Protein AF-A0A5N6LMU9-F1 (afdb_monomer_lite)

Organism: NCBI:txid192012

Structure (mmCIF, N/CA/C/O backbone):
data_AF-A0A5N6LMU9-F1
#
_entry.id   AF-A0A5N6LMU9-F1
#
loop_
_atom_site.group_PDB
_atom_site.id
_atom_site.type_symbol
_atom_site.label_atom_id
_atom_site.label_alt_id
_atom_site.label_comp_id
_atom_site.label_asym_id
_atom_site.label_entity_id
_atom_site.label_seq_id
_atom_site.pdbx_PDB_ins_code
_atom_site.Cartn_x
_atom_site.Cartn_y
_atom_site.Cartn_z
_atom_site.occupancy
_atom_site.B_iso_or_equiv
_atom_site.auth_seq_id
_atom_site.auth_comp_id
_atom_site.auth_asym_id
_atom_site.auth_atom_id
_atom_site.pdbx_PDB_model_num
ATOM 1 N N . MET A 1 1 ? 14.020 13.264 56.733 1.00 45.84 1 MET A N 1
ATOM 2 C CA . MET A 1 1 ? 12.848 13.328 55.824 1.00 45.84 1 MET A CA 1
ATOM 3 C C . MET A 1 1 ? 13.106 12.749 54.437 1.00 45.84 1 MET A C 1
ATOM 5 O O . MET A 1 1 ? 12.295 11.944 54.014 1.00 45.84 1 MET A O 1
ATOM 9 N N . ARG A 1 2 ? 14.219 13.048 53.744 1.00 39.78 2 ARG A N 1
ATOM 10 C CA . ARG A 1 2 ? 14.488 12.448 52.416 1.00 39.78 2 ARG A CA 1
ATOM 11 C C . ARG A 1 2 ? 14.772 10.935 52.427 1.00 39.78 2 ARG A C 1
ATOM 13 O O . ARG A 1 2 ? 14.385 10.275 51.481 1.00 39.78 2 ARG A O 1
ATOM 20 N N . LEU A 1 3 ? 15.336 10.386 53.508 1.00 35.72 3 LEU A N 1
ATOM 21 C CA . LEU A 1 3 ? 15.538 8.933 53.690 1.00 35.72 3 LEU A CA 1
ATOM 22 C C . LEU A 1 3 ? 14.257 8.158 54.057 1.00 35.72 3 LEU A C 1
ATOM 24 O O . LEU A 1 3 ? 14.165 6.970 53.785 1.00 35.72 3 LEU A O 1
ATOM 28 N N . LEU A 1 4 ? 13.258 8.825 54.647 1.00 37.19 4 LEU A N 1
ATOM 29 C CA . LEU A 1 4 ? 11.966 8.212 54.991 1.00 37.19 4 LEU A CA 1
ATOM 30 C C . LEU A 1 4 ? 11.038 8.126 53.769 1.00 37.19 4 LEU A C 1
ATOM 32 O O . LEU A 1 4 ? 10.304 7.154 53.637 1.00 37.19 4 LEU A O 1
ATOM 36 N N . ALA A 1 5 ? 11.118 9.094 52.849 1.00 40.84 5 ALA A N 1
ATOM 37 C CA . ALA A 1 5 ? 10.364 9.072 51.596 1.00 40.84 5 ALA A CA 1
ATOM 38 C C . ALA A 1 5 ? 10.851 7.968 50.638 1.00 40.84 5 ALA A C 1
ATOM 40 O O . ALA A 1 5 ? 10.032 7.265 50.056 1.00 40.84 5 ALA A O 1
ATOM 41 N N . THR A 1 6 ? 12.165 7.743 50.526 1.00 42.22 6 THR A N 1
ATOM 42 C CA . THR A 1 6 ? 12.709 6.629 49.730 1.00 42.22 6 THR A CA 1
ATOM 43 C C . THR A 1 6 ? 12.426 5.266 50.353 1.00 42.22 6 THR A C 1
ATOM 45 O O . THR A 1 6 ? 12.157 4.324 49.614 1.00 42.22 6 THR A O 1
ATOM 48 N N . LEU A 1 7 ? 12.407 5.153 51.687 1.00 37.22 7 LEU A N 1
ATOM 49 C CA . LEU A 1 7 ? 12.046 3.904 52.364 1.00 37.22 7 LEU A CA 1
ATOM 50 C C . LEU A 1 7 ? 10.552 3.565 52.199 1.00 37.22 7 LEU A C 1
ATOM 52 O O . LEU A 1 7 ? 10.219 2.399 52.042 1.00 37.22 7 LEU A O 1
ATOM 56 N N . LEU A 1 8 ? 9.661 4.564 52.169 1.00 43.00 8 LEU A N 1
ATOM 57 C CA . LEU A 1 8 ? 8.226 4.376 51.902 1.00 43.00 8 LEU A CA 1
ATOM 58 C C . LEU A 1 8 ? 7.933 4.001 50.441 1.00 43.00 8 LEU A C 1
ATOM 60 O O . LEU A 1 8 ? 7.056 3.178 50.201 1.00 43.00 8 LEU A O 1
ATOM 64 N N . ILE A 1 9 ? 8.689 4.534 49.475 1.00 47.84 9 ILE A N 1
ATOM 65 C CA . ILE A 1 9 ? 8.565 4.155 48.055 1.00 47.84 9 ILE A CA 1
ATOM 66 C C . ILE A 1 9 ? 9.105 2.734 47.821 1.00 47.84 9 ILE A C 1
ATOM 68 O O . ILE A 1 9 ? 8.478 1.951 47.113 1.00 47.84 9 ILE A O 1
ATOM 72 N N . LEU A 1 10 ? 10.211 2.358 48.476 1.00 40.28 10 LEU A N 1
ATOM 73 C CA . LEU A 1 10 ? 10.731 0.985 48.447 1.00 40.28 10 LEU A CA 1
ATOM 74 C C . LEU A 1 10 ? 9.811 -0.002 49.177 1.00 40.28 10 LEU A C 1
ATOM 76 O O . LEU A 1 10 ? 9.603 -1.103 48.683 1.00 40.28 10 LEU A O 1
A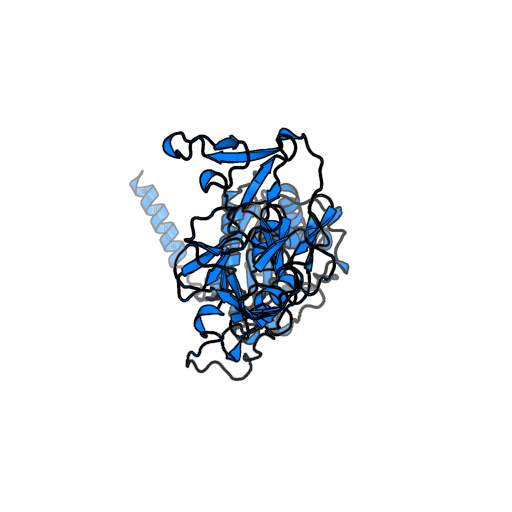TOM 80 N N . LEU A 1 11 ? 9.203 0.383 50.304 1.00 36.97 11 LEU A N 1
ATOM 81 C CA . LEU A 1 11 ? 8.230 -0.460 51.005 1.00 36.97 11 LEU A CA 1
ATOM 82 C C . LEU A 1 11 ? 6.910 -0.595 50.236 1.00 36.97 11 LEU A C 1
ATOM 84 O O . LEU A 1 11 ? 6.339 -1.676 50.262 1.00 36.97 11 LEU A O 1
ATOM 88 N N . ALA A 1 12 ? 6.458 0.429 49.501 1.00 39.16 12 ALA A N 1
ATOM 89 C CA . ALA A 1 12 ? 5.307 0.325 48.597 1.00 39.16 12 ALA A CA 1
ATOM 90 C C . ALA A 1 12 ? 5.609 -0.569 47.379 1.00 39.16 12 ALA A C 1
ATOM 92 O O . ALA A 1 12 ? 4.771 -1.386 47.004 1.00 39.16 12 ALA A O 1
ATOM 93 N N . ALA A 1 13 ? 6.823 -0.487 46.822 1.00 35.94 13 ALA A N 1
ATOM 94 C CA . ALA A 1 13 ? 7.279 -1.376 45.752 1.00 35.94 13 ALA A CA 1
ATOM 95 C C . ALA A 1 13 ? 7.430 -2.835 46.227 1.00 35.94 13 ALA A C 1
ATOM 97 O O . ALA A 1 13 ? 7.112 -3.757 45.484 1.00 35.94 13 ALA A O 1
ATOM 98 N N . ILE A 1 14 ? 7.839 -3.053 47.483 1.00 37.28 14 ILE A N 1
ATOM 99 C CA . ILE A 1 14 ? 7.929 -4.385 48.102 1.00 37.28 14 ILE A CA 1
ATOM 100 C C . ILE A 1 14 ? 6.537 -4.917 48.500 1.00 37.28 14 ILE A C 1
ATOM 102 O O . ILE A 1 14 ? 6.288 -6.111 48.352 1.00 37.28 14 ILE A O 1
ATOM 106 N N . TYR A 1 15 ? 5.591 -4.064 48.920 1.00 31.62 15 TYR A N 1
ATOM 107 C CA . TYR A 1 15 ? 4.195 -4.470 49.169 1.00 31.62 15 TYR A CA 1
ATOM 108 C C . TYR A 1 15 ? 3.457 -4.838 47.869 1.00 31.62 15 TYR A C 1
ATOM 110 O O . TYR A 1 15 ? 2.646 -5.761 47.873 1.00 31.62 15 TYR A O 1
ATOM 118 N N . LEU A 1 16 ? 3.800 -4.197 46.744 1.00 36.28 16 LEU A N 1
ATOM 119 C CA . LEU A 1 16 ? 3.366 -4.585 45.392 1.00 36.28 16 LEU A CA 1
ATOM 120 C C . LEU A 1 16 ? 4.071 -5.848 44.852 1.00 36.28 16 LEU A C 1
ATOM 122 O O . LEU A 1 16 ? 3.679 -6.356 43.807 1.00 36.28 16 LEU A O 1
ATOM 126 N N . HIS A 1 17 ? 5.085 -6.378 45.547 1.00 35.00 17 HIS A N 1
ATOM 127 C CA . HIS A 1 17 ? 5.821 -7.592 45.156 1.00 35.00 17 HIS A CA 1
ATOM 128 C C . HIS A 1 17 ? 5.679 -8.775 46.130 1.00 35.00 17 HIS A C 1
ATOM 130 O O . HIS A 1 17 ? 6.209 -9.849 45.855 1.00 35.00 17 HIS A O 1
ATOM 136 N N . LEU A 1 18 ? 4.954 -8.629 47.247 1.00 32.09 18 LEU A N 1
ATOM 137 C CA . LEU A 1 18 ? 4.742 -9.708 48.231 1.00 32.09 18 LEU A CA 1
ATOM 138 C C . LEU A 1 18 ? 3.264 -10.017 48.534 1.00 32.09 18 LEU A C 1
ATOM 140 O O . LEU A 1 18 ? 2.972 -10.831 49.409 1.00 32.09 18 LEU A O 1
ATOM 144 N N . GLY A 1 19 ? 2.328 -9.443 47.778 1.00 29.86 19 GLY A N 1
ATOM 145 C CA . GLY A 1 19 ? 0.944 -9.914 47.700 1.00 29.86 19 GLY A CA 1
ATOM 146 C C . GLY A 1 19 ? 0.772 -10.840 46.500 1.00 29.86 19 GLY A C 1
ATOM 147 O O . GLY A 1 19 ? 0.361 -10.390 45.437 1.00 29.86 19 GLY A O 1
ATOM 148 N N . GLY A 1 20 ? 1.132 -12.115 46.649 1.00 32.75 20 GLY A N 1
ATOM 149 C CA . GLY A 1 20 ? 1.049 -13.106 45.580 1.00 32.75 20 GLY A CA 1
ATOM 150 C C . GLY A 1 20 ? -0.373 -13.291 45.044 1.00 32.75 20 GLY A C 1
ATOM 151 O O . GLY A 1 20 ? -1.171 -14.024 45.621 1.00 32.75 20 GLY A O 1
ATOM 152 N N . VAL A 1 21 ? -0.646 -12.696 43.887 1.00 28.58 21 VAL A N 1
ATOM 153 C CA . VAL A 1 21 ? -1.386 -13.373 42.824 1.00 28.58 21 VAL A CA 1
ATOM 154 C C . VAL A 1 21 ? -0.330 -13.735 41.798 1.00 28.58 21 VAL A C 1
ATOM 156 O O . VAL A 1 21 ? 0.366 -12.872 41.275 1.00 28.58 21 VAL A O 1
ATOM 159 N N . GLN A 1 22 ? -0.152 -15.028 41.577 1.00 28.08 22 GLN A N 1
ATOM 160 C CA . GLN A 1 22 ? 0.727 -15.549 40.547 1.00 28.08 22 GLN A CA 1
ATOM 161 C C . GLN A 1 22 ? 0.083 -15.223 39.192 1.00 28.08 22 GLN A C 1
ATOM 163 O O . GLN A 1 22 ? -0.673 -16.023 38.650 1.00 28.08 22 GLN A O 1
ATOM 168 N N . THR A 1 23 ? 0.293 -14.004 38.691 1.00 31.53 23 THR A N 1
ATOM 169 C CA . THR A 1 23 ? -0.069 -13.639 37.323 1.00 31.53 23 THR A CA 1
ATOM 170 C C . THR A 1 23 ? 1.007 -14.199 36.411 1.00 31.53 23 THR A C 1
ATOM 172 O O . THR A 1 23 ? 2.170 -13.801 36.457 1.00 31.53 23 THR A O 1
ATOM 175 N N . ASP A 1 24 ? 0.600 -15.199 35.644 1.00 31.34 24 ASP A N 1
ATOM 176 C CA . ASP A 1 24 ? 1.348 -15.831 34.571 1.00 31.34 24 ASP A CA 1
ATOM 177 C C . ASP A 1 24 ? 2.011 -14.763 33.681 1.00 31.34 24 ASP A C 1
ATOM 179 O O . ASP A 1 24 ? 1.336 -14.012 32.975 1.00 31.34 24 ASP A O 1
ATOM 183 N N . THR A 1 25 ? 3.339 -14.652 33.739 1.00 34.69 25 THR A N 1
ATOM 184 C CA . THR A 1 25 ? 4.133 -13.593 33.088 1.00 34.69 25 THR A CA 1
ATOM 185 C C . THR A 1 25 ? 4.104 -13.650 31.556 1.00 34.69 25 THR A C 1
ATOM 187 O O . THR A 1 25 ? 4.698 -12.804 30.892 1.00 34.69 25 THR A O 1
ATOM 190 N N . LYS A 1 26 ? 3.384 -14.612 30.967 1.00 36.75 26 LYS A N 1
ATOM 191 C CA . LYS A 1 26 ? 3.073 -14.655 29.532 1.00 36.75 26 LYS A CA 1
ATOM 192 C C . LYS A 1 26 ? 1.900 -13.754 29.121 1.00 36.75 26 LYS A C 1
ATOM 194 O O . LYS A 1 26 ? 1.846 -13.359 27.960 1.00 36.75 26 LYS A O 1
ATOM 199 N N . ASN A 1 27 ? 0.993 -13.408 30.041 1.00 43.78 27 ASN A N 1
ATOM 200 C CA . ASN A 1 27 ? -0.254 -12.696 29.718 1.00 43.78 27 ASN A CA 1
ATOM 201 C C . ASN A 1 27 ? -0.113 -11.163 29.610 1.00 43.78 27 ASN A C 1
ATOM 203 O O . ASN A 1 27 ? -0.970 -10.519 29.006 1.00 43.78 27 ASN A O 1
ATOM 207 N N . ASP A 1 28 ? 0.971 -10.574 30.126 1.00 54.84 28 ASP A N 1
ATOM 208 C CA . ASP A 1 28 ? 1.200 -9.116 30.080 1.00 54.84 28 ASP A CA 1
ATOM 209 C C . ASP A 1 28 ? 1.595 -8.590 28.685 1.00 54.84 28 ASP A C 1
ATOM 211 O O . ASP A 1 28 ? 1.529 -7.392 28.429 1.00 54.84 28 ASP A O 1
ATOM 215 N N . MET A 1 29 ? 1.949 -9.463 27.735 1.00 63.41 29 MET A N 1
ATOM 216 C CA . MET A 1 29 ? 2.385 -9.072 26.380 1.00 63.41 29 MET A CA 1
ATOM 217 C C . MET A 1 29 ? 1.244 -8.607 25.451 1.00 63.41 29 MET A C 1
ATOM 219 O O . MET A 1 29 ? 1.509 -8.153 24.336 1.00 63.41 29 MET A O 1
ATOM 223 N N . ASN A 1 30 ? -0.020 -8.757 25.866 1.00 83.19 30 ASN A N 1
ATOM 224 C CA . ASN A 1 30 ? -1.205 -8.449 25.049 1.00 83.19 30 ASN A CA 1
ATOM 225 C C . ASN A 1 30 ? -2.081 -7.343 25.644 1.00 83.19 30 ASN A C 1
ATOM 227 O O . ASN A 1 30 ? -3.191 -7.133 25.154 1.00 83.19 30 ASN A O 1
ATOM 231 N N . ILE A 1 31 ? -1.621 -6.666 26.696 1.00 88.12 31 ILE A N 1
ATOM 232 C CA . ILE A 1 31 ? -2.370 -5.609 27.372 1.00 88.12 31 ILE A CA 1
ATOM 233 C C . ILE A 1 31 ? -1.677 -4.276 27.106 1.00 88.12 31 ILE A C 1
ATOM 235 O O . ILE A 1 31 ? -0.533 -4.070 27.491 1.00 88.12 31 ILE A O 1
ATOM 239 N N . PHE A 1 32 ? -2.394 -3.364 26.462 1.00 93.50 32 PHE A N 1
ATOM 240 C CA . PHE A 1 32 ? -1.930 -2.020 26.133 1.00 93.50 32 PHE A CA 1
ATOM 241 C C . PHE A 1 32 ? -2.776 -1.003 26.876 1.00 93.50 32 PHE A C 1
ATOM 243 O O . PHE A 1 32 ? -3.947 -1.257 27.158 1.00 93.50 32 PHE A O 1
ATOM 250 N N . PHE A 1 33 ? -2.200 0.154 27.178 1.00 93.88 33 PHE A N 1
ATOM 251 C CA . PHE A 1 33 ? -2.875 1.197 27.936 1.00 93.88 33 PHE A CA 1
ATOM 252 C C . PHE A 1 33 ? -2.757 2.547 27.235 1.00 93.88 33 PHE A C 1
ATOM 254 O O . PHE A 1 33 ? -1.686 2.926 26.764 1.00 93.88 33 PHE A O 1
ATOM 261 N N . TYR A 1 34 ? -3.859 3.291 27.209 1.00 95.81 34 TYR A N 1
ATOM 262 C CA . TYR A 1 34 ? -3.896 4.657 26.714 1.00 95.81 34 TYR A CA 1
ATOM 263 C C . TYR A 1 34 ? -4.783 5.538 27.590 1.00 95.81 34 TYR A C 1
ATOM 265 O O . TYR A 1 34 ? -5.973 5.270 27.769 1.00 95.81 34 TYR A O 1
ATOM 273 N N . ASN A 1 35 ? -4.193 6.620 28.099 1.00 95.56 35 ASN A N 1
ATOM 274 C CA . ASN A 1 35 ? -4.894 7.650 28.854 1.00 95.56 35 ASN A CA 1
ATOM 275 C C . ASN A 1 35 ? -5.243 8.823 27.929 1.00 95.56 35 ASN A C 1
ATOM 277 O O . ASN A 1 35 ? -4.383 9.619 27.550 1.00 95.56 35 ASN A O 1
ATOM 281 N N . ASN A 1 36 ? -6.522 8.938 27.591 1.00 93.12 36 ASN A N 1
ATOM 282 C CA . ASN A 1 36 ? -7.093 10.035 26.822 1.00 93.12 36 ASN A CA 1
ATOM 283 C C . ASN A 1 36 ? -7.508 11.176 27.769 1.00 93.12 36 ASN A C 1
ATOM 285 O O . ASN A 1 36 ? -8.690 11.481 27.904 1.00 93.12 36 ASN A O 1
ATOM 289 N N . GLY A 1 37 ? -6.538 11.761 28.477 1.00 91.06 37 GLY A N 1
ATOM 290 C CA . GLY A 1 37 ? -6.757 12.705 29.579 1.00 91.06 37 GLY A CA 1
ATOM 291 C C . GLY A 1 37 ? -7.481 14.011 29.206 1.00 91.06 37 GLY A C 1
ATOM 292 O O . GLY A 1 37 ? -8.169 14.134 28.195 1.00 91.06 37 GLY A O 1
ATOM 293 N N . TYR A 1 38 ? -7.354 15.050 30.036 1.00 89.88 38 TYR A N 1
ATOM 294 C CA . TYR A 1 38 ? -8.045 16.330 29.786 1.00 89.88 38 TYR A CA 1
ATOM 295 C C . TYR A 1 38 ? -7.628 17.007 28.470 1.00 89.88 38 TYR A C 1
ATOM 297 O O . TYR A 1 38 ? -8.461 17.628 27.810 1.00 89.88 38 TYR A O 1
ATOM 305 N N . SER A 1 39 ? -6.368 16.839 28.071 1.00 87.56 39 SER A N 1
ATOM 306 C CA . SER A 1 39 ? -5.793 17.388 26.841 1.00 87.56 39 SER A CA 1
ATOM 307 C C . SER A 1 39 ? -5.241 16.260 25.964 1.00 87.56 39 SER A C 1
ATOM 309 O O . SER A 1 39 ? -4.815 15.242 26.512 1.00 87.56 39 SER A O 1
ATOM 311 N N . PRO A 1 40 ? -5.218 16.426 24.630 1.00 83.19 40 PRO A N 1
ATOM 312 C CA . PRO A 1 40 ? -4.664 15.420 23.732 1.00 83.19 40 PRO A CA 1
ATOM 313 C C . PRO A 1 40 ? -3.153 15.265 23.931 1.00 83.19 40 PRO A C 1
ATOM 315 O O . PRO A 1 40 ? -2.417 16.252 23.921 1.00 83.19 40 PRO A O 1
ATOM 318 N N . ASP A 1 41 ? -2.701 14.018 24.046 1.00 85.31 41 ASP A N 1
ATOM 319 C CA . ASP A 1 41 ? -1.288 13.634 24.025 1.00 85.31 41 ASP A CA 1
ATOM 320 C C . ASP A 1 41 ? -1.011 12.846 22.738 1.00 85.31 41 ASP A C 1
ATOM 322 O O . ASP A 1 41 ? -1.328 11.657 22.615 1.00 85.31 41 ASP A O 1
ATOM 326 N N . ILE A 1 42 ? -0.466 13.554 21.746 1.00 76.62 42 ILE A N 1
ATOM 327 C CA . ILE A 1 42 ? -0.175 12.998 20.421 1.00 76.62 42 ILE A CA 1
ATOM 328 C C . ILE A 1 42 ? 0.920 11.937 20.521 1.00 76.62 42 ILE A C 1
ATOM 330 O O . ILE A 1 42 ? 0.814 10.899 19.874 1.00 76.62 42 ILE A O 1
ATOM 334 N N . GLU A 1 43 ? 1.950 12.165 21.338 1.00 80.25 43 GLU A N 1
ATOM 335 C CA . GLU A 1 43 ? 3.058 11.221 21.457 1.00 80.25 43 GLU A CA 1
ATOM 336 C C . GLU A 1 43 ? 2.596 9.917 22.107 1.00 80.25 43 GLU A C 1
ATOM 338 O O . GLU A 1 43 ? 2.946 8.842 21.631 1.00 80.25 43 GLU A O 1
ATOM 343 N N . ALA A 1 44 ? 1.770 9.986 23.155 1.00 82.38 44 ALA A N 1
ATOM 344 C CA . ALA A 1 44 ? 1.203 8.793 23.778 1.00 82.38 44 ALA A CA 1
ATOM 345 C C . ALA A 1 44 ? 0.297 8.011 22.821 1.00 82.38 44 ALA A C 1
ATOM 347 O O . ALA A 1 44 ? 0.345 6.782 22.799 1.00 82.38 44 ALA A O 1
ATOM 348 N N . TYR A 1 45 ? -0.501 8.708 22.011 1.00 82.19 45 TYR A N 1
ATOM 349 C CA . TYR A 1 45 ? -1.368 8.058 21.032 1.00 82.19 45 TYR A CA 1
ATOM 350 C C . TYR A 1 45 ? -0.563 7.385 19.915 1.00 82.19 45 TYR A C 1
ATOM 352 O O . TYR A 1 45 ? -0.837 6.242 19.560 1.00 82.19 45 TYR A O 1
ATOM 360 N N . VAL A 1 46 ? 0.470 8.054 19.393 1.00 75.75 46 VAL A N 1
ATOM 361 C CA . VAL A 1 46 ? 1.375 7.462 18.397 1.00 75.75 46 VAL A CA 1
ATOM 362 C C . VAL A 1 46 ? 2.089 6.241 18.975 1.00 75.75 46 VAL A C 1
ATOM 364 O O . VAL A 1 46 ? 2.071 5.193 18.332 1.00 75.75 46 VAL A O 1
ATOM 367 N N . ARG A 1 47 ? 2.613 6.329 20.207 1.00 85.00 47 ARG A N 1
ATOM 368 C CA . ARG A 1 47 ? 3.242 5.191 20.897 1.00 85.00 47 ARG A CA 1
ATOM 369 C C . ARG A 1 47 ? 2.296 3.996 21.021 1.00 85.00 47 ARG A C 1
ATOM 371 O O . ARG A 1 47 ? 2.690 2.893 20.665 1.00 85.00 47 ARG A O 1
ATOM 378 N N . LEU A 1 48 ? 1.037 4.211 21.424 1.00 88.88 48 LEU A N 1
ATOM 379 C CA . LEU A 1 48 ? 0.028 3.144 21.463 1.00 88.88 48 LEU A CA 1
ATOM 380 C C . LEU A 1 48 ? -0.107 2.453 20.099 1.00 88.88 48 LEU A C 1
ATOM 382 O O . LEU A 1 48 ? -0.109 1.227 20.014 1.00 88.88 48 LEU A O 1
ATOM 386 N N . LEU A 1 49 ? -0.249 3.231 19.022 1.00 85.38 49 LEU A N 1
ATOM 387 C CA . LEU A 1 49 ? -0.424 2.670 17.684 1.00 85.38 49 LEU A CA 1
ATOM 388 C C . LEU A 1 49 ? 0.820 1.906 17.215 1.00 85.38 49 LEU A C 1
ATOM 390 O O . LEU A 1 49 ? 0.680 0.868 16.572 1.00 85.38 49 LEU A O 1
ATOM 394 N N . GLU A 1 50 ? 2.020 2.393 17.525 1.00 81.56 50 GLU A N 1
ATOM 395 C CA . GLU A 1 50 ? 3.285 1.717 17.214 1.00 81.56 50 GLU A CA 1
ATOM 396 C C . GLU A 1 50 ? 3.432 0.398 17.978 1.00 81.56 50 GLU A C 1
ATOM 398 O O . GLU A 1 50 ? 3.762 -0.623 17.374 1.00 81.56 50 GLU A O 1
ATOM 403 N N . GLU A 1 51 ? 3.111 0.384 19.270 1.00 88.12 51 GLU A N 1
ATOM 404 C CA . GLU A 1 51 ? 3.127 -0.816 20.108 1.00 88.12 51 GLU A CA 1
ATOM 405 C C . GLU A 1 51 ? 2.117 -1.863 19.621 1.00 88.12 51 GLU A C 1
ATOM 407 O O . GLU A 1 51 ? 2.469 -3.033 19.443 1.00 88.12 51 GLU A O 1
ATOM 412 N N . LEU A 1 52 ? 0.885 -1.442 19.307 1.00 88.38 52 LEU A N 1
ATOM 413 C CA . LEU A 1 52 ? -0.139 -2.322 18.738 1.00 88.38 52 LEU A CA 1
ATOM 414 C C . LEU A 1 52 ? 0.303 -2.898 17.389 1.00 88.38 52 LEU A C 1
ATOM 416 O O . LEU A 1 52 ? 0.164 -4.101 17.159 1.00 88.38 52 LEU A O 1
ATOM 420 N N . ARG A 1 53 ? 0.861 -2.068 16.498 1.00 85.06 53 ARG A N 1
ATOM 421 C CA . ARG A 1 53 ? 1.360 -2.522 15.190 1.00 85.06 53 ARG A CA 1
ATOM 422 C C . ARG A 1 53 ? 2.512 -3.507 15.341 1.00 85.06 53 ARG A C 1
ATOM 424 O O . ARG A 1 53 ? 2.492 -4.543 14.687 1.00 85.06 53 ARG A O 1
ATOM 431 N N . SER A 1 54 ? 3.462 -3.215 16.226 1.00 83.69 54 SER A N 1
ATOM 432 C CA . SER A 1 54 ? 4.594 -4.092 16.539 1.00 83.69 54 SER A CA 1
ATOM 433 C C . SER A 1 54 ? 4.124 -5.450 17.061 1.00 83.69 54 SER A C 1
ATOM 435 O O . SER A 1 54 ? 4.593 -6.495 16.614 1.00 83.69 54 SER A O 1
ATOM 437 N N . ARG A 1 55 ? 3.117 -5.460 17.944 1.00 86.38 55 ARG A N 1
ATOM 438 C CA . ARG A 1 55 ? 2.563 -6.699 18.496 1.00 86.38 55 ARG A CA 1
ATOM 439 C C . ARG A 1 55 ? 1.830 -7.549 17.461 1.00 86.38 55 ARG A C 1
ATOM 441 O O . ARG A 1 55 ? 1.890 -8.782 17.530 1.00 86.38 55 ARG A O 1
ATOM 448 N N . LEU A 1 56 ? 1.087 -6.900 16.570 1.00 83.94 56 LEU A N 1
ATOM 449 C CA . LEU A 1 56 ? 0.289 -7.550 15.533 1.00 83.94 56 LEU A CA 1
ATOM 450 C C . LEU A 1 56 ? 1.138 -8.021 14.352 1.00 83.94 56 LEU A C 1
ATOM 452 O O . LEU A 1 56 ? 0.771 -9.002 13.702 1.00 83.94 56 LEU A O 1
ATOM 456 N N . ALA A 1 57 ? 2.259 -7.350 14.088 1.00 79.75 57 ALA A N 1
ATOM 457 C CA . ALA A 1 57 ? 3.201 -7.738 13.057 1.00 79.75 57 ALA A CA 1
ATOM 458 C C . ALA A 1 57 ? 3.762 -9.150 13.306 1.00 79.75 57 ALA A C 1
ATOM 460 O O . ALA A 1 57 ? 4.016 -9.602 14.428 1.00 79.75 57 ALA A O 1
ATOM 461 N N . SER A 1 58 ? 3.938 -9.872 12.212 1.00 75.50 58 SER A N 1
ATOM 462 C CA . SER A 1 58 ? 4.804 -11.035 12.129 1.00 75.50 58 SER A CA 1
ATOM 463 C C . SER A 1 58 ? 6.264 -10.580 12.090 1.00 75.50 58 SER A C 1
ATOM 465 O O . SER A 1 58 ? 6.564 -9.411 11.861 1.00 75.50 58 SER A O 1
ATOM 467 N N . GLU A 1 59 ? 7.194 -11.517 12.259 1.00 70.50 59 GLU A N 1
ATOM 468 C CA . GLU A 1 59 ? 8.632 -11.261 12.072 1.00 70.50 59 GLU A CA 1
ATOM 469 C C . GLU A 1 59 ? 9.016 -11.029 10.596 1.00 70.50 59 GLU A C 1
ATOM 471 O O . GLU A 1 59 ? 10.193 -10.903 10.267 1.00 70.50 59 GLU A O 1
ATOM 476 N N . THR A 1 60 ? 8.036 -11.015 9.688 1.00 70.88 60 THR A N 1
ATOM 477 C CA . THR A 1 60 ? 8.234 -10.878 8.247 1.00 70.88 60 THR A CA 1
ATOM 478 C C . THR A 1 60 ? 7.467 -9.686 7.691 1.00 70.88 60 THR A C 1
ATOM 480 O O . THR A 1 60 ? 6.335 -9.405 8.086 1.00 70.88 60 THR A O 1
ATOM 483 N N . ASP A 1 61 ? 8.068 -9.017 6.718 1.00 74.81 61 ASP A N 1
ATOM 484 C CA . ASP A 1 61 ? 7.424 -7.999 5.901 1.00 74.81 61 ASP A CA 1
ATOM 485 C C . ASP A 1 61 ? 7.266 -8.483 4.455 1.00 74.81 61 ASP A C 1
ATOM 487 O O . ASP A 1 61 ? 7.880 -9.465 4.024 1.00 74.81 61 ASP A O 1
ATOM 491 N N . VAL A 1 62 ? 6.423 -7.786 3.698 1.00 69.69 62 VAL A N 1
ATOM 492 C CA . VAL A 1 62 ? 6.366 -7.932 2.245 1.00 69.69 62 VAL A CA 1
ATOM 493 C C . VAL A 1 62 ? 6.545 -6.547 1.645 1.00 69.69 62 VAL A C 1
ATOM 495 O O . VAL A 1 62 ? 5.776 -5.628 1.925 1.00 69.69 62 VAL A O 1
ATOM 498 N N . HIS A 1 63 ? 7.599 -6.391 0.845 1.00 70.62 63 HIS A N 1
ATOM 499 C CA . HIS A 1 63 ? 8.029 -5.103 0.296 1.00 70.62 63 HIS A CA 1
ATOM 500 C C . HIS A 1 63 ? 8.276 -4.007 1.355 1.00 70.62 63 HIS A C 1
ATOM 502 O O . HIS A 1 63 ? 8.012 -2.831 1.099 1.00 70.62 63 HIS A O 1
ATOM 508 N N . GLY A 1 64 ? 8.772 -4.371 2.542 1.00 70.75 64 GLY A N 1
ATOM 509 C CA . GLY A 1 64 ? 9.036 -3.435 3.637 1.00 70.75 64 GLY A CA 1
ATOM 510 C C . GLY A 1 64 ? 7.793 -3.009 4.421 1.00 70.75 64 GLY A C 1
ATOM 511 O O . GLY A 1 64 ? 7.898 -2.145 5.287 1.00 70.75 64 GLY A O 1
ATOM 512 N N . ILE A 1 65 ? 6.622 -3.589 4.134 1.00 71.62 65 ILE A N 1
ATOM 513 C CA . ILE A 1 65 ? 5.381 -3.340 4.874 1.00 71.62 65 ILE A CA 1
ATOM 514 C C . ILE A 1 65 ? 5.125 -4.541 5.786 1.00 71.62 65 ILE A C 1
ATOM 516 O O . ILE A 1 65 ? 5.044 -5.679 5.316 1.00 71.62 65 ILE A O 1
ATOM 520 N N . ALA A 1 66 ? 5.000 -4.292 7.092 1.00 77.50 66 ALA A N 1
ATOM 521 C CA . ALA A 1 66 ? 4.756 -5.333 8.089 1.00 77.50 66 ALA A CA 1
ATOM 522 C C . ALA A 1 66 ? 3.477 -6.123 7.771 1.00 77.50 66 ALA A C 1
ATOM 524 O O . ALA A 1 66 ? 2.509 -5.537 7.289 1.00 77.50 66 ALA A O 1
ATOM 525 N N . VAL A 1 67 ? 3.449 -7.429 8.060 1.00 77.88 67 VAL A N 1
ATOM 526 C CA . VAL A 1 67 ? 2.274 -8.301 7.846 1.00 77.88 67 VAL A CA 1
ATOM 527 C C . VAL A 1 67 ? 1.801 -8.922 9.143 1.00 77.88 67 VAL A C 1
ATOM 529 O O . VAL A 1 67 ? 2.654 -9.338 9.916 1.00 77.88 67 VAL A O 1
ATOM 532 N N . THR A 1 68 ? 0.489 -9.014 9.399 1.00 79.19 68 THR A N 1
ATOM 533 C CA . THR A 1 68 ? -0.027 -9.762 10.556 1.00 79.19 68 THR A CA 1
ATOM 534 C C . THR A 1 68 ? 0.376 -11.237 10.506 1.00 79.19 68 THR A C 1
ATOM 536 O O . THR A 1 68 ? 0.870 -11.754 9.503 1.00 79.19 68 THR A O 1
ATOM 539 N N . ARG A 1 69 ? 0.212 -11.938 11.627 1.00 76.38 69 ARG A N 1
ATOM 540 C CA . ARG A 1 69 ? 0.551 -13.362 11.732 1.00 76.38 69 ARG A CA 1
ATOM 541 C C . ARG A 1 69 ? -0.482 -14.251 11.015 1.00 76.38 69 ARG A C 1
ATOM 543 O O . ARG A 1 69 ? -1.662 -13.901 10.987 1.00 76.38 69 ARG A O 1
ATOM 550 N N . PRO A 1 70 ? -0.081 -15.430 10.500 1.00 72.12 70 PRO A N 1
ATOM 551 C CA . PRO A 1 70 ? -1.015 -16.399 9.930 1.00 72.12 70 PRO A CA 1
ATOM 552 C C . PRO A 1 70 ? -2.053 -16.896 10.948 1.00 72.12 70 PRO A C 1
ATOM 554 O O . PRO A 1 70 ? -1.736 -17.180 12.104 1.00 72.12 70 PRO A O 1
ATOM 557 N N . LEU A 1 71 ? -3.289 -17.091 10.482 1.00 62.72 71 LEU A N 1
ATOM 558 C CA . LEU A 1 71 ? -4.476 -17.386 11.302 1.00 62.72 71 LEU A CA 1
ATOM 559 C C . LEU A 1 71 ? -4.345 -18.638 12.180 1.00 62.72 71 LEU A C 1
ATOM 561 O O . LEU A 1 71 ? -4.776 -18.666 13.329 1.00 62.72 71 LEU A O 1
ATOM 565 N N . ARG A 1 72 ? -3.734 -19.699 11.645 1.00 64.00 72 ARG A N 1
ATOM 566 C CA . ARG A 1 72 ? -3.685 -21.020 12.299 1.00 64.00 72 ARG A CA 1
ATOM 567 C C . ARG A 1 72 ? -2.495 -21.208 13.238 1.00 64.00 72 ARG A C 1
ATOM 569 O O . ARG A 1 72 ? -2.372 -22.266 13.844 1.00 64.00 72 ARG A O 1
ATOM 576 N N . SER A 1 73 ? -1.626 -20.205 13.357 1.00 62.94 73 SER A N 1
ATOM 577 C CA . SER A 1 73 ? -0.429 -20.264 14.203 1.00 62.94 73 SER A CA 1
ATOM 578 C C . SER A 1 73 ? -0.554 -19.481 15.508 1.00 62.94 73 SER A C 1
ATOM 580 O O . SER A 1 73 ? 0.441 -19.361 16.211 1.00 62.94 73 SER A O 1
ATOM 582 N N . ILE A 1 74 ? -1.731 -18.925 15.824 1.00 70.88 74 ILE A N 1
ATOM 583 C CA . ILE A 1 74 ? -1.920 -18.089 17.016 1.00 70.88 74 ILE A CA 1
ATOM 584 C C . ILE A 1 74 ? -2.601 -18.916 18.120 1.00 70.88 74 ILE A C 1
ATOM 586 O O . ILE A 1 74 ? -3.786 -19.257 17.973 1.00 70.88 74 ILE A O 1
ATOM 590 N N . PRO A 1 75 ? -1.878 -19.245 19.211 1.00 78.50 75 PRO A N 1
ATOM 591 C CA . PRO A 1 75 ? -2.465 -19.845 20.405 1.00 78.50 75 PRO A CA 1
ATOM 592 C C . PRO A 1 75 ? -3.610 -18.991 20.961 1.00 78.50 75 PRO A C 1
ATOM 594 O O . PRO A 1 75 ? -3.645 -17.778 20.737 1.00 78.50 75 PRO A O 1
ATOM 597 N N . ILE A 1 76 ? -4.561 -19.601 21.671 1.00 78.44 76 ILE A N 1
ATOM 598 C CA . ILE A 1 76 ? -5.764 -18.895 22.140 1.00 78.44 76 ILE A CA 1
ATOM 599 C C . ILE A 1 76 ? -5.415 -17.719 23.067 1.00 78.44 76 ILE A C 1
ATOM 601 O O . ILE A 1 76 ? -6.023 -16.654 22.973 1.00 78.44 76 ILE A O 1
ATOM 605 N N . GLU A 1 77 ? -4.356 -17.869 23.863 1.00 75.50 77 GLU A N 1
ATOM 606 C CA . GLU A 1 77 ? -3.792 -16.851 24.749 1.00 75.50 77 GLU A CA 1
ATOM 607 C C . GLU A 1 77 ? -3.209 -15.631 24.007 1.00 75.50 77 GLU A C 1
ATOM 609 O O . GLU A 1 77 ? -3.094 -14.547 24.574 1.00 75.50 77 GLU A O 1
ATOM 614 N N . GLU A 1 78 ? -2.875 -15.775 22.721 1.00 79.94 78 GLU A N 1
ATOM 615 C CA . GLU A 1 78 ? -2.337 -14.709 21.864 1.00 79.94 78 GLU A CA 1
ATOM 616 C C . GLU A 1 78 ? -3.341 -14.183 20.830 1.00 79.94 78 GLU A C 1
ATOM 618 O O . GLU A 1 78 ? -3.041 -13.259 20.066 1.00 79.94 78 GLU A O 1
ATOM 623 N N . ARG A 1 79 ? -4.542 -14.766 20.782 1.00 83.69 79 ARG A N 1
ATOM 624 C CA . ARG A 1 79 ? -5.560 -14.442 19.775 1.00 83.69 79 ARG A CA 1
ATOM 625 C C . ARG A 1 79 ? -6.247 -13.107 20.029 1.00 83.69 79 ARG A C 1
ATOM 627 O O . ARG A 1 79 ? -6.799 -12.512 19.105 1.00 83.69 79 ARG A O 1
ATOM 634 N N . PHE A 1 80 ? -6.192 -12.620 21.265 1.00 88.50 80 PHE A N 1
ATOM 635 C CA . PHE A 1 80 ? -6.860 -11.395 21.669 1.00 88.50 80 PHE A CA 1
ATOM 636 C C . PHE A 1 80 ? -5.888 -10.413 22.317 1.00 88.50 80 PHE A C 1
ATOM 638 O O . PHE A 1 80 ? -5.174 -10.744 23.261 1.00 88.50 80 PHE A O 1
ATOM 645 N N . ILE A 1 81 ? -5.906 -9.182 21.813 1.00 91.06 81 ILE A N 1
ATOM 646 C CA . ILE A 1 81 ? -5.256 -8.027 22.423 1.00 91.06 81 ILE A CA 1
ATOM 647 C C . ILE A 1 81 ? -6.289 -7.258 23.239 1.00 91.06 81 ILE A C 1
ATOM 649 O O . ILE A 1 81 ? -7.427 -7.070 22.811 1.00 91.06 81 ILE A O 1
ATOM 653 N N . GLN A 1 82 ? -5.870 -6.795 24.406 1.00 92.94 82 GLN A N 1
ATOM 654 C CA . GLN A 1 82 ? -6.634 -5.956 25.310 1.00 92.94 82 GLN A CA 1
ATOM 655 C C . GLN A 1 82 ? -6.066 -4.537 25.278 1.00 92.94 82 GLN A C 1
ATOM 657 O O . GLN A 1 82 ? -4.894 -4.331 25.568 1.00 92.94 82 GLN A O 1
ATOM 662 N N . VAL A 1 83 ? -6.893 -3.550 24.944 1.00 95.88 83 VAL A N 1
ATOM 663 C CA . VAL A 1 83 ? -6.514 -2.132 24.944 1.00 95.88 83 VAL A CA 1
ATOM 664 C C . VAL A 1 83 ? -7.328 -1.409 26.004 1.00 95.88 83 VAL A C 1
ATOM 666 O O . VAL A 1 83 ? -8.518 -1.155 25.822 1.00 95.88 83 VAL A O 1
ATOM 669 N N . GLN A 1 84 ? -6.695 -1.113 27.132 1.00 95.88 84 GLN A N 1
ATOM 670 C CA . GLN A 1 84 ? -7.268 -0.329 28.214 1.00 95.88 84 GLN A CA 1
ATOM 671 C C . GLN A 1 84 ? -7.284 1.144 27.819 1.00 95.88 84 GLN A C 1
ATOM 673 O O . GLN A 1 84 ? -6.241 1.751 27.582 1.00 95.88 84 GLN A O 1
ATOM 678 N N . LEU A 1 85 ? -8.483 1.706 27.736 1.00 97.31 85 LEU A N 1
ATOM 679 C CA . LEU A 1 85 ? -8.719 3.103 27.415 1.00 97.31 85 LEU A CA 1
ATOM 680 C C . LEU A 1 85 ? -9.278 3.789 28.653 1.00 97.31 85 LEU A C 1
ATOM 682 O O . LEU A 1 85 ? -10.372 3.447 29.107 1.00 97.31 85 LEU A O 1
ATOM 686 N N . GLU A 1 86 ? -8.530 4.754 29.174 1.00 96.94 86 GLU A N 1
ATOM 687 C CA . GLU A 1 86 ? -8.960 5.631 30.257 1.00 96.94 86 GLU A CA 1
ATOM 688 C C . GLU A 1 86 ? -9.315 7.002 29.685 1.00 96.94 86 GLU A C 1
ATOM 690 O O . GLU A 1 86 ? -8.578 7.548 28.863 1.00 96.94 86 GLU A O 1
ATOM 695 N N . ASN A 1 87 ? -10.444 7.566 30.102 1.00 96.81 87 ASN A N 1
ATOM 696 C CA . ASN A 1 87 ? -10.832 8.918 29.716 1.00 96.81 87 ASN A CA 1
ATOM 697 C C . ASN A 1 87 ? -10.432 9.962 30.771 1.00 96.81 87 ASN A C 1
ATOM 699 O O . ASN A 1 87 ? -10.007 9.640 31.878 1.00 96.81 87 ASN A O 1
ATOM 703 N N . SER A 1 88 ? -10.658 11.242 30.473 1.00 95.00 88 SER A N 1
ATOM 704 C CA . SER A 1 88 ? -10.366 12.341 31.408 1.00 95.00 88 SER A CA 1
ATOM 705 C C . SER A 1 88 ? -11.108 12.269 32.755 1.00 95.00 88 SER A C 1
ATOM 707 O O . SER A 1 88 ? -10.717 12.948 33.703 1.00 95.00 88 SER A O 1
ATOM 709 N N . GLY A 1 89 ? -12.200 11.502 32.834 1.00 94.81 89 GLY A N 1
ATOM 710 C CA . GLY A 1 89 ? -12.989 11.282 34.048 1.00 94.81 89 GLY A CA 1
ATOM 711 C C . GLY A 1 89 ? -12.497 10.122 34.921 1.00 94.81 89 GLY A C 1
ATOM 712 O O . GLY A 1 89 ? -13.067 9.906 35.988 1.00 94.81 89 GLY A O 1
ATOM 713 N N . GLY A 1 90 ? -11.462 9.387 34.493 1.00 94.31 90 GLY A N 1
ATOM 714 C CA . GLY A 1 90 ? -10.956 8.188 35.174 1.00 94.31 90 GLY A CA 1
ATOM 715 C C . GLY A 1 90 ? -11.781 6.924 34.903 1.00 94.31 90 GLY A C 1
ATOM 716 O O . GLY A 1 90 ? -11.659 5.928 35.614 1.00 94.31 90 GLY A O 1
ATOM 717 N N . GLU A 1 91 ? -12.662 6.956 33.902 1.00 95.81 91 GLU A N 1
ATOM 718 C CA . GLU A 1 91 ? -13.458 5.804 33.486 1.00 95.81 91 GLU A CA 1
ATOM 719 C C . GLU A 1 91 ? -12.623 4.940 32.545 1.00 95.81 91 GLU A C 1
ATOM 721 O O . GLU A 1 91 ? -12.080 5.436 31.556 1.00 95.81 91 GLU A O 1
ATOM 726 N N . VAL A 1 92 ? -12.536 3.645 32.855 1.00 95.38 92 VAL A N 1
ATOM 727 C CA . VAL A 1 92 ? -11.697 2.689 32.127 1.00 95.38 92 VAL A CA 1
ATOM 728 C C . VAL A 1 92 ? -12.558 1.615 31.480 1.00 95.38 92 VAL A C 1
ATOM 730 O O . VAL A 1 92 ? -13.391 0.982 32.135 1.00 95.38 92 VAL A O 1
ATOM 733 N N . ILE A 1 93 ? -12.325 1.383 30.193 1.00 96.56 93 ILE A N 1
ATOM 734 C CA . ILE A 1 93 ? -12.822 0.214 29.463 1.00 96.56 93 ILE A CA 1
ATOM 735 C C . ILE A 1 93 ? -11.642 -0.544 28.860 1.00 96.56 93 ILE A C 1
ATOM 737 O O . ILE A 1 93 ? -10.629 0.063 28.526 1.00 96.56 93 ILE A O 1
ATOM 741 N N . THR A 1 94 ? -11.791 -1.847 28.640 1.00 95.56 94 THR A N 1
ATOM 742 C CA . THR A 1 94 ? -10.772 -2.642 27.938 1.00 95.56 94 THR A CA 1
ATOM 743 C C . THR A 1 94 ? -11.333 -3.146 26.625 1.00 95.56 94 THR A C 1
ATOM 745 O O . THR A 1 94 ? -12.161 -4.049 26.614 1.00 95.56 94 THR A O 1
ATOM 748 N N . VAL A 1 95 ? -10.908 -2.575 25.507 1.00 96.50 95 VAL A N 1
ATOM 749 C CA . VAL A 1 95 ? -11.320 -3.005 24.167 1.00 96.50 95 VAL A CA 1
ATOM 750 C C . VAL A 1 95 ? -10.599 -4.300 23.811 1.00 96.50 95 VAL A C 1
ATOM 752 O O . VAL A 1 95 ? -9.391 -4.403 24.003 1.00 96.50 95 VAL A O 1
ATOM 755 N N . ILE A 1 96 ? -11.325 -5.285 23.286 1.00 94.06 96 ILE A N 1
ATOM 756 C CA . ILE A 1 96 ? -10.764 -6.579 22.892 1.00 94.06 96 ILE A CA 1
ATOM 757 C C . ILE A 1 96 ? -10.681 -6.635 21.371 1.00 94.06 96 ILE A C 1
ATOM 759 O O . ILE A 1 96 ? -11.694 -6.492 20.679 1.00 94.06 96 ILE A O 1
ATOM 763 N N . ILE A 1 97 ? -9.477 -6.866 20.860 1.00 91.88 97 ILE A N 1
ATOM 764 C CA . ILE A 1 97 ? -9.154 -6.911 19.437 1.00 91.88 97 ILE A CA 1
ATOM 765 C C . ILE A 1 97 ? -8.703 -8.326 19.079 1.00 91.88 97 ILE A C 1
ATOM 767 O O . ILE A 1 97 ? -7.782 -8.852 19.697 1.00 91.88 97 ILE A O 1
ATOM 771 N N . ASN A 1 98 ? -9.324 -8.940 18.073 1.00 88.38 98 ASN A N 1
ATOM 772 C CA . ASN A 1 98 ? -8.853 -10.204 17.508 1.00 88.38 98 ASN A CA 1
ATOM 773 C C . ASN A 1 98 ? -7.588 -9.944 16.675 1.00 88.38 98 ASN A C 1
ATOM 775 O O . ASN A 1 98 ? -7.619 -9.116 15.772 1.00 88.38 98 ASN A O 1
ATOM 779 N N . THR A 1 99 ? -6.485 -10.635 16.955 1.00 86.00 99 THR A N 1
ATOM 780 C CA . THR A 1 99 ? -5.193 -10.419 16.283 1.00 86.00 99 THR A CA 1
ATOM 781 C C . THR A 1 99 ? -5.152 -10.883 14.829 1.00 86.00 99 THR A C 1
ATOM 783 O O . THR A 1 99 ? -4.331 -10.385 14.063 1.00 86.00 99 THR A O 1
ATOM 786 N N . GLU A 1 100 ? -6.050 -11.782 14.421 1.00 77.19 100 GLU A N 1
ATOM 787 C CA . GLU A 1 100 ? -6.102 -12.336 13.063 1.00 77.19 100 GLU A CA 1
ATOM 788 C C . GLU A 1 100 ? -6.487 -11.267 12.039 1.00 77.19 100 GLU A C 1
ATOM 790 O O . GLU A 1 100 ? -5.869 -11.122 10.984 1.00 77.19 100 GLU A O 1
ATOM 795 N N . ASN A 1 101 ? -7.521 -10.503 12.367 1.00 77.56 101 ASN A N 1
ATOM 796 C CA . ASN A 1 101 ? -8.104 -9.536 11.460 1.00 77.56 101 ASN A CA 1
ATOM 797 C C . ASN A 1 101 ? -7.988 -8.121 12.009 1.00 77.56 101 ASN A C 1
ATOM 799 O O . ASN A 1 101 ? -8.216 -7.207 11.231 1.00 77.56 101 ASN A O 1
ATOM 803 N N . VAL A 1 102 ? -7.603 -7.938 13.281 1.00 86.94 102 VAL A N 1
ATOM 804 C CA . VAL A 1 102 ? -7.551 -6.693 14.076 1.00 86.94 102 VAL A CA 1
ATOM 805 C C . VAL A 1 102 ? -8.956 -6.138 14.389 1.00 86.94 102 VAL A C 1
ATOM 807 O O . VAL A 1 102 ? -9.129 -4.960 14.687 1.00 86.94 102 VAL A O 1
ATOM 810 N N . TYR A 1 103 ? -10.019 -6.946 14.278 1.00 88.12 103 TYR A N 1
ATOM 811 C CA . TYR A 1 103 ? -11.395 -6.498 14.540 1.00 88.12 103 TYR A CA 1
ATOM 812 C C . TYR A 1 103 ? -11.632 -6.368 16.040 1.00 88.12 103 TYR A C 1
ATOM 814 O O . TYR A 1 103 ? -11.240 -7.238 16.815 1.00 88.12 103 TYR A O 1
ATOM 822 N N . VAL A 1 104 ? -12.349 -5.316 16.442 1.00 93.06 104 VAL A N 1
ATOM 823 C CA . VAL A 1 104 ? -12.919 -5.264 17.789 1.00 93.06 104 VAL A CA 1
ATOM 824 C C . VAL A 1 104 ? -13.970 -6.366 17.888 1.00 93.06 104 VAL A C 1
ATOM 826 O O . VAL A 1 104 ? -14.860 -6.441 17.043 1.00 93.06 104 VAL A O 1
ATOM 829 N N . VAL A 1 105 ? -13.861 -7.223 18.900 1.00 94.00 105 VAL A N 1
ATOM 830 C CA . VAL A 1 105 ? -14.817 -8.316 19.168 1.00 94.00 105 VAL A CA 1
ATOM 831 C C . VAL A 1 105 ? -15.704 -8.028 20.377 1.00 94.00 105 VAL A C 1
ATOM 833 O O . VAL A 1 105 ? -16.771 -8.621 20.541 1.00 94.00 105 VAL A O 1
ATOM 836 N N . GLY A 1 106 ? -15.294 -7.083 21.217 1.00 94.44 106 GLY A N 1
ATOM 837 C CA . GLY A 1 106 ? -16.004 -6.708 22.426 1.00 94.44 106 GLY A CA 1
ATOM 838 C C . GLY A 1 106 ? -15.187 -5.767 23.296 1.00 94.44 106 GLY A C 1
ATOM 839 O O . GLY A 1 106 ? -14.161 -5.235 22.874 1.00 94.44 106 GLY A O 1
ATOM 840 N N . TYR A 1 107 ? -15.653 -5.566 24.521 1.00 95.75 107 TYR A N 1
ATOM 841 C CA . TYR A 1 107 ? -14.950 -4.812 25.543 1.00 95.75 107 TYR A CA 1
ATOM 842 C C . TYR A 1 107 ? -15.274 -5.329 26.950 1.00 95.75 107 TYR A C 1
ATOM 844 O O . TYR A 1 107 ? -16.341 -5.902 27.184 1.00 95.75 107 TYR A O 1
ATOM 852 N N . LEU A 1 108 ? -14.362 -5.101 27.892 1.00 93.94 108 LEU A N 1
ATOM 853 C CA . LEU A 1 108 ? -14.565 -5.316 29.319 1.00 93.94 108 LEU A CA 1
ATOM 854 C C . LEU A 1 108 ? -14.933 -4.000 29.999 1.00 93.94 108 LEU A C 1
ATOM 856 O O . LEU A 1 108 ? -14.399 -2.937 29.674 1.00 93.94 108 LEU A O 1
ATOM 860 N N . VAL A 1 109 ? -15.837 -4.092 30.968 1.00 93.62 109 VAL A N 1
ATOM 861 C CA . VAL A 1 109 ? -16.233 -2.987 31.844 1.00 93.62 109 VAL A CA 1
ATOM 862 C C . VAL A 1 109 ? -16.662 -3.536 33.199 1.00 93.62 109 VAL A C 1
ATOM 864 O O . VAL A 1 109 ? -17.249 -4.613 33.268 1.00 93.62 109 VAL A O 1
ATOM 867 N N . GLY A 1 110 ? -16.433 -2.794 34.278 1.00 86.25 110 GLY A N 1
ATOM 868 C CA . GLY A 1 110 ? -16.831 -3.181 35.631 1.00 86.25 110 GLY A CA 1
ATOM 869 C C . GLY A 1 110 ? -15.644 -3.208 36.582 1.00 86.25 110 GLY A C 1
ATOM 870 O O . GLY A 1 110 ? -14.610 -2.608 36.307 1.00 86.25 110 GLY A O 1
ATOM 871 N N . SER A 1 111 ? -15.801 -3.873 37.727 1.00 76.88 111 SER A N 1
ATOM 872 C CA . SER A 1 111 ? -14.703 -3.998 38.687 1.00 76.88 111 SER A CA 1
ATOM 873 C C . SER A 1 111 ? -13.684 -5.033 38.218 1.00 76.88 111 SER A C 1
ATOM 875 O O . SER A 1 111 ? -14.048 -6.013 37.572 1.00 76.88 111 SER A O 1
ATOM 877 N N . ASN A 1 112 ? -12.428 -4.880 38.641 1.00 72.12 112 ASN A N 1
ATOM 878 C CA . ASN A 1 112 ? -11.370 -5.864 38.382 1.00 72.12 112 ASN A CA 1
ATOM 879 C C . ASN A 1 112 ? -11.654 -7.241 39.012 1.00 72.12 112 ASN A C 1
ATOM 881 O O . ASN A 1 112 ? -10.973 -8.208 38.699 1.00 72.12 112 ASN A O 1
ATOM 885 N N . VAL A 1 113 ? -12.635 -7.328 39.919 1.00 76.94 113 VAL A N 1
ATOM 886 C CA . VAL A 1 113 ? -13.002 -8.563 40.626 1.00 76.94 113 VAL A CA 1
ATOM 887 C C . VAL A 1 113 ? -14.133 -9.302 39.902 1.00 76.94 113 VAL A C 1
ATOM 889 O O . VAL A 1 113 ? -14.140 -10.526 39.875 1.00 76.94 113 VAL A O 1
ATOM 892 N N . HIS A 1 114 ? -15.090 -8.566 39.323 1.00 81.81 114 HIS A N 1
ATOM 893 C CA . HIS A 1 114 ? -16.215 -9.127 38.565 1.00 81.81 114 HIS A CA 1
ATOM 894 C C . HIS A 1 114 ? -16.467 -8.309 37.288 1.00 81.81 114 HIS A C 1
ATOM 896 O O . HIS A 1 114 ? -17.459 -7.571 37.205 1.00 81.81 114 HIS A O 1
ATOM 902 N N . PRO A 1 115 ? -15.559 -8.377 36.304 1.00 88.38 115 PRO A N 1
ATOM 903 C CA . PRO A 1 115 ? -15.729 -7.673 35.042 1.00 88.38 115 PRO A CA 1
ATOM 904 C C . PRO A 1 115 ? -16.938 -8.211 34.260 1.00 88.38 115 PRO A C 1
ATOM 906 O O . PRO A 1 115 ? -17.333 -9.373 34.372 1.00 88.38 115 PRO A O 1
ATOM 909 N N . THR A 1 116 ? -17.543 -7.368 33.427 1.00 92.25 116 THR A N 1
ATOM 910 C CA . THR A 1 116 ? -18.484 -7.807 32.394 1.00 92.25 116 THR A CA 1
ATOM 911 C C . THR A 1 116 ? -17.800 -7.795 31.038 1.00 92.25 116 THR A C 1
ATOM 913 O O . THR A 1 116 ? -17.363 -6.743 30.576 1.00 92.25 116 THR A O 1
ATOM 916 N N . LEU A 1 117 ? -17.799 -8.946 30.370 1.00 93.19 117 LEU A N 1
ATOM 917 C CA . LEU A 1 117 ? -17.464 -9.084 28.961 1.00 93.19 117 LEU A CA 1
ATOM 918 C C . LEU A 1 117 ? -18.678 -8.728 28.096 1.00 93.19 117 LEU A C 1
ATOM 920 O O . LEU A 1 117 ? -19.632 -9.503 27.973 1.00 93.19 117 LEU A O 1
ATOM 924 N N . CYS A 1 118 ? -18.634 -7.545 27.493 1.00 94.50 118 CYS A N 1
ATOM 925 C CA . CYS A 1 118 ? -19.592 -7.082 26.500 1.00 94.50 118 CYS A CA 1
ATOM 926 C C . CYS A 1 118 ? -19.087 -7.444 25.097 1.00 94.50 118 CYS A C 1
ATOM 928 O O . CYS A 1 118 ? -18.132 -6.838 24.623 1.00 94.50 118 CYS A O 1
ATOM 930 N N . TYR A 1 119 ? -19.711 -8.397 24.410 1.00 94.25 119 TYR A N 1
ATOM 931 C CA . TYR A 1 119 ? -19.230 -8.886 23.108 1.00 94.25 119 TYR A CA 1
ATOM 932 C C . TYR A 1 119 ? -20.211 -8.580 21.977 1.00 94.25 119 TYR A C 1
ATOM 934 O O . TYR A 1 119 ? -21.429 -8.571 22.180 1.00 94.25 119 TYR A O 1
ATOM 942 N N . LEU A 1 120 ? -19.665 -8.300 20.794 1.00 93.81 120 LEU A N 1
ATOM 943 C CA . LEU A 1 120 ? -20.434 -7.949 19.604 1.00 93.81 120 LEU A CA 1
ATOM 944 C C . LEU A 1 120 ? -21.257 -9.127 19.097 1.00 93.81 120 LEU A C 1
ATOM 946 O O . LEU A 1 120 ? -20.945 -10.298 19.338 1.00 93.81 120 LEU A O 1
ATOM 950 N N . ASP A 1 121 ? -22.323 -8.803 18.373 1.00 86.50 121 ASP A N 1
ATOM 951 C CA . ASP A 1 121 ? -23.095 -9.830 17.704 1.00 86.50 121 ASP A CA 1
ATOM 952 C C . ASP A 1 121 ? -22.269 -10.508 16.597 1.00 86.50 121 ASP A C 1
ATOM 954 O O . ASP A 1 121 ? -21.387 -9.886 16.006 1.00 86.50 121 ASP A O 1
ATOM 958 N N . GLN A 1 122 ? -22.572 -11.776 16.308 1.00 83.88 122 GLN A N 1
ATOM 959 C CA . GLN A 1 122 ? -21.920 -12.606 15.278 1.00 83.88 122 GLN A CA 1
ATOM 960 C C . GLN A 1 122 ? -20.462 -13.022 15.560 1.00 83.88 122 GLN A C 1
ATOM 962 O O . GLN A 1 122 ? -19.840 -13.657 14.712 1.00 83.88 122 GLN A O 1
ATOM 967 N N . ILE A 1 123 ? -19.927 -12.743 16.752 1.00 84.25 123 ILE A N 1
ATOM 968 C CA . ILE A 1 123 ? -18.603 -13.233 17.161 1.00 84.25 123 ILE A CA 1
ATOM 969 C C . ILE A 1 123 ? -18.682 -14.701 17.635 1.00 84.25 123 ILE A C 1
ATOM 971 O O . ILE A 1 123 ? -19.567 -15.025 18.439 1.00 84.25 123 ILE A O 1
ATOM 975 N N . PRO A 1 124 ? -17.767 -15.593 17.192 1.00 80.12 124 PRO A N 1
ATOM 976 C CA . PRO A 1 124 ? -17.627 -16.942 17.744 1.00 80.12 124 PRO A CA 1
ATOM 977 C C . PRO A 1 124 ? -17.355 -16.891 19.252 1.00 80.12 124 PRO A C 1
ATOM 979 O O . PRO A 1 124 ? -16.385 -16.286 19.703 1.00 80.12 124 PRO A O 1
ATOM 982 N N . ARG A 1 125 ? -18.242 -17.495 20.049 1.00 82.44 125 ARG A N 1
ATOM 983 C CA . ARG A 1 125 ? -18.223 -17.344 21.514 1.00 82.44 125 ARG A CA 1
ATOM 984 C C . ARG A 1 125 ? -17.277 -18.302 22.218 1.00 82.44 125 ARG A C 1
ATOM 986 O O . ARG A 1 125 ? -16.773 -17.947 23.272 1.00 82.44 125 ARG A O 1
ATOM 993 N N . ASP A 1 126 ? -17.066 -19.487 21.657 1.00 82.00 126 ASP A N 1
ATOM 994 C CA . ASP A 1 126 ? -16.368 -20.572 22.350 1.00 82.00 126 ASP A CA 1
ATOM 995 C C . ASP A 1 126 ? -14.910 -20.182 22.630 1.00 82.00 126 ASP A C 1
ATOM 997 O O . ASP A 1 126 ? -14.491 -20.164 23.783 1.00 82.00 126 ASP A O 1
ATOM 1001 N N . GLU A 1 127 ? -14.197 -19.718 21.601 1.00 80.31 127 GLU A N 1
ATOM 1002 C CA . GLU A 1 127 ? -12.821 -19.218 21.716 1.00 80.31 127 GLU A CA 1
ATOM 1003 C C . GLU A 1 127 ? -12.721 -17.960 22.592 1.00 80.31 127 GLU A C 1
ATOM 1005 O O . GLU A 1 127 ? -11.813 -17.827 23.410 1.00 80.31 127 GLU A O 1
ATOM 1010 N N . LEU A 1 128 ? -13.672 -17.028 22.459 1.00 84.69 128 LEU A N 1
ATOM 1011 C CA . LEU A 1 128 ? -13.677 -15.808 23.264 1.00 84.69 128 LEU A CA 1
ATOM 1012 C C . LEU A 1 128 ? -13.896 -16.124 24.754 1.00 84.69 128 LEU A C 1
ATOM 1014 O O . LEU A 1 128 ? -13.255 -15.533 25.613 1.00 84.69 128 LEU A O 1
ATOM 1018 N N . PHE A 1 129 ? -14.786 -17.057 25.085 1.00 86.00 129 PHE A N 1
ATOM 1019 C CA . PHE A 1 129 ? -15.045 -17.444 26.473 1.00 86.00 129 PHE A CA 1
ATOM 1020 C C . PHE A 1 129 ? -13.949 -18.347 27.043 1.00 86.00 129 PHE A C 1
ATOM 1022 O O . PHE A 1 129 ? -13.765 -18.368 28.257 1.00 86.00 129 PHE A O 1
ATOM 1029 N N . GLU A 1 130 ? -13.209 -19.061 26.196 1.00 82.44 130 GLU A N 1
ATOM 1030 C CA . GLU A 1 130 ? -11.997 -19.778 26.593 1.00 82.44 130 GLU A CA 1
ATOM 1031 C C . GLU A 1 130 ? -10.859 -18.806 26.936 1.00 82.44 130 GLU A C 1
ATOM 1033 O O . GLU A 1 130 ? -10.214 -18.962 27.971 1.00 82.44 130 GLU A O 1
ATOM 1038 N N . ALA A 1 131 ? -10.668 -17.758 26.127 1.00 79.56 131 ALA A N 1
ATOM 1039 C CA . ALA A 1 131 ? -9.663 -16.721 26.371 1.00 79.56 131 ALA A CA 1
ATOM 1040 C C . ALA A 1 131 ? -9.982 -15.832 27.589 1.00 79.56 131 ALA A C 1
ATOM 1042 O O . ALA A 1 131 ? -9.073 -15.301 28.227 1.00 79.56 131 ALA A O 1
ATOM 1043 N N . PHE A 1 132 ? -11.265 -15.682 27.931 1.00 79.81 132 PHE A N 1
ATOM 1044 C CA . PHE A 1 132 ? -11.742 -14.892 29.070 1.00 79.81 132 PHE A CA 1
ATOM 1045 C C . PHE A 1 132 ? -12.613 -15.759 30.004 1.00 79.81 132 PHE A C 1
ATOM 1047 O O . PHE A 1 132 ? -13.838 -15.603 30.028 1.00 79.81 132 PHE A O 1
ATOM 1054 N N . PRO A 1 133 ? -12.010 -16.709 30.754 1.00 65.44 133 PRO A N 1
ATOM 1055 C CA . PRO A 1 133 ? -12.746 -17.800 31.381 1.00 65.44 133 PRO A CA 1
ATOM 1056 C C . PRO A 1 133 ? -13.679 -17.398 32.535 1.00 65.44 133 PRO A C 1
ATOM 1058 O O . PRO A 1 133 ? -13.440 -16.504 33.347 1.00 65.44 133 PRO A O 1
ATOM 1061 N N . SER A 1 134 ? -14.763 -18.173 32.587 1.00 56.56 134 SER A N 1
ATOM 1062 C CA . SER A 1 134 ? -16.115 -17.872 33.070 1.00 56.56 134 SER A CA 1
ATOM 1063 C C . SER A 1 134 ? -16.426 -17.789 34.587 1.00 56.56 134 SER A C 1
ATOM 1065 O O . SER A 1 134 ? -17.581 -17.476 34.876 1.00 56.56 134 SER A O 1
ATOM 1067 N N . PRO A 1 135 ? -15.558 -18.019 35.599 1.00 63.75 135 PRO A N 1
ATOM 1068 C CA . PRO A 1 135 ? -16.023 -17.860 36.987 1.00 63.75 135 PRO A CA 1
ATOM 1069 C C . PRO A 1 135 ? -16.182 -16.395 37.419 1.00 63.75 135 PRO A C 1
ATOM 1071 O O . PRO A 1 135 ? -17.024 -16.094 38.260 1.00 63.75 135 PRO A O 1
ATOM 1074 N N . GLN A 1 136 ? -15.358 -15.493 36.874 1.00 71.25 136 GLN A N 1
ATOM 1075 C CA . GLN A 1 136 ? -15.265 -14.095 37.325 1.00 71.25 136 GLN A CA 1
ATOM 1076 C C . GLN A 1 136 ? -15.996 -13.118 36.395 1.00 71.25 136 GLN A C 1
ATOM 1078 O O . GLN A 1 136 ? -16.349 -12.014 36.806 1.00 71.25 136 GLN A O 1
ATOM 1083 N N . TYR A 1 137 ? -16.244 -13.523 35.148 1.00 82.88 137 TYR A N 1
ATOM 1084 C CA . TYR A 1 137 ? -16.810 -12.658 34.123 1.00 82.88 137 TYR A CA 1
ATOM 1085 C C . TYR A 1 137 ? -18.321 -12.830 34.025 1.00 82.88 137 TYR A C 1
ATOM 1087 O O . TYR A 1 137 ? -18.850 -13.932 33.892 1.00 82.88 137 TYR A O 1
ATOM 1095 N N . THR A 1 138 ? -19.030 -11.708 34.015 1.00 88.94 138 THR A N 1
ATOM 1096 C CA . THR A 1 138 ? -20.422 -11.672 33.556 1.00 88.94 138 THR A CA 1
ATOM 1097 C C .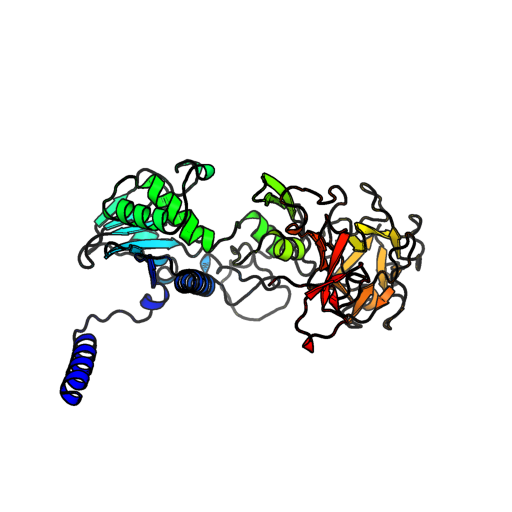 THR A 1 138 ? -20.438 -11.446 32.049 1.00 88.94 138 THR A C 1
ATOM 1099 O O . THR A 1 138 ? -19.690 -10.624 31.532 1.00 88.94 138 THR A O 1
ATOM 1102 N N . HIS A 1 139 ? -21.266 -12.174 31.305 1.00 90.31 139 HIS A N 1
ATOM 1103 C CA . HIS A 1 139 ? -21.288 -12.084 29.842 1.00 90.31 139 HIS A CA 1
ATOM 1104 C C . HIS A 1 139 ? -22.517 -11.304 29.366 1.00 90.31 139 HIS A C 1
ATOM 1106 O O . HIS A 1 139 ? -23.645 -11.609 29.750 1.00 90.31 139 HIS A O 1
ATOM 1112 N N . SER A 1 140 ? -22.311 -10.312 28.498 1.00 92.06 140 SER A N 1
ATOM 1113 C CA . SER A 1 140 ? -23.373 -9.476 27.935 1.00 92.06 140 SER A CA 1
ATOM 1114 C C . SER A 1 140 ? -23.241 -9.383 26.416 1.00 92.06 140 SER A C 1
ATOM 1116 O O . SER A 1 140 ? -22.325 -8.751 25.899 1.00 92.06 140 SER A O 1
ATOM 1118 N N . ARG A 1 141 ? -24.187 -9.973 25.680 1.00 93.06 141 ARG A N 1
ATOM 1119 C CA . ARG A 1 141 ? -24.240 -9.853 24.214 1.00 93.06 141 ARG A CA 1
ATOM 1120 C C . ARG A 1 141 ? -24.764 -8.477 23.810 1.00 93.06 141 ARG A C 1
ATOM 1122 O O . ARG A 1 141 ? -25.855 -8.082 24.227 1.00 93.06 141 ARG A O 1
ATOM 1129 N N . LEU A 1 142 ? -24.027 -7.782 22.955 1.00 94.19 142 LEU A N 1
ATOM 1130 C CA . LEU A 1 142 ? -24.483 -6.571 22.282 1.00 94.19 142 LEU A CA 1
ATOM 1131 C C . LEU A 1 142 ? -25.434 -6.950 21.140 1.00 94.19 142 LEU A C 1
ATOM 1133 O O . LEU A 1 142 ? -25.232 -7.944 20.449 1.00 94.19 142 LEU A O 1
ATOM 1137 N N . ARG A 1 143 ? -26.493 -6.164 20.934 1.00 92.94 143 ARG A N 1
ATOM 1138 C CA . ARG A 1 143 ? -27.525 -6.433 19.909 1.00 92.94 143 ARG A CA 1
ATOM 1139 C C . ARG A 1 143 ? -27.178 -5.862 18.529 1.00 92.94 143 ARG A C 1
ATOM 1141 O O . ARG A 1 143 ? -28.073 -5.534 17.759 1.00 92.94 143 ARG A O 1
ATOM 1148 N N . PHE A 1 144 ? -25.892 -5.686 18.256 1.00 92.69 144 PHE A N 1
ATOM 1149 C CA . PHE A 1 144 ? -25.367 -5.163 17.002 1.00 92.69 144 PHE A CA 1
ATOM 1150 C C . PHE A 1 144 ? -24.014 -5.816 16.716 1.00 92.69 144 PHE A C 1
ATOM 1152 O O . PHE A 1 144 ? -23.273 -6.153 17.646 1.00 92.69 144 PHE A O 1
ATOM 1159 N N . ALA A 1 145 ? -23.712 -6.018 15.437 1.00 90.44 145 ALA A N 1
ATOM 1160 C CA . ALA A 1 145 ? -22.432 -6.552 14.991 1.00 90.44 145 ALA A CA 1
ATOM 1161 C C . ALA A 1 145 ? -21.398 -5.427 14.810 1.00 90.44 145 ALA A C 1
ATOM 1163 O O . ALA A 1 145 ? -21.742 -4.248 14.758 1.00 90.44 145 ALA A O 1
ATOM 1164 N N . GLY A 1 146 ? -20.120 -5.796 14.700 1.00 85.12 146 GLY A N 1
ATOM 1165 C CA . GLY A 1 146 ? -19.016 -4.850 14.482 1.00 85.12 146 GLY A CA 1
ATOM 1166 C C . GLY A 1 146 ? -18.838 -4.373 13.036 1.00 85.12 146 GLY A C 1
ATOM 1167 O O . GLY A 1 146 ? -17.904 -3.625 12.763 1.00 85.12 146 GLY A O 1
ATOM 1168 N N . ASN A 1 147 ? -19.679 -4.827 12.101 1.00 84.75 147 ASN A N 1
ATOM 1169 C CA . ASN A 1 147 ? -19.644 -4.378 10.708 1.00 84.75 147 ASN A CA 1
ATOM 1170 C C . ASN A 1 147 ? -20.321 -3.005 10.546 1.00 84.75 147 ASN A C 1
ATOM 1172 O O . ASN A 1 147 ? -21.239 -2.665 11.291 1.00 84.75 147 ASN A O 1
ATOM 1176 N N . TYR A 1 148 ? -19.884 -2.228 9.550 1.00 84.81 148 TYR A N 1
ATOM 1177 C CA . TYR A 1 148 ? -20.390 -0.869 9.329 1.00 84.81 148 TYR A CA 1
ATOM 1178 C C . TYR A 1 148 ? -21.878 -0.796 8.984 1.00 84.81 148 TYR A C 1
ATOM 1180 O O . TYR A 1 148 ? -22.506 0.208 9.299 1.00 84.81 148 TYR A O 1
ATOM 1188 N N . ASP A 1 149 ? -22.458 -1.861 8.429 1.00 85.88 149 ASP A N 1
ATOM 1189 C CA . ASP A 1 149 ? -23.895 -1.927 8.135 1.00 85.88 149 ASP A CA 1
ATOM 1190 C C . ASP A 1 149 ? -24.752 -1.993 9.413 1.00 85.88 149 ASP A C 1
ATOM 1192 O O . ASP A 1 149 ? -25.928 -1.632 9.403 1.00 85.88 149 ASP A O 1
ATOM 1196 N N . SER A 1 150 ? -24.163 -2.447 10.525 1.00 87.62 150 SER A N 1
ATOM 1197 C CA . SER A 1 150 ? -24.812 -2.546 11.839 1.00 87.62 150 SER A CA 1
ATOM 1198 C C . SER A 1 150 ? -24.547 -1.339 12.745 1.00 87.62 150 SER A C 1
ATOM 1200 O O . SER A 1 150 ? -25.084 -1.276 13.854 1.00 87.62 150 SER A O 1
ATOM 1202 N N . LEU A 1 151 ? -23.704 -0.399 12.309 1.00 91.62 151 LEU A N 1
ATOM 1203 C CA . LEU A 1 151 ? -23.274 0.768 13.077 1.00 91.62 151 LEU A CA 1
ATOM 1204 C C . LEU A 1 151 ? -23.851 2.064 12.478 1.00 91.62 151 LEU A C 1
ATOM 1206 O O . LEU A 1 151 ? -24.322 2.075 11.341 1.00 91.62 151 LEU A O 1
ATOM 1210 N N . PRO A 1 152 ? -23.849 3.179 13.233 1.00 92.44 152 PRO A N 1
ATOM 1211 C CA . PRO A 1 152 ? -24.248 4.478 12.698 1.00 92.44 152 PRO A CA 1
ATOM 1212 C C . PRO A 1 152 ? -23.394 4.924 11.502 1.00 92.44 152 PRO A C 1
ATOM 1214 O O . PRO A 1 152 ? -22.321 4.385 11.233 1.00 92.44 152 PRO A O 1
ATOM 1217 N N . ASN A 1 153 ? -23.851 5.960 10.794 1.00 88.06 153 ASN A N 1
ATOM 1218 C CA . ASN A 1 153 ? -23.120 6.479 9.642 1.00 88.06 153 ASN A CA 1
ATOM 1219 C C . ASN A 1 153 ? -21.758 7.062 10.067 1.00 88.06 153 ASN A C 1
ATOM 1221 O O . ASN A 1 153 ? -21.686 8.043 10.813 1.00 88.06 153 ASN A O 1
ATOM 1225 N N . ARG A 1 154 ? -20.678 6.474 9.543 1.00 86.81 154 ARG A N 1
ATOM 1226 C CA . ARG A 1 154 ? -19.296 6.906 9.791 1.00 86.81 154 ARG A CA 1
ATOM 1227 C C . ARG A 1 154 ? -19.019 8.343 9.343 1.00 86.81 154 ARG A C 1
ATOM 1229 O O . ARG A 1 154 ? -18.281 9.041 10.017 1.00 86.81 154 ARG A O 1
ATOM 1236 N N . GLU A 1 155 ? -19.623 8.795 8.243 1.00 80.38 155 GLU A N 1
ATOM 1237 C CA . GLU A 1 155 ? -19.320 10.098 7.628 1.00 80.38 155 GLU A CA 1
ATOM 1238 C C . GLU A 1 155 ? -19.868 11.265 8.450 1.00 80.38 155 GLU A C 1
ATOM 1240 O O . GLU A 1 155 ? -19.343 12.371 8.393 1.00 80.38 155 GLU A O 1
ATOM 1245 N N . THR A 1 156 ? -20.909 11.010 9.242 1.00 85.56 156 THR A N 1
ATOM 1246 C CA . THR A 1 156 ? -21.504 11.991 10.155 1.00 85.56 156 THR A CA 1
ATOM 1247 C C . THR A 1 156 ? -21.037 11.814 11.599 1.00 85.56 156 THR A C 1
ATOM 1249 O O . THR A 1 156 ? -21.520 12.518 12.481 1.00 85.56 156 THR A O 1
ATOM 1252 N N . THR A 1 157 ? -20.169 10.837 11.872 1.00 87.12 157 THR A N 1
ATOM 1253 C CA . THR A 1 157 ? -19.689 10.554 13.228 1.00 87.12 157 THR A CA 1
ATOM 1254 C C . THR A 1 157 ? -18.432 11.367 13.501 1.00 87.12 157 THR A C 1
ATOM 1256 O O . THR A 1 157 ? -17.427 11.215 12.813 1.00 87.12 157 THR A O 1
ATOM 1259 N N . GLU A 1 158 ? -18.478 12.222 14.521 1.00 85.50 158 GLU A N 1
ATOM 1260 C CA . GLU A 1 158 ? -17.308 12.980 14.963 1.00 85.50 158 GLU A CA 1
ATOM 1261 C C . GLU A 1 158 ? -16.231 12.046 15.535 1.00 85.50 158 GLU A C 1
ATOM 1263 O O . GLU A 1 158 ? -16.524 11.122 16.296 1.00 85.50 158 GLU A O 1
ATOM 1268 N N . LEU A 1 159 ? -14.972 12.317 15.185 1.00 87.44 159 LEU A N 1
ATOM 1269 C CA . LEU A 1 159 ? -13.791 11.614 15.683 1.00 87.44 159 LEU A CA 1
ATOM 1270 C C . LEU A 1 159 ? -12.825 12.604 16.334 1.00 87.44 159 LEU A C 1
ATOM 1272 O O . LEU A 1 159 ? -12.821 13.793 16.019 1.00 87.44 159 LEU A O 1
ATOM 1276 N N . GLY A 1 160 ? -11.972 12.098 17.221 1.00 78.00 160 GLY A N 1
ATOM 1277 C CA . GLY A 1 160 ? -10.935 12.876 17.895 1.00 78.00 160 GLY A CA 1
ATOM 1278 C C . GLY A 1 160 ? -11.005 12.771 19.414 1.00 78.00 160 GLY A C 1
ATOM 1279 O O . GLY A 1 160 ? -11.847 12.071 19.971 1.00 78.00 160 GLY A O 1
ATOM 1280 N N . HIS A 1 161 ? -10.107 13.492 20.086 1.00 84.81 161 HIS A N 1
ATOM 1281 C CA . HIS A 1 161 ? -9.896 13.444 21.541 1.00 84.81 161 HIS A CA 1
ATOM 1282 C C . HIS A 1 161 ? -11.191 13.517 22.367 1.00 84.81 161 HIS A C 1
ATOM 1284 O O . HIS A 1 161 ? -11.439 12.681 23.234 1.00 84.81 161 HIS A O 1
ATOM 1290 N N . GLY A 1 162 ? -12.049 14.501 22.074 1.00 88.25 162 GLY A N 1
ATOM 1291 C CA . GLY A 1 162 ? -13.321 14.688 22.780 1.00 88.25 162 GLY A CA 1
ATOM 1292 C C . GLY A 1 162 ? -14.333 13.574 22.501 1.00 88.25 162 GLY A C 1
ATOM 1293 O O . GLY A 1 162 ? -14.972 13.075 23.426 1.00 88.25 162 GLY A O 1
ATOM 1294 N N . ALA A 1 163 ? -14.437 13.138 21.243 1.00 93.38 163 ALA A N 1
ATOM 1295 C CA . ALA A 1 163 ? -15.320 12.042 20.852 1.00 93.38 163 ALA A CA 1
ATOM 1296 C C . ALA A 1 163 ? -14.901 10.717 21.509 1.00 93.38 163 ALA A C 1
ATOM 1298 O O . ALA A 1 163 ? -15.762 9.965 21.963 1.00 93.38 163 ALA A O 1
ATOM 1299 N N . LEU A 1 164 ? -13.592 10.461 21.633 1.00 95.31 164 LEU A N 1
ATOM 1300 C CA . LEU A 1 164 ? -13.060 9.289 22.327 1.00 95.31 164 LEU A CA 1
ATOM 1301 C C . LEU A 1 164 ? -13.407 9.304 23.822 1.00 95.31 164 LEU A C 1
ATOM 1303 O O . LEU A 1 164 ? -13.889 8.296 24.335 1.00 95.31 164 LEU A O 1
ATOM 1307 N N . ASN A 1 165 ? -13.266 10.450 24.499 1.00 96.00 165 ASN A N 1
ATOM 1308 C CA . ASN A 1 165 ? -13.691 10.603 25.897 1.00 96.00 165 ASN A CA 1
ATOM 1309 C C . ASN A 1 165 ? -15.171 10.242 26.090 1.00 96.00 165 ASN A C 1
ATOM 1311 O O . ASN A 1 165 ? -15.511 9.452 26.973 1.00 96.00 165 ASN A O 1
ATOM 1315 N N . VAL A 1 166 ? -16.042 10.773 25.224 1.00 96.69 166 VAL A N 1
ATOM 1316 C CA . VAL A 1 166 ? -17.486 10.490 25.249 1.00 96.69 166 VAL A CA 1
ATOM 1317 C C . VAL A 1 166 ? -17.773 9.019 24.941 1.00 96.69 166 VAL A C 1
ATOM 1319 O O . VAL A 1 166 ? -18.641 8.417 25.575 1.00 96.69 166 VAL A O 1
ATOM 1322 N N . ALA A 1 167 ? -17.058 8.420 23.988 1.00 97.88 167 ALA A N 1
ATOM 1323 C CA . ALA A 1 167 ? -17.212 7.014 23.638 1.00 97.88 167 ALA A CA 1
ATOM 1324 C C . ALA A 1 167 ? -16.836 6.088 24.805 1.00 97.88 167 ALA A C 1
ATOM 1326 O O . ALA A 1 167 ? -17.597 5.168 25.112 1.00 97.88 167 ALA A O 1
ATOM 1327 N N . ILE A 1 168 ? -15.725 6.365 25.498 1.00 98.12 168 ILE A N 1
ATOM 1328 C CA . ILE A 1 168 ? -15.299 5.610 26.684 1.00 98.12 168 ILE A CA 1
ATOM 1329 C C . ILE A 1 168 ? -16.373 5.685 27.776 1.00 98.12 168 ILE A C 1
ATOM 1331 O O . ILE A 1 168 ? -16.843 4.639 28.224 1.00 98.12 168 ILE A O 1
ATOM 1335 N N . SER A 1 169 ? -16.856 6.886 28.126 1.00 97.88 169 SER A N 1
ATOM 1336 C CA . SER A 1 169 ? -17.944 7.049 29.105 1.00 97.88 169 SER A CA 1
ATOM 1337 C C . SER A 1 169 ? -19.209 6.294 28.690 1.00 97.88 169 SER A C 1
ATOM 1339 O O . SER A 1 169 ? -19.849 5.619 29.497 1.00 97.88 169 SER A O 1
ATOM 1341 N N . ASN A 1 170 ? -19.588 6.380 27.415 1.00 97.81 170 ASN A N 1
ATOM 1342 C CA . ASN A 1 170 ? -20.778 5.718 26.891 1.00 97.81 170 ASN A CA 1
ATOM 1343 C C . ASN A 1 170 ? -20.675 4.192 26.989 1.00 97.81 170 ASN A C 1
ATOM 1345 O O . ASN A 1 170 ? -21.620 3.549 27.445 1.00 97.81 170 ASN A O 1
ATOM 1349 N N . LEU A 1 171 ? -19.536 3.593 26.639 1.00 97.50 171 LEU A N 1
ATOM 1350 C CA . LEU A 1 171 ? -19.333 2.154 26.817 1.00 97.50 171 LEU A CA 1
ATOM 1351 C C . LEU A 1 171 ? -19.260 1.763 28.298 1.00 97.50 171 LEU A C 1
ATOM 1353 O O . LEU A 1 171 ? -19.848 0.736 28.664 1.00 97.50 171 LEU A O 1
ATOM 1357 N N . TYR A 1 172 ? -18.637 2.599 29.137 1.00 97.00 172 TYR A N 1
ATOM 1358 C CA . TYR A 1 172 ? -18.541 2.410 30.585 1.00 97.00 172 TYR A CA 1
ATOM 1359 C C . TYR A 1 172 ? -19.930 2.335 31.242 1.00 97.00 172 TYR A C 1
ATOM 1361 O O . TYR A 1 172 ? -20.269 1.358 31.911 1.00 97.00 172 TYR A O 1
ATOM 1369 N N . TYR A 1 173 ? -20.802 3.308 30.959 1.00 96.19 173 TYR A N 1
ATOM 1370 C CA . TYR A 1 173 ? -22.181 3.342 31.466 1.00 96.19 173 TYR A CA 1
ATOM 1371 C C . TYR A 1 173 ? -23.193 2.576 30.599 1.00 96.19 173 TYR A C 1
ATOM 1373 O O . TYR A 1 173 ? -24.393 2.622 30.877 1.00 96.19 173 TYR A O 1
ATOM 1381 N N . ARG A 1 174 ? -22.734 1.878 29.550 1.00 94.00 174 ARG A N 1
ATOM 1382 C CA . ARG A 1 174 ? -23.555 1.110 28.590 1.00 94.00 174 ARG A CA 1
ATOM 1383 C C . ARG A 1 174 ? -24.673 1.927 27.928 1.00 94.00 174 ARG A C 1
ATOM 1385 O O . ARG A 1 174 ? -25.793 1.454 27.751 1.00 94.00 174 ARG A O 1
ATOM 1392 N N . ARG A 1 175 ? -24.364 3.161 27.537 1.00 94.81 175 ARG A N 1
ATOM 1393 C CA . ARG A 1 175 ? -25.241 4.089 26.807 1.00 94.81 175 ARG A CA 1
ATOM 1394 C C . ARG A 1 175 ? -24.753 4.238 25.377 1.00 94.81 175 ARG A C 1
ATOM 1396 O O . ARG A 1 175 ? -23.556 4.167 25.137 1.00 94.81 175 ARG A O 1
ATOM 1403 N N . SER A 1 176 ? -25.671 4.434 24.428 1.00 94.62 176 SER A N 1
ATOM 1404 C CA . SER A 1 176 ? -25.337 4.724 23.020 1.00 94.62 176 SER A CA 1
ATOM 1405 C C . SER A 1 176 ? -24.230 3.822 22.442 1.00 94.62 176 SER A C 1
ATOM 1407 O O . SER A 1 176 ? -23.368 4.279 21.692 1.00 94.62 176 SER A O 1
ATOM 1409 N N . GLN A 1 177 ? -24.236 2.536 22.823 1.00 95.38 177 GLN A N 1
ATOM 1410 C CA . GLN A 1 177 ? -23.126 1.609 22.582 1.00 95.38 177 GLN A CA 1
ATOM 1411 C C . GLN A 1 177 ? -22.746 1.468 21.098 1.00 95.38 177 GLN A C 1
ATOM 1413 O O . GLN A 1 177 ? -21.547 1.438 20.836 1.00 95.38 177 GLN A O 1
ATOM 1418 N N . PRO A 1 178 ? -23.682 1.441 20.120 1.00 95.69 178 PRO A N 1
ATOM 1419 C CA . PRO A 1 178 ? -23.310 1.401 18.704 1.00 95.69 178 PRO A CA 1
ATOM 1420 C C . PRO A 1 178 ? -22.482 2.618 18.268 1.00 95.69 178 PRO A C 1
ATOM 1422 O O . PRO A 1 178 ? -21.441 2.463 17.638 1.00 95.69 178 PRO A O 1
ATOM 1425 N N . SER A 1 179 ? -22.900 3.831 18.650 1.00 95.00 179 SER A N 1
ATOM 1426 C CA . SER A 1 179 ? -22.188 5.070 18.304 1.00 95.00 179 SER A CA 1
ATOM 1427 C C . SER A 1 179 ? -20.815 5.141 18.964 1.00 95.00 179 SER A C 1
ATOM 1429 O O . SER A 1 179 ? -19.837 5.504 18.321 1.00 95.00 179 SER A O 1
ATOM 1431 N N . ALA A 1 180 ? -20.726 4.757 20.237 1.00 96.75 180 ALA A N 1
ATOM 1432 C CA . ALA A 1 180 ? -19.455 4.729 20.948 1.00 96.75 180 ALA A CA 1
ATOM 1433 C C . ALA A 1 180 ? -18.500 3.674 20.368 1.00 96.75 180 ALA A C 1
ATOM 1435 O O . ALA A 1 180 ? -17.324 3.954 20.156 1.00 96.75 180 ALA A O 1
ATOM 1436 N N . MET A 1 181 ? -19.016 2.486 20.036 1.00 96.81 181 MET A N 1
ATOM 1437 C CA . MET A 1 181 ? -18.231 1.421 19.415 1.00 96.81 181 MET A CA 1
ATOM 1438 C C . MET A 1 181 ? -17.673 1.843 18.052 1.00 96.81 181 MET A C 1
ATOM 1440 O O . MET A 1 181 ? -16.524 1.543 17.750 1.00 96.81 181 MET A O 1
ATOM 1444 N N . LEU A 1 182 ? -18.443 2.586 17.254 1.00 95.19 182 LEU A N 1
ATOM 1445 C CA . LEU A 1 182 ? -17.978 3.129 15.978 1.00 95.19 182 LEU A CA 1
ATOM 1446 C C . LEU A 1 182 ? -16.770 4.068 16.142 1.00 95.19 182 LEU A C 1
ATOM 1448 O O . LEU A 1 182 ? -15.819 3.978 15.366 1.00 95.19 182 LEU A O 1
ATOM 1452 N N . VAL A 1 183 ? -16.777 4.935 17.160 1.00 95.56 183 VAL A N 1
ATOM 1453 C CA . VAL A 1 183 ? -15.630 5.805 17.476 1.00 95.56 183 VAL A CA 1
ATOM 1454 C C . VAL A 1 183 ? -14.414 4.969 17.885 1.00 95.56 183 VAL A C 1
ATOM 1456 O O . VAL A 1 183 ? -13.326 5.191 17.360 1.00 95.56 183 VAL A O 1
ATOM 1459 N N . ILE A 1 184 ? -14.594 3.965 18.754 1.00 95.75 184 ILE A N 1
ATOM 1460 C CA . ILE A 1 184 ? -13.511 3.058 19.175 1.00 95.75 184 ILE A CA 1
ATOM 1461 C C . ILE A 1 184 ? -12.916 2.294 17.988 1.00 95.75 184 ILE A C 1
ATOM 1463 O O . ILE A 1 184 ? -11.695 2.216 17.853 1.00 95.75 184 ILE A O 1
ATOM 1467 N N . ILE A 1 185 ? -13.757 1.743 17.110 1.00 92.56 185 ILE A N 1
ATOM 1468 C CA . ILE A 1 185 ? -13.299 1.006 15.928 1.00 92.56 185 ILE A CA 1
ATOM 1469 C C . ILE A 1 185 ? -12.439 1.913 15.042 1.00 92.56 185 ILE A C 1
ATOM 1471 O O . ILE A 1 185 ? -11.335 1.512 14.679 1.00 92.56 185 ILE A O 1
ATOM 1475 N N . GLN A 1 186 ? -12.891 3.137 14.752 1.00 89.81 186 GLN A N 1
ATOM 1476 C CA . GLN A 1 186 ? -12.159 4.068 13.886 1.00 89.81 186 GLN A CA 1
ATOM 1477 C C . GLN A 1 186 ? -10.867 4.599 14.537 1.00 89.81 186 GLN A C 1
ATOM 1479 O O . GLN A 1 186 ? -9.835 4.695 13.878 1.00 89.81 186 GLN A O 1
ATOM 1484 N N . MET A 1 187 ? -10.884 4.903 15.839 1.00 90.44 187 MET A N 1
ATOM 1485 C CA . MET A 1 187 ? -9.735 5.499 16.541 1.00 90.44 187 MET A CA 1
ATOM 1486 C C . MET A 1 187 ? -8.736 4.486 17.109 1.00 90.44 187 MET A C 1
ATOM 1488 O O . MET A 1 187 ? -7.652 4.874 17.520 1.00 90.44 187 MET A O 1
ATOM 1492 N N . VAL A 1 188 ? -9.056 3.194 17.146 1.00 90.88 188 VAL A N 1
ATOM 1493 C CA . VAL A 1 188 ? -8.113 2.166 17.614 1.00 90.88 188 VAL A CA 1
ATOM 1494 C C . VAL A 1 188 ? -7.847 1.176 16.495 1.00 90.88 188 VAL A C 1
ATOM 1496 O O . VAL A 1 188 ? -6.754 1.122 15.940 1.00 90.88 188 VAL A O 1
ATOM 1499 N N . ALA A 1 189 ? -8.864 0.415 16.106 1.00 88.94 189 ALA A N 1
ATOM 1500 C CA . ALA A 1 189 ? -8.675 -0.713 15.210 1.00 88.94 189 ALA A CA 1
ATOM 1501 C C . ALA A 1 189 ? -8.373 -0.288 13.761 1.00 88.94 189 ALA A C 1
ATOM 1503 O O . ALA A 1 189 ? -7.568 -0.941 13.100 1.00 88.94 189 ALA A O 1
ATOM 1504 N N . GLU A 1 190 ? -8.982 0.786 13.249 1.00 83.44 190 GLU A N 1
ATOM 1505 C CA . GLU A 1 190 ? -8.633 1.364 11.939 1.00 83.44 190 GLU A CA 1
ATOM 1506 C C . GLU A 1 190 ? -7.400 2.267 11.991 1.00 83.44 190 GLU A C 1
ATOM 1508 O O . GLU A 1 190 ? -6.633 2.308 11.036 1.00 83.44 190 GLU A O 1
ATOM 1513 N N . ALA A 1 191 ? -7.142 2.946 13.108 1.00 80.75 191 ALA A N 1
ATOM 1514 C CA . ALA A 1 191 ? -5.897 3.695 13.270 1.00 80.75 191 ALA A CA 1
ATOM 1515 C C . ALA A 1 191 ? -4.667 2.764 13.209 1.00 80.75 191 ALA A C 1
ATOM 1517 O O . ALA A 1 191 ? -3.626 3.118 12.647 1.00 80.75 191 ALA A O 1
ATOM 1518 N N . VAL A 1 192 ? -4.806 1.535 13.717 1.00 79.94 192 VAL A N 1
ATOM 1519 C CA . VAL A 1 192 ? -3.837 0.449 13.510 1.00 79.94 192 VAL A CA 1
ATOM 1520 C C . VAL A 1 192 ? -3.861 -0.035 12.054 1.00 79.94 192 VAL A C 1
ATOM 1522 O O . VAL A 1 192 ? -2.802 -0.183 11.444 1.00 79.94 192 VAL A O 1
ATOM 1525 N N . ARG A 1 193 ? -5.061 -0.228 11.486 1.00 69.88 193 ARG A N 1
ATOM 1526 C CA . ARG A 1 193 ? -5.310 -0.707 10.117 1.00 69.88 193 ARG A CA 1
ATOM 1527 C C . ARG A 1 193 ? -5.696 0.408 9.143 1.00 69.88 193 ARG A C 1
ATOM 1529 O O . ARG A 1 193 ? -6.868 0.604 8.829 1.00 69.88 193 ARG A O 1
ATOM 1536 N N . ILE A 1 194 ? -4.725 1.047 8.510 1.00 59.94 194 ILE A N 1
ATOM 1537 C CA . ILE A 1 194 ? -4.999 1.950 7.376 1.00 59.94 194 ILE A CA 1
ATOM 1538 C C . ILE A 1 194 ? -5.503 1.173 6.118 1.00 59.94 194 ILE A C 1
ATOM 1540 O O . ILE A 1 194 ? -4.705 0.799 5.281 1.00 59.94 194 ILE A O 1
ATOM 1544 N N . ARG A 1 195 ? -6.815 0.860 6.031 1.00 55.50 195 ARG A N 1
ATOM 1545 C CA . ARG A 1 195 ? -7.619 0.189 4.953 1.00 55.50 195 ARG A CA 1
ATOM 1546 C C . ARG A 1 195 ? -6.985 -0.946 4.107 1.00 55.50 195 ARG A C 1
ATOM 1548 O O . ARG A 1 195 ? -6.122 -0.719 3.271 1.00 55.50 195 ARG A O 1
ATOM 1555 N N . TRP A 1 196 ? -7.526 -2.170 4.225 1.00 67.88 196 TRP A N 1
ATOM 1556 C CA . TRP A 1 196 ? -6.632 -3.332 4.274 1.00 67.88 196 TRP A CA 1
ATOM 1557 C C . TRP A 1 196 ? -6.870 -4.559 3.372 1.00 67.88 196 TRP A C 1
ATOM 1559 O O . TRP A 1 196 ? -5.871 -5.089 2.900 1.00 67.88 196 TRP A O 1
ATOM 1569 N N . SER A 1 197 ? -8.076 -5.072 3.098 1.00 67.12 197 SER A N 1
ATOM 1570 C CA . SER A 1 197 ? -8.171 -6.424 2.490 1.00 67.12 197 SER A CA 1
ATOM 1571 C C . SER A 1 197 ? -7.662 -6.490 1.045 1.00 67.12 197 SER A C 1
ATOM 1573 O O . SER A 1 197 ? -6.726 -7.233 0.761 1.00 67.12 197 SER A O 1
ATOM 1575 N N . ASP A 1 198 ? -8.210 -5.662 0.154 1.00 76.50 198 ASP A N 1
ATOM 1576 C CA . ASP A 1 198 ? -7.829 -5.672 -1.263 1.00 76.50 198 ASP A CA 1
ATOM 1577 C C . ASP A 1 198 ? -6.370 -5.247 -1.475 1.00 76.50 198 ASP A C 1
ATOM 1579 O O . ASP A 1 198 ? -5.663 -5.830 -2.294 1.00 76.50 198 ASP A O 1
ATOM 1583 N N . LEU A 1 199 ? -5.895 -4.242 -0.724 1.00 78.81 199 LEU A N 1
ATOM 1584 C CA . LEU A 1 199 ? -4.497 -3.809 -0.795 1.00 78.81 199 LEU A CA 1
ATOM 1585 C C . LEU A 1 199 ? -3.552 -4.894 -0.276 1.00 78.81 199 LEU A C 1
ATOM 1587 O O . LEU A 1 199 ? -2.551 -5.158 -0.932 1.00 78.81 199 LEU A O 1
ATOM 1591 N N . SER A 1 200 ? -3.881 -5.568 0.831 1.00 81.12 200 SER A N 1
ATOM 1592 C CA . SER A 1 200 ? -3.072 -6.692 1.334 1.00 81.12 200 SER A CA 1
ATOM 1593 C C . SER A 1 200 ? -2.931 -7.791 0.310 1.00 81.12 200 SER A C 1
ATOM 1595 O O . SER A 1 200 ? -1.832 -8.296 0.104 1.00 81.12 200 SER A O 1
ATOM 1597 N N . GLU A 1 201 ? -4.054 -8.165 -0.304 1.00 83.19 201 GLU A N 1
ATOM 1598 C CA . GLU A 1 201 ? -4.109 -9.220 -1.304 1.00 83.19 201 GLU A CA 1
ATOM 1599 C C . GLU A 1 201 ? -3.228 -8.847 -2.495 1.00 83.19 201 GLU A C 1
ATOM 1601 O O . GLU A 1 201 ? -2.379 -9.634 -2.912 1.00 83.19 201 GLU A O 1
ATOM 1606 N N . GLN A 1 202 ? -3.370 -7.624 -3.014 1.00 85.38 202 GLN A N 1
ATOM 1607 C CA . GLN A 1 202 ? -2.603 -7.181 -4.176 1.00 85.38 202 GLN A CA 1
ATOM 1608 C C . GLN A 1 202 ? -1.105 -6.998 -3.891 1.00 85.38 202 GLN A C 1
ATOM 1610 O O . GLN A 1 202 ? -0.298 -7.307 -4.761 1.00 85.38 202 GLN A O 1
ATOM 1615 N N . ILE A 1 203 ? -0.717 -6.552 -2.691 1.00 83.12 203 ILE A N 1
ATOM 1616 C CA . ILE A 1 203 ? 0.698 -6.419 -2.302 1.00 83.12 203 ILE A CA 1
ATOM 1617 C C . ILE A 1 203 ? 1.343 -7.793 -2.084 1.00 83.12 203 ILE A C 1
ATOM 1619 O O . ILE A 1 203 ? 2.466 -8.024 -2.518 1.00 83.12 203 ILE A O 1
ATOM 1623 N N . GLN A 1 204 ? 0.650 -8.731 -1.435 1.00 85.38 204 GLN A N 1
ATOM 1624 C CA . GLN A 1 204 ? 1.196 -10.075 -1.209 1.00 85.38 204 GLN A CA 1
ATOM 1625 C C . GLN A 1 204 ? 1.250 -10.907 -2.499 1.00 85.38 204 GLN A C 1
ATOM 1627 O O . GLN A 1 204 ? 2.186 -11.683 -2.691 1.00 85.38 204 GLN A O 1
ATOM 1632 N N . SER A 1 205 ? 0.307 -10.709 -3.426 1.00 83.56 205 SER A N 1
ATOM 1633 C CA . SER A 1 205 ? 0.299 -11.397 -4.729 1.00 83.56 205 SER A CA 1
ATOM 1634 C C . SER A 1 205 ? 1.193 -10.757 -5.798 1.00 83.56 205 SER A C 1
ATOM 1636 O O . SER A 1 205 ? 1.427 -11.383 -6.833 1.00 83.56 205 SER A O 1
ATOM 1638 N N . SER A 1 206 ? 1.745 -9.556 -5.577 1.00 81.00 206 SER A N 1
ATOM 1639 C CA . SER A 1 206 ? 2.549 -8.869 -6.602 1.00 81.00 206 SER A CA 1
ATOM 1640 C C . SER A 1 206 ? 3.938 -9.469 -6.852 1.00 81.00 206 SER A C 1
ATOM 1642 O O . SER A 1 206 ? 4.597 -9.108 -7.835 1.00 81.00 206 SER A O 1
ATOM 1644 N N . GLY A 1 207 ? 4.391 -10.382 -5.983 1.00 77.56 207 GLY A N 1
ATOM 1645 C CA . GLY A 1 207 ? 5.719 -10.999 -6.067 1.00 77.56 207 GLY A CA 1
ATOM 1646 C C . GLY A 1 207 ? 6.841 -9.960 -6.113 1.00 77.56 207 GLY A C 1
ATOM 1647 O O . GLY A 1 207 ? 6.648 -8.815 -5.726 1.00 77.56 207 GLY A O 1
ATOM 1648 N N . GLU A 1 208 ? 8.010 -10.315 -6.646 1.00 72.62 208 GLU A N 1
ATOM 1649 C CA . GLU A 1 208 ? 9.153 -9.386 -6.722 1.00 72.62 208 GLU A CA 1
ATOM 1650 C C . GLU A 1 208 ? 8.882 -8.135 -7.574 1.00 72.62 208 GLU A C 1
ATOM 1652 O O . GLU A 1 208 ? 9.535 -7.109 -7.394 1.00 72.62 208 GLU A O 1
ATOM 1657 N N . SER A 1 209 ? 7.899 -8.187 -8.481 1.00 74.12 209 SER A N 1
ATOM 1658 C CA . SER A 1 209 ? 7.569 -7.055 -9.351 1.00 74.12 209 SER A CA 1
ATOM 1659 C C . SER A 1 209 ? 6.964 -5.869 -8.596 1.00 74.12 209 SER A C 1
ATOM 1661 O O . SER A 1 209 ? 7.100 -4.730 -9.042 1.00 74.12 209 SER A O 1
ATOM 1663 N N . GLY A 1 210 ? 6.250 -6.117 -7.489 1.00 77.75 210 GLY A N 1
ATOM 1664 C CA . GLY A 1 210 ? 5.500 -5.083 -6.773 1.00 77.75 210 GLY A CA 1
ATOM 1665 C C . GLY A 1 210 ? 4.343 -4.457 -7.575 1.00 77.75 210 GLY A C 1
ATOM 1666 O O . GLY A 1 210 ? 3.817 -3.421 -7.160 1.00 77.75 210 GLY A O 1
ATOM 1667 N N . VAL A 1 211 ? 3.955 -5.029 -8.724 1.00 82.69 211 VAL A N 1
ATOM 1668 C CA . VAL A 1 211 ? 2.853 -4.560 -9.585 1.00 82.69 211 VAL A CA 1
ATOM 1669 C C . VAL A 1 211 ? 1.594 -5.392 -9.334 1.00 82.69 211 VAL A C 1
ATOM 1671 O O . VAL A 1 211 ? 1.651 -6.615 -9.251 1.00 82.69 211 VAL A O 1
ATOM 1674 N N . PHE A 1 212 ? 0.443 -4.732 -9.213 1.00 86.12 212 PHE A N 1
ATOM 1675 C CA . PHE A 1 212 ? -0.822 -5.379 -8.866 1.00 86.12 212 PHE A CA 1
ATOM 1676 C C . PHE A 1 212 ? -1.493 -6.037 -10.075 1.00 86.12 212 PHE A C 1
ATOM 1678 O O . PHE A 1 212 ? -1.386 -5.558 -11.206 1.00 86.12 212 PHE A O 1
ATOM 1685 N N . LEU A 1 213 ? -2.255 -7.101 -9.818 1.00 82.31 213 LEU A N 1
ATOM 1686 C CA . LEU A 1 213 ? -3.050 -7.817 -10.821 1.00 82.31 213 LEU A CA 1
ATOM 1687 C C . LEU A 1 213 ? -4.324 -7.065 -11.194 1.00 82.31 213 LEU A C 1
ATOM 1689 O O . LEU A 1 213 ? -4.765 -7.108 -12.343 1.00 82.31 213 LEU A O 1
ATOM 1693 N N . ARG A 1 214 ? -4.904 -6.353 -10.226 1.00 82.12 214 ARG A N 1
ATOM 1694 C CA . ARG A 1 214 ? -6.028 -5.443 -10.433 1.00 82.12 214 ARG A CA 1
ATOM 1695 C C . ARG A 1 214 ? -5.726 -4.065 -9.865 1.00 82.12 214 ARG A C 1
ATOM 1697 O O . ARG A 1 214 ? -4.989 -3.903 -8.899 1.00 82.12 214 ARG A O 1
ATOM 1704 N N . THR A 1 215 ? -6.333 -3.053 -10.474 1.00 80.31 215 THR A N 1
ATOM 1705 C CA . THR A 1 215 ? -6.293 -1.689 -9.938 1.00 80.31 215 THR A CA 1
ATOM 1706 C C . THR A 1 215 ? -7.171 -1.609 -8.692 1.00 80.31 215 THR A C 1
ATOM 1708 O O . THR A 1 215 ? -8.340 -1.987 -8.748 1.00 80.31 215 THR A O 1
ATOM 1711 N N . ILE A 1 216 ? -6.631 -1.066 -7.602 1.00 81.88 216 ILE A N 1
ATOM 1712 C CA . ILE A 1 216 ? -7.394 -0.736 -6.399 1.00 81.88 216 ILE A CA 1
ATOM 1713 C C . ILE A 1 216 ? -7.787 0.734 -6.451 1.00 81.88 216 ILE A C 1
ATOM 1715 O O . ILE A 1 216 ? -6.940 1.608 -6.618 1.00 81.88 216 ILE A O 1
ATOM 1719 N N . LEU A 1 217 ? -9.080 1.009 -6.325 1.00 80.69 217 LEU A N 1
ATOM 1720 C CA . LEU A 1 217 ? -9.606 2.367 -6.295 1.00 80.69 217 LEU A CA 1
ATOM 1721 C C . LEU A 1 217 ? -9.785 2.788 -4.841 1.00 80.69 217 LEU A C 1
ATOM 1723 O O . LEU A 1 217 ? -10.595 2.214 -4.117 1.00 80.69 217 LEU A O 1
ATOM 1727 N N . VAL A 1 218 ? -9.033 3.797 -4.418 1.00 74.00 218 VAL A N 1
ATOM 1728 C CA . VAL A 1 218 ? -9.205 4.437 -3.115 1.00 74.00 218 VAL A CA 1
ATOM 1729 C C . VAL A 1 218 ? -9.793 5.826 -3.298 1.00 74.00 218 VAL A C 1
ATOM 1731 O O . VAL A 1 218 ? -9.716 6.416 -4.373 1.00 74.00 218 VAL A O 1
ATOM 1734 N N . ARG A 1 219 ? -10.397 6.353 -2.238 1.00 67.56 219 ARG A N 1
ATOM 1735 C CA . ARG A 1 219 ? -10.955 7.702 -2.222 1.00 67.56 219 ARG A CA 1
ATOM 1736 C C . ARG A 1 219 ? -10.086 8.607 -1.352 1.00 67.56 219 ARG A C 1
ATOM 1738 O O . ARG A 1 219 ? -9.741 8.212 -0.231 1.00 67.56 219 ARG A O 1
ATOM 1745 N N . SER A 1 220 ? -9.720 9.774 -1.876 1.00 62.50 220 SER A N 1
ATOM 1746 C CA . SER A 1 220 ? -8.989 10.805 -1.133 1.00 62.50 220 SER A CA 1
ATOM 1747 C C . SER A 1 220 ? -9.909 11.560 -0.165 1.00 62.50 220 SER A C 1
ATOM 1749 O O . SER A 1 220 ? -11.131 11.394 -0.193 1.00 62.50 220 SER A O 1
ATOM 1751 N N . LEU A 1 221 ? -9.321 12.417 0.675 1.00 60.38 221 LEU A N 1
ATOM 1752 C CA . LEU A 1 221 ? -10.070 13.330 1.550 1.00 60.38 221 LEU A CA 1
ATOM 1753 C C . LEU A 1 221 ? -10.935 14.326 0.757 1.00 60.38 221 LEU A C 1
ATOM 1755 O O . LEU A 1 221 ? -12.004 14.705 1.221 1.00 60.38 221 LEU A O 1
ATOM 1759 N N . ASP A 1 222 ? -10.526 14.661 -0.468 1.00 56.91 222 ASP A N 1
ATOM 1760 C CA . ASP A 1 222 ? -11.262 15.540 -1.386 1.00 56.91 222 ASP A CA 1
ATOM 1761 C C . ASP A 1 222 ? -12.327 14.790 -2.207 1.00 56.91 222 ASP A C 1
ATOM 1763 O O . ASP A 1 222 ? -12.837 15.311 -3.194 1.00 56.91 222 ASP A O 1
ATOM 1767 N N . ASN A 1 223 ? -12.660 13.550 -1.827 1.00 62.31 223 ASN A N 1
ATOM 1768 C CA . ASN A 1 223 ? -13.632 12.695 -2.513 1.00 62.31 223 ASN A CA 1
ATOM 1769 C C . ASN A 1 223 ? -13.209 12.245 -3.932 1.00 62.31 223 ASN A C 1
ATOM 1771 O O . ASN A 1 223 ? -14.025 11.697 -4.675 1.00 62.31 223 ASN A O 1
ATOM 1775 N N . GLU A 1 224 ? -11.934 12.401 -4.291 1.00 62.78 224 GLU A N 1
ATOM 1776 C CA . GLU A 1 224 ? -11.389 11.988 -5.587 1.00 62.78 224 GLU A CA 1
ATOM 1777 C C . GLU A 1 224 ? -11.051 10.499 -5.616 1.00 62.78 224 GLU A C 1
ATOM 1779 O O . GLU A 1 224 ? -10.582 9.932 -4.626 1.00 62.78 224 GLU A O 1
ATOM 1784 N N . ILE A 1 225 ? -11.252 9.862 -6.771 1.00 70.00 225 ILE A N 1
ATOM 1785 C CA . ILE A 1 225 ? -10.880 8.459 -6.972 1.00 70.00 225 ILE A CA 1
ATOM 1786 C C . ILE A 1 225 ? -9.408 8.388 -7.380 1.00 70.00 225 ILE A C 1
ATOM 1788 O O . ILE A 1 225 ? -9.016 8.871 -8.441 1.00 70.00 225 ILE A O 1
ATOM 1792 N N . VAL A 1 226 ? -8.602 7.732 -6.551 1.00 72.06 226 V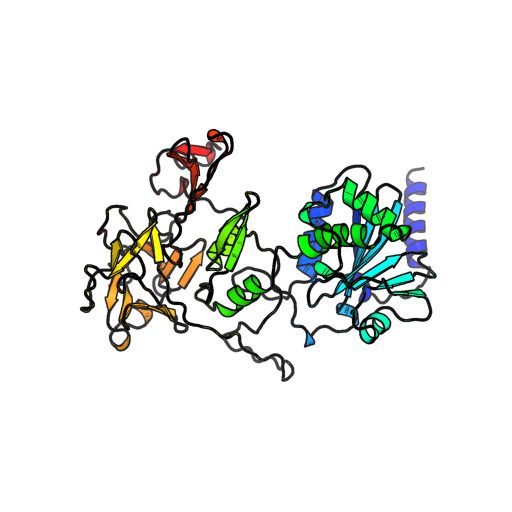AL A N 1
ATOM 1793 C CA . VAL A 1 226 ? -7.180 7.478 -6.774 1.00 72.06 226 VAL A CA 1
ATOM 1794 C C . VAL A 1 226 ? -6.984 5.996 -7.068 1.00 72.06 226 VAL A C 1
ATOM 1796 O O . VAL A 1 226 ? -7.414 5.127 -6.314 1.00 72.06 226 VAL A O 1
ATOM 1799 N N . ALA A 1 227 ? -6.329 5.701 -8.185 1.00 75.81 227 ALA A N 1
ATOM 1800 C CA . ALA A 1 227 ? -6.078 4.340 -8.627 1.00 75.81 227 ALA A CA 1
ATOM 1801 C C . ALA A 1 227 ? -4.670 3.873 -8.232 1.00 75.81 227 ALA A C 1
ATOM 1803 O O . ALA A 1 227 ? -3.673 4.336 -8.788 1.00 75.81 227 ALA A O 1
ATOM 1804 N N . ILE A 1 228 ? -4.602 2.902 -7.327 1.00 77.06 228 ILE A N 1
ATOM 1805 C CA . ILE A 1 228 ? -3.376 2.270 -6.846 1.00 77.06 228 ILE A CA 1
ATOM 1806 C C . ILE A 1 228 ? -3.147 0.964 -7.608 1.00 77.06 228 ILE A C 1
ATOM 1808 O O . ILE A 1 228 ? -4.048 0.137 -7.746 1.00 77.06 228 ILE A O 1
ATOM 1812 N N . ARG A 1 229 ? -1.935 0.789 -8.140 1.00 78.62 229 ARG A N 1
ATOM 1813 C CA . ARG A 1 229 ? -1.599 -0.305 -9.074 1.00 78.62 229 ARG A CA 1
ATOM 1814 C C . ARG A 1 229 ? -0.281 -1.006 -8.765 1.00 78.62 229 ARG A C 1
ATOM 1816 O O . ARG A 1 229 ? 0.127 -1.902 -9.494 1.00 78.62 229 ARG A O 1
ATOM 1823 N N . SER A 1 230 ? 0.408 -0.565 -7.726 1.00 77.50 230 SER A N 1
ATOM 1824 C CA . SER A 1 230 ? 1.690 -1.110 -7.311 1.00 77.50 230 SER A CA 1
ATOM 1825 C C . SER A 1 230 ? 1.946 -0.757 -5.856 1.00 77.50 230 SER A C 1
ATOM 1827 O O . SER A 1 230 ? 1.357 0.188 -5.320 1.00 77.50 230 SER A O 1
ATOM 1829 N N . VAL A 1 231 ? 2.889 -1.463 -5.244 1.00 75.69 231 VAL A N 1
ATOM 1830 C CA . VAL A 1 231 ? 3.378 -1.165 -3.894 1.00 75.69 231 VAL A CA 1
ATOM 1831 C C . VAL A 1 231 ? 3.939 0.256 -3.812 1.00 75.69 231 VAL A C 1
ATOM 1833 O O . VAL A 1 231 ? 3.691 0.973 -2.849 1.00 75.69 231 VAL A O 1
ATOM 1836 N N . VAL A 1 232 ? 4.615 0.726 -4.865 1.00 70.94 232 VAL A N 1
ATOM 1837 C CA . VAL A 1 232 ? 5.091 2.117 -4.944 1.00 70.94 232 VAL A CA 1
ATOM 1838 C C . VAL A 1 232 ? 3.921 3.107 -4.893 1.00 70.94 232 VAL A C 1
ATOM 1840 O O . VAL A 1 232 ? 4.015 4.136 -4.225 1.00 70.94 232 VAL A O 1
ATOM 1843 N N . GLY A 1 233 ? 2.806 2.800 -5.564 1.00 70.81 233 GLY A N 1
ATOM 1844 C CA . GLY A 1 233 ? 1.584 3.602 -5.486 1.00 70.81 233 GLY A CA 1
ATOM 1845 C C . GLY A 1 233 ? 1.012 3.656 -4.068 1.00 70.81 233 GLY A C 1
ATOM 1846 O O . GLY A 1 233 ? 0.645 4.732 -3.606 1.00 70.81 233 GLY A O 1
ATOM 1847 N N . VAL A 1 234 ? 1.010 2.525 -3.356 1.00 72.62 234 VAL A N 1
ATOM 1848 C CA . VAL A 1 234 ? 0.573 2.447 -1.951 1.00 72.62 234 VAL A CA 1
ATOM 1849 C C . VAL A 1 234 ? 1.408 3.356 -1.060 1.00 72.62 234 VAL A C 1
ATOM 1851 O O . VAL A 1 234 ? 0.847 4.197 -0.360 1.00 72.62 234 VAL A O 1
ATOM 1854 N N . MET A 1 235 ? 2.735 3.231 -1.131 1.00 67.69 235 MET A N 1
ATOM 1855 C CA . MET A 1 235 ? 3.653 4.029 -0.312 1.00 67.69 235 MET A CA 1
ATOM 1856 C C . MET A 1 235 ? 3.481 5.534 -0.560 1.00 67.69 235 MET A C 1
ATOM 1858 O O . MET A 1 235 ? 3.574 6.331 0.364 1.00 67.69 235 MET A O 1
ATOM 1862 N N . ARG A 1 236 ? 3.174 5.935 -1.800 1.00 65.31 236 ARG A N 1
ATOM 1863 C CA . ARG A 1 236 ? 3.006 7.349 -2.170 1.00 65.31 236 ARG A CA 1
ATOM 1864 C C . ARG A 1 236 ? 1.626 7.927 -1.858 1.00 65.31 236 ARG A C 1
ATOM 1866 O O . ARG A 1 236 ? 1.515 9.137 -1.693 1.00 65.31 236 ARG A O 1
ATOM 1873 N N . GLN A 1 237 ? 0.570 7.113 -1.884 1.00 67.00 237 GLN A N 1
ATOM 1874 C CA . GLN A 1 237 ? -0.812 7.614 -1.958 1.00 67.00 237 GLN A CA 1
ATOM 1875 C C . GLN A 1 237 ? -1.726 7.115 -0.834 1.00 67.00 237 GLN A C 1
ATOM 1877 O O . GLN A 1 237 ? -2.817 7.660 -0.679 1.00 67.00 237 GLN A O 1
ATOM 1882 N N . ALA A 1 238 ? -1.325 6.092 -0.071 1.00 62.38 238 ALA A N 1
ATOM 1883 C CA . ALA A 1 238 ? -2.208 5.424 0.888 1.00 62.38 238 ALA A CA 1
ATOM 1884 C C . ALA A 1 238 ? -1.620 5.182 2.289 1.00 62.38 238 ALA A C 1
ATOM 1886 O O . ALA A 1 238 ? -2.360 4.672 3.123 1.00 62.38 238 ALA A O 1
ATOM 1887 N N . ALA A 1 239 ? -0.362 5.568 2.557 1.00 61.59 239 ALA A N 1
ATOM 1888 C CA . ALA A 1 239 ? 0.295 5.516 3.876 1.00 61.59 239 ALA A CA 1
ATOM 1889 C C . ALA A 1 239 ? -0.040 4.238 4.676 1.00 61.59 239 ALA A C 1
ATOM 1891 O O . ALA A 1 239 ? -0.728 4.272 5.692 1.00 61.59 239 ALA A O 1
ATOM 1892 N N . LEU A 1 240 ? 0.394 3.085 4.168 1.00 68.25 240 LEU A N 1
ATOM 1893 C CA . LEU A 1 240 ? -0.014 1.774 4.661 1.00 68.25 240 LEU A CA 1
ATOM 1894 C C . LEU A 1 240 ? 0.944 1.245 5.744 1.00 68.25 240 LEU A C 1
ATOM 1896 O O . LEU A 1 240 ? 2.106 0.996 5.448 1.00 68.25 240 LEU A O 1
ATOM 1900 N N . ALA A 1 241 ? 0.455 1.038 6.975 1.00 67.31 241 ALA A N 1
ATOM 1901 C CA . ALA A 1 241 ? 1.318 0.696 8.118 1.00 67.31 241 ALA A CA 1
ATOM 1902 C C . ALA A 1 241 ? 1.402 -0.807 8.497 1.00 67.31 241 ALA A C 1
ATOM 1904 O O . ALA A 1 241 ? 2.458 -1.237 8.951 1.00 67.31 241 ALA A O 1
ATOM 1905 N N . LEU A 1 242 ? 0.330 -1.610 8.354 1.00 71.94 242 LEU A N 1
ATOM 1906 C CA . LEU A 1 242 ? 0.296 -3.030 8.780 1.00 71.94 242 LEU A CA 1
ATOM 1907 C C . LEU A 1 242 ? -0.650 -3.971 7.987 1.00 71.94 242 LEU A C 1
ATOM 1909 O O . LEU A 1 242 ? -1.852 -3.989 8.245 1.00 71.94 242 LEU A O 1
ATOM 1913 N N . MET A 1 243 ? -0.074 -4.798 7.102 1.00 79.12 243 MET A N 1
ATOM 1914 C CA . MET A 1 243 ? -0.612 -6.001 6.423 1.00 79.12 243 MET A CA 1
ATOM 1915 C C . MET A 1 243 ? -1.694 -6.841 7.094 1.00 79.12 243 MET A C 1
ATOM 1917 O O . MET A 1 243 ? -1.391 -7.358 8.157 1.00 79.12 243 MET A O 1
ATOM 1921 N N . LEU A 1 244 ? -2.833 -7.170 6.471 1.00 77.88 244 LEU A N 1
ATOM 1922 C CA . LEU A 1 244 ? -3.518 -8.421 6.833 1.00 77.88 244 LEU A CA 1
ATOM 1923 C C . LEU A 1 244 ? -2.831 -9.579 6.114 1.00 77.88 244 LEU A C 1
ATOM 1925 O O . LEU A 1 244 ? -2.676 -9.517 4.897 1.00 77.88 244 LEU A O 1
ATOM 1929 N N . TYR A 1 245 ? -2.452 -10.638 6.824 1.00 78.75 245 TYR A N 1
ATOM 1930 C CA . TYR A 1 245 ? -1.948 -11.860 6.199 1.00 78.75 245 TYR A CA 1
ATOM 1931 C C . TYR A 1 245 ? -2.986 -12.451 5.238 1.00 78.75 245 TYR A C 1
ATOM 1933 O O . TYR A 1 245 ? -4.144 -12.633 5.611 1.00 78.75 245 TYR A O 1
ATOM 1941 N N . GLN A 1 246 ? -2.568 -12.760 4.012 1.00 81.38 246 GLN A N 1
ATOM 1942 C CA . GLN A 1 246 ? -3.411 -13.398 2.997 1.00 81.38 246 GLN A CA 1
ATOM 1943 C C . GLN A 1 246 ? -2.848 -14.755 2.579 1.00 81.38 246 GLN A C 1
ATOM 1945 O O . GLN A 1 246 ? -3.580 -15.739 2.530 1.00 81.38 246 GLN A O 1
ATOM 1950 N N . CYS A 1 247 ? -1.552 -14.819 2.278 1.00 73.50 247 CYS A N 1
ATOM 1951 C CA . CYS A 1 247 ? -0.913 -16.002 1.706 1.00 73.50 247 CYS A CA 1
ATOM 1952 C C . CYS A 1 247 ? 0.604 -15.982 1.933 1.00 73.50 247 CYS A C 1
ATOM 1954 O O . CYS A 1 247 ? 1.181 -14.968 2.333 1.00 73.50 247 CYS A O 1
ATOM 1956 N N . ASN A 1 248 ? 1.273 -17.110 1.685 1.00 73.50 248 ASN A N 1
ATOM 1957 C CA . ASN A 1 248 ? 2.721 -17.209 1.847 1.00 73.50 248 ASN A CA 1
ATOM 1958 C C . ASN A 1 248 ? 3.455 -16.616 0.630 1.00 73.50 248 ASN A C 1
ATOM 1960 O O . ASN A 1 248 ? 3.235 -17.037 -0.507 1.00 73.50 248 ASN A O 1
ATOM 1964 N N . THR A 1 249 ? 4.345 -15.650 0.873 1.00 68.38 249 THR A N 1
ATOM 1965 C CA . THR A 1 249 ? 5.071 -14.889 -0.158 1.00 68.38 249 THR A CA 1
ATOM 1966 C C . THR A 1 249 ? 6.485 -15.401 -0.451 1.00 68.38 249 THR A C 1
ATOM 1968 O O . THR A 1 249 ? 7.181 -14.795 -1.269 1.00 68.38 249 THR A O 1
ATOM 1971 N N . LYS A 1 250 ? 6.947 -16.504 0.158 1.00 61.78 250 LYS A N 1
ATOM 1972 C CA . LYS A 1 250 ? 8.318 -16.991 -0.072 1.00 61.78 250 LYS A CA 1
ATOM 1973 C C . LYS A 1 250 ? 8.456 -17.839 -1.334 1.00 61.78 250 LYS A C 1
ATOM 1975 O O . LYS A 1 250 ? 8.094 -19.010 -1.353 1.00 61.78 250 LYS A O 1
ATOM 1980 N N . ALA A 1 251 ? 9.121 -17.273 -2.338 1.00 49.06 251 ALA A N 1
ATOM 1981 C CA . ALA A 1 251 ? 10.140 -18.001 -3.083 1.00 49.06 251 ALA A CA 1
ATOM 1982 C C . ALA A 1 251 ? 11.440 -18.006 -2.246 1.00 49.06 251 ALA A C 1
ATOM 1984 O O . ALA A 1 251 ? 11.779 -17.008 -1.620 1.00 49.06 251 ALA A O 1
ATOM 1985 N N . ILE A 1 252 ? 12.170 -19.126 -2.266 1.00 30.48 252 ILE A N 1
ATOM 1986 C CA . ILE A 1 252 ? 13.417 -19.454 -1.536 1.00 30.48 252 ILE A CA 1
ATOM 1987 C C . ILE A 1 252 ? 13.213 -20.227 -0.215 1.00 30.48 252 ILE A C 1
ATOM 1989 O O . ILE A 1 252 ? 12.727 -19.742 0.805 1.00 30.48 252 ILE A O 1
ATOM 1993 N N . ARG A 1 253 ? 13.670 -21.485 -0.290 1.00 33.19 253 ARG A N 1
ATOM 1994 C CA . ARG A 1 253 ? 13.737 -22.534 0.734 1.00 33.19 253 ARG A CA 1
ATOM 1995 C C . ARG A 1 253 ? 14.307 -22.039 2.073 1.00 33.19 253 ARG A C 1
ATOM 1997 O O . ARG A 1 253 ? 15.462 -21.628 2.128 1.00 33.19 253 ARG A O 1
ATOM 2004 N N . MET A 1 254 ? 13.578 -22.269 3.165 1.00 23.50 254 MET A N 1
ATOM 2005 C CA . MET A 1 254 ? 14.184 -22.609 4.458 1.00 23.50 254 MET A CA 1
ATOM 2006 C C . MET A 1 254 ? 13.610 -23.947 4.945 1.00 23.50 254 MET A C 1
ATOM 2008 O O . MET A 1 254 ? 12.393 -24.122 4.899 1.00 23.50 254 MET A O 1
ATOM 2012 N N . PRO A 1 255 ? 14.446 -24.898 5.399 1.00 34.62 255 PRO A N 1
ATOM 2013 C CA . PRO A 1 255 ? 13.980 -26.132 6.006 1.00 34.62 255 PRO A CA 1
ATOM 2014 C C . PRO A 1 255 ? 13.625 -25.848 7.468 1.00 34.62 255 PRO A C 1
ATOM 2016 O O . PRO A 1 255 ? 14.453 -25.998 8.361 1.00 34.62 255 PRO A O 1
ATOM 2019 N N . VAL A 1 256 ? 12.391 -25.419 7.716 1.00 29.47 256 VAL A N 1
ATOM 2020 C CA . VAL A 1 256 ? 11.789 -25.504 9.050 1.00 29.47 256 VAL A CA 1
ATOM 2021 C C . VAL A 1 256 ? 10.513 -26.324 8.898 1.00 29.47 256 VAL A C 1
ATOM 2023 O O . VAL A 1 256 ? 9.714 -26.011 8.014 1.00 29.47 256 VAL A O 1
ATOM 2026 N N . PRO A 1 257 ? 10.305 -27.385 9.696 1.00 36.34 257 PRO A N 1
ATOM 2027 C CA . PRO A 1 257 ? 9.065 -28.137 9.647 1.00 36.34 257 PRO A CA 1
ATOM 2028 C C . PRO A 1 257 ? 7.972 -27.288 10.303 1.00 36.34 257 PRO A C 1
ATOM 2030 O O . PRO A 1 257 ? 7.781 -27.327 11.515 1.00 36.34 257 PRO A O 1
ATOM 2033 N N . VAL A 1 258 ? 7.281 -26.481 9.500 1.00 38.38 258 VAL A N 1
ATOM 2034 C CA . VAL A 1 258 ? 6.027 -25.830 9.891 1.00 38.38 258 VAL A CA 1
ATOM 2035 C C . VAL A 1 258 ? 4.881 -26.738 9.452 1.00 38.38 258 VAL A C 1
ATOM 2037 O O . VAL A 1 258 ? 4.922 -27.334 8.376 1.00 38.38 258 VAL A O 1
ATOM 2040 N N . ALA A 1 259 ? 3.902 -26.903 10.340 1.00 34.09 259 ALA A N 1
ATOM 2041 C CA . ALA A 1 259 ? 2.806 -27.851 10.210 1.00 34.09 259 ALA A CA 1
ATOM 2042 C C . ALA A 1 259 ? 2.074 -27.749 8.858 1.00 34.09 259 ALA A C 1
ATOM 2044 O O . ALA A 1 259 ? 1.766 -26.667 8.356 1.00 34.09 259 ALA A O 1
ATOM 2045 N N . VAL A 1 260 ? 1.792 -28.925 8.297 1.00 35.28 260 VAL A N 1
ATOM 2046 C CA . VAL A 1 260 ? 1.126 -29.156 7.013 1.00 35.28 260 VAL A CA 1
ATOM 2047 C C . VAL A 1 260 ? -0.231 -28.441 6.995 1.00 35.28 260 VAL A C 1
ATOM 2049 O O . VAL A 1 260 ? -1.140 -28.821 7.730 1.00 35.28 260 VAL A O 1
ATOM 2052 N N . GLY A 1 261 ? -0.360 -27.394 6.172 1.00 43.44 261 GLY A N 1
ATOM 2053 C CA . GLY A 1 261 ? -1.618 -26.659 5.969 1.00 43.44 261 GLY A CA 1
ATOM 2054 C C . GLY A 1 261 ? -1.537 -25.125 5.976 1.00 43.44 261 GLY A C 1
ATOM 2055 O O . GLY A 1 261 ? -2.581 -24.493 5.831 1.00 43.44 261 GLY A O 1
ATOM 2056 N N . ALA A 1 262 ? -0.346 -24.532 6.132 1.00 44.41 262 ALA A N 1
ATOM 2057 C CA . ALA A 1 262 ? -0.066 -23.089 5.995 1.00 44.41 262 ALA A CA 1
ATOM 2058 C C . ALA A 1 262 ? 0.581 -22.721 4.634 1.00 44.41 262 ALA A C 1
ATOM 2060 O O . ALA A 1 262 ? 1.314 -21.741 4.528 1.00 44.41 262 ALA A O 1
ATOM 2061 N N . ASP A 1 263 ? 0.352 -23.548 3.612 1.00 51.09 263 ASP A N 1
ATOM 2062 C CA . ASP A 1 263 ? 1.173 -23.634 2.394 1.00 51.09 263 ASP A CA 1
ATOM 2063 C C . ASP A 1 263 ? 0.419 -23.221 1.116 1.00 51.09 263 ASP A C 1
ATOM 2065 O O . ASP A 1 263 ? 0.682 -23.738 0.032 1.00 51.09 263 ASP A O 1
ATOM 2069 N N . GLU A 1 264 ? -0.562 -22.316 1.215 1.00 60.50 264 GLU A N 1
ATOM 2070 C CA . GLU A 1 264 ? -1.130 -21.715 0.004 1.00 60.50 264 GLU A CA 1
ATOM 2071 C C . GLU A 1 264 ? -0.230 -20.551 -0.424 1.00 60.50 264 GLU A C 1
ATOM 2073 O O . GLU A 1 264 ? -0.271 -19.442 0.123 1.00 60.50 264 GLU A O 1
ATOM 2078 N N . GLN A 1 265 ? 0.673 -20.860 -1.356 1.00 72.81 265 GLN A N 1
ATOM 2079 C CA . GLN A 1 265 ? 1.524 -19.880 -2.017 1.00 72.81 265 GLN A CA 1
ATOM 2080 C C . GLN A 1 265 ? 0.651 -18.789 -2.637 1.00 72.81 265 GLN A C 1
ATOM 2082 O O . GLN A 1 265 ? -0.348 -19.091 -3.294 1.00 72.81 265 GLN A O 1
ATOM 2087 N N . CYS A 1 266 ? 1.045 -17.525 -2.482 1.00 73.31 266 CYS A N 1
ATOM 2088 C CA . CYS A 1 266 ? 0.346 -16.443 -3.160 1.00 73.31 266 CYS A CA 1
ATOM 2089 C C . CYS A 1 266 ? 0.279 -16.694 -4.678 1.00 73.31 266 CYS A C 1
ATOM 2091 O O . CYS A 1 266 ? 1.295 -17.068 -5.277 1.00 73.31 266 CYS A O 1
ATOM 2093 N N . PRO A 1 267 ? -0.875 -16.458 -5.330 1.00 72.94 267 PRO A N 1
ATOM 2094 C CA . PRO A 1 267 ? -0.964 -16.538 -6.777 1.00 72.94 267 PRO A CA 1
ATOM 2095 C C . PRO A 1 267 ? -0.186 -15.365 -7.381 1.00 72.94 267 PRO A C 1
ATOM 2097 O O . PRO A 1 267 ? -0.713 -14.264 -7.526 1.00 72.94 267 PRO A O 1
ATOM 2100 N N . TYR A 1 268 ? 1.082 -15.588 -7.723 1.00 72.69 268 TYR A N 1
ATOM 2101 C CA . TYR A 1 268 ? 1.852 -14.612 -8.485 1.00 72.69 268 TYR A CA 1
ATOM 2102 C C . TYR A 1 268 ? 1.307 -14.572 -9.905 1.00 72.69 268 TYR A C 1
ATOM 2104 O O . TYR A 1 268 ? 1.417 -15.545 -10.653 1.00 72.69 268 TYR A O 1
ATOM 2112 N N . GLY A 1 269 ? 0.693 -13.456 -10.276 1.00 72.81 269 GLY A N 1
ATOM 2113 C CA . GLY A 1 269 ? 0.303 -13.232 -11.660 1.00 72.81 269 GLY A CA 1
ATOM 2114 C C . GLY A 1 269 ? 1.297 -12.333 -12.387 1.00 72.81 269 GLY A C 1
ATOM 2115 O O . GLY A 1 269 ? 2.192 -11.738 -11.793 1.00 72.81 269 GLY A O 1
ATOM 2116 N N . GLU A 1 270 ? 1.118 -12.243 -13.701 1.00 85.88 270 GLU A N 1
ATOM 2117 C CA . GLU A 1 270 ? 2.020 -11.523 -14.598 1.00 85.88 270 GLU A CA 1
ATOM 2118 C C . GLU A 1 270 ? 1.298 -10.305 -15.196 1.00 85.88 270 GLU A C 1
ATOM 2120 O O . GLU A 1 270 ? 0.746 -10.385 -16.304 1.00 85.88 270 GLU A O 1
ATOM 2125 N N . PRO A 1 271 ? 1.210 -9.182 -14.458 1.00 86.88 271 PRO A N 1
ATOM 2126 C CA . PRO A 1 271 ? 0.412 -8.042 -14.877 1.00 86.88 271 PRO A CA 1
ATOM 2127 C C . PRO A 1 271 ? 0.985 -7.409 -16.144 1.00 86.88 271 PRO A C 1
ATOM 2129 O O . PRO A 1 271 ? 2.198 -7.279 -16.314 1.00 86.88 271 PRO A O 1
ATOM 2132 N N . THR A 1 272 ? 0.088 -6.986 -17.037 1.00 88.50 272 THR A N 1
ATOM 2133 C CA . THR A 1 272 ? 0.434 -6.239 -18.251 1.00 88.50 272 THR A CA 1
ATOM 2134 C C . THR A 1 272 ? -0.103 -4.822 -18.148 1.00 88.50 272 THR A C 1
ATOM 2136 O O . THR A 1 272 ? -1.302 -4.625 -17.969 1.00 88.50 272 THR A O 1
ATOM 2139 N N . THR A 1 273 ? 0.782 -3.836 -18.256 1.00 86.88 273 THR A N 1
ATOM 2140 C CA . THR A 1 273 ? 0.456 -2.425 -18.018 1.00 86.88 273 THR A CA 1
ATOM 2141 C C . THR A 1 273 ? 1.385 -1.499 -18.805 1.00 86.88 273 THR A C 1
ATOM 2143 O O . THR A 1 273 ? 2.399 -1.945 -19.345 1.00 86.88 273 THR A O 1
ATOM 2146 N N . ASN A 1 274 ? 1.070 -0.202 -18.874 1.00 87.38 274 ASN A N 1
ATOM 2147 C CA . ASN A 1 274 ? 2.067 0.790 -19.270 1.00 87.38 274 ASN A CA 1
ATOM 2148 C C . ASN A 1 274 ? 3.107 0.997 -18.160 1.00 87.38 274 ASN A C 1
ATOM 2150 O O . ASN A 1 274 ? 2.829 0.781 -16.976 1.00 87.38 274 ASN A O 1
ATOM 2154 N N . VAL A 1 275 ? 4.291 1.459 -18.560 1.00 87.25 275 VAL A N 1
ATOM 2155 C CA . VAL A 1 275 ? 5.354 1.919 -17.660 1.00 87.25 275 VAL A CA 1
ATOM 2156 C C . VAL A 1 275 ? 5.581 3.397 -17.948 1.00 87.25 275 VAL A C 1
ATOM 2158 O O . VAL A 1 275 ? 6.098 3.758 -19.004 1.00 87.25 275 VAL A O 1
ATOM 2161 N N . VAL A 1 276 ? 5.132 4.247 -17.031 1.00 83.38 276 VAL A N 1
ATOM 2162 C CA . VAL A 1 276 ? 5.123 5.707 -17.160 1.00 83.38 276 VAL A CA 1
ATOM 2163 C C . VAL A 1 276 ? 6.311 6.276 -16.399 1.00 83.38 276 VAL A C 1
ATOM 2165 O O . VAL A 1 276 ? 6.513 5.930 -15.241 1.00 83.38 276 VAL A O 1
ATOM 2168 N N . GLY A 1 277 ? 7.096 7.139 -17.028 1.00 77.94 277 GLY A N 1
ATOM 2169 C CA . GLY A 1 277 ? 8.268 7.764 -16.427 1.00 77.94 277 GLY A CA 1
ATOM 2170 C C . GLY A 1 277 ? 8.247 9.280 -16.560 1.00 77.94 277 GLY A C 1
ATOM 2171 O O . GLY A 1 277 ? 7.226 9.934 -16.330 1.00 77.94 277 GLY A O 1
ATOM 2172 N N . ARG A 1 278 ? 9.406 9.831 -16.927 1.00 76.44 278 ARG A N 1
ATOM 2173 C CA . ARG A 1 278 ? 9.670 11.271 -17.029 1.00 76.44 278 ARG A CA 1
ATOM 2174 C C . ARG A 1 278 ? 8.562 12.019 -17.782 1.00 76.44 278 ARG A C 1
ATOM 2176 O O . ARG A 1 278 ? 8.181 11.638 -18.888 1.00 76.44 278 ARG A O 1
ATOM 2183 N N . ASP A 1 279 ? 8.066 13.092 -17.169 1.00 70.19 279 ASP A N 1
ATOM 2184 C CA . ASP A 1 279 ? 7.013 13.978 -17.686 1.00 70.19 279 ASP A CA 1
ATOM 2185 C C . ASP A 1 279 ? 5.707 13.261 -18.083 1.00 70.19 279 ASP A C 1
ATOM 2187 O O . ASP A 1 279 ? 4.973 13.716 -18.958 1.00 70.19 279 ASP A O 1
ATOM 2191 N N . GLY A 1 280 ? 5.406 12.119 -17.452 1.00 75.25 280 GLY A N 1
ATOM 2192 C CA . GLY A 1 280 ? 4.186 11.353 -17.722 1.00 75.25 280 GLY A CA 1
ATOM 2193 C C . GLY A 1 280 ? 4.198 10.609 -19.060 1.00 75.25 280 GLY A C 1
ATOM 2194 O O . GLY A 1 280 ? 3.148 10.167 -19.523 1.00 75.25 280 GLY A O 1
ATOM 2195 N N . GLN A 1 281 ? 5.366 10.476 -19.690 1.00 83.81 281 GLN A N 1
ATOM 2196 C CA . GLN A 1 281 ? 5.546 9.728 -20.931 1.00 83.81 281 GLN A CA 1
ATOM 2197 C C . GLN A 1 281 ? 5.806 8.243 -20.663 1.00 83.81 281 GLN A C 1
ATOM 2199 O O . GLN A 1 281 ? 6.286 7.854 -19.600 1.00 83.81 281 GLN A O 1
ATOM 2204 N N . CYS A 1 282 ? 5.505 7.405 -21.648 1.00 91.19 282 CYS A N 1
ATOM 2205 C CA . CYS A 1 282 ? 5.573 5.958 -21.548 1.00 91.19 282 CYS A CA 1
ATOM 2206 C C . CYS A 1 282 ? 6.876 5.401 -22.118 1.00 91.19 282 CYS A C 1
ATOM 2208 O O . CYS A 1 282 ? 7.434 5.915 -23.089 1.00 91.19 282 CYS A O 1
ATOM 2210 N N . MET A 1 283 ? 7.321 4.299 -21.519 1.00 94.50 283 MET A N 1
ATOM 2211 C CA . MET A 1 283 ? 8.302 3.398 -22.103 1.00 94.50 283 MET A CA 1
ATOM 2212 C C . MET A 1 283 ? 7.702 2.733 -23.346 1.00 94.50 283 MET A C 1
ATOM 2214 O O . MET A 1 283 ? 6.675 2.057 -23.261 1.00 94.50 283 MET A O 1
ATOM 2218 N N . ASP A 1 284 ? 8.355 2.916 -24.488 1.00 96.88 284 ASP A N 1
ATOM 2219 C CA . ASP A 1 284 ? 7.803 2.596 -25.802 1.00 96.88 284 ASP A CA 1
ATOM 2220 C C . ASP A 1 284 ? 8.824 1.839 -26.666 1.00 96.88 284 ASP A C 1
ATOM 2222 O O . ASP A 1 284 ? 9.992 2.226 -26.762 1.00 96.88 284 ASP A O 1
ATOM 2226 N N . VAL A 1 285 ? 8.395 0.743 -27.297 1.00 98.31 285 VAL A N 1
ATOM 2227 C CA . VAL A 1 285 ? 9.157 0.078 -28.362 1.00 98.31 285 VAL A CA 1
ATOM 2228 C C . VAL A 1 285 ? 9.050 0.911 -29.636 1.00 98.31 285 VAL A C 1
ATOM 2230 O O . VAL A 1 285 ? 8.020 0.887 -30.316 1.00 98.31 285 VAL A O 1
ATOM 2233 N N . LYS A 1 286 ? 10.147 1.592 -29.988 1.00 97.56 286 LYS A N 1
ATOM 2234 C CA . LYS A 1 286 ? 10.188 2.584 -31.065 1.00 97.56 286 LYS A CA 1
ATOM 2235 C C . LYS A 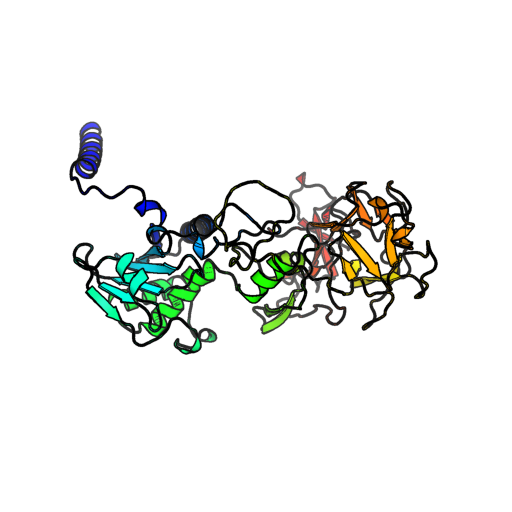1 286 ? 9.484 2.107 -32.339 1.00 97.56 286 LYS A C 1
ATOM 2237 O O . LYS A 1 286 ? 9.790 1.034 -32.866 1.00 97.56 286 LYS A O 1
ATOM 2242 N N . ASP A 1 287 ? 8.575 2.942 -32.839 1.00 95.62 287 ASP A N 1
ATOM 2243 C CA . ASP A 1 287 ? 7.817 2.750 -34.082 1.00 95.62 287 ASP A CA 1
ATOM 2244 C C . ASP A 1 287 ? 6.992 1.445 -34.128 1.00 95.62 287 ASP A C 1
ATOM 2246 O O . ASP A 1 287 ? 6.595 0.999 -35.204 1.00 95.62 287 ASP A O 1
ATOM 2250 N N . ASN A 1 288 ? 6.728 0.810 -32.975 1.00 95.50 288 ASN A N 1
ATOM 2251 C CA . ASN A 1 288 ? 6.071 -0.499 -32.877 1.00 95.50 288 ASN A CA 1
ATOM 2252 C C . ASN A 1 288 ? 6.808 -1.610 -33.663 1.00 95.50 288 ASN A C 1
ATOM 2254 O O . ASN A 1 288 ? 6.202 -2.560 -34.167 1.00 95.50 288 ASN A O 1
ATOM 2258 N N . VAL A 1 289 ? 8.139 -1.500 -33.765 1.00 97.12 289 VAL A N 1
ATOM 2259 C CA . VAL A 1 289 ? 9.005 -2.444 -34.486 1.00 97.12 289 VAL A CA 1
ATOM 2260 C C . VAL A 1 289 ? 9.728 -3.373 -33.509 1.00 97.12 289 VAL A C 1
ATOM 2262 O O . VAL A 1 289 ? 10.453 -2.940 -32.621 1.00 97.12 289 VAL A O 1
ATOM 2265 N N . TYR A 1 290 ? 9.600 -4.685 -33.707 1.00 97.31 290 TYR A N 1
ATOM 2266 C CA . TYR A 1 290 ? 10.123 -5.701 -32.780 1.00 97.31 290 TYR A CA 1
ATOM 2267 C C . TYR A 1 290 ? 11.369 -6.441 -33.299 1.00 97.31 290 TYR A C 1
ATOM 2269 O O . TYR A 1 290 ? 11.678 -7.549 -32.860 1.00 97.31 290 TYR A O 1
ATOM 2277 N N . ASN A 1 291 ? 12.116 -5.844 -34.227 1.00 97.81 291 ASN A N 1
ATOM 2278 C CA . ASN A 1 291 ? 13.416 -6.381 -34.631 1.00 97.81 291 ASN A CA 1
ATOM 2279 C C . ASN A 1 291 ? 14.390 -6.344 -33.441 1.00 97.81 291 ASN A C 1
ATOM 2281 O O . ASN A 1 291 ? 14.393 -5.383 -32.670 1.00 97.81 291 ASN A O 1
ATOM 2285 N N . ASN A 1 292 ? 15.222 -7.378 -33.283 1.00 98.00 292 ASN A N 1
ATOM 2286 C CA . ASN A 1 292 ? 16.197 -7.419 -32.190 1.00 98.00 292 ASN A CA 1
ATOM 2287 C C . ASN A 1 292 ? 17.106 -6.186 -32.234 1.00 98.00 292 ASN A C 1
ATOM 2289 O O . ASN A 1 292 ? 17.589 -5.811 -33.301 1.00 98.00 292 ASN A O 1
ATOM 2293 N N . LYS A 1 293 ? 17.366 -5.608 -31.057 1.00 97.06 293 LYS A N 1
ATOM 2294 C CA . LYS A 1 293 ? 18.116 -4.357 -30.860 1.00 97.06 293 LYS A CA 1
ATOM 2295 C C . LYS A 1 293 ? 17.368 -3.082 -31.265 1.00 97.06 293 LYS A C 1
ATOM 2297 O O . LYS A 1 293 ? 17.975 -2.013 -31.206 1.00 97.06 293 LYS A O 1
ATOM 2302 N N . ASN A 1 294 ? 16.082 -3.148 -31.633 1.00 98.50 294 ASN A N 1
ATOM 2303 C CA . ASN A 1 294 ? 15.303 -1.920 -31.783 1.00 98.50 294 ASN A CA 1
ATOM 2304 C C . ASN A 1 294 ? 15.210 -1.187 -30.436 1.00 98.50 294 ASN A C 1
ATOM 2306 O O . ASN A 1 294 ? 15.113 -1.813 -29.377 1.00 98.50 294 ASN A O 1
ATOM 2310 N N . ALA A 1 295 ? 15.302 0.138 -30.484 1.00 98.19 295 ALA A N 1
ATOM 2311 C CA . ALA A 1 295 ? 15.455 0.962 -29.296 1.00 98.19 295 ALA A CA 1
ATOM 2312 C C . ALA A 1 295 ? 14.158 1.049 -28.488 1.00 98.19 295 ALA A C 1
ATOM 2314 O O . ALA A 1 295 ? 13.065 1.142 -29.050 1.00 98.19 295 ALA A O 1
ATOM 2315 N N . ILE A 1 296 ? 14.308 1.104 -27.167 1.00 98.56 296 ILE A N 1
ATOM 2316 C CA . ILE A 1 296 ? 13.242 1.556 -26.279 1.00 98.56 296 ILE A CA 1
ATOM 2317 C C . ILE A 1 296 ? 13.392 3.059 -26.077 1.00 98.56 296 ILE A C 1
ATOM 2319 O O . ILE A 1 296 ? 14.492 3.555 -25.816 1.00 98.56 296 ILE A O 1
ATOM 2323 N N . ILE A 1 297 ? 12.293 3.787 -26.226 1.00 97.50 297 ILE A N 1
ATOM 2324 C CA . ILE A 1 297 ? 12.255 5.244 -26.180 1.00 97.50 297 ILE A CA 1
ATOM 2325 C C . ILE A 1 297 ? 11.233 5.742 -25.159 1.00 97.50 297 ILE A C 1
ATOM 2327 O O . ILE A 1 297 ? 10.361 5.003 -24.707 1.00 97.50 297 ILE A O 1
ATOM 2331 N N . LEU A 1 298 ? 11.358 7.017 -24.810 1.00 92.94 298 LEU A N 1
ATOM 2332 C CA . LEU A 1 298 ? 10.323 7.781 -24.136 1.00 92.94 298 LEU A CA 1
ATOM 2333 C C . LEU A 1 298 ? 9.352 8.332 -25.188 1.00 92.94 298 LEU A C 1
ATOM 2335 O O . LEU A 1 298 ? 9.785 9.009 -26.126 1.00 92.94 298 LEU A O 1
ATOM 2339 N N . TRP A 1 299 ? 8.060 8.048 -25.050 1.00 93.00 299 TRP A N 1
ATOM 2340 C CA . TRP A 1 299 ? 7.041 8.516 -25.991 1.00 93.00 299 TRP A CA 1
ATOM 2341 C C . TRP A 1 299 ? 5.752 8.932 -25.289 1.00 93.00 299 TRP A C 1
ATOM 2343 O O . TRP A 1 299 ? 5.447 8.445 -24.202 1.00 93.00 299 TRP A O 1
ATOM 2353 N N . ALA A 1 300 ? 4.966 9.814 -25.910 1.00 88.50 300 ALA A N 1
ATOM 2354 C CA . ALA A 1 300 ? 3.638 10.140 -25.406 1.00 88.50 300 ALA A CA 1
ATOM 2355 C C . ALA A 1 300 ? 2.819 8.854 -25.231 1.00 88.50 300 ALA A C 1
ATOM 2357 O O . ALA A 1 300 ? 2.717 8.033 -26.147 1.00 88.50 300 ALA A O 1
ATOM 2358 N N . CYS A 1 301 ? 2.260 8.666 -24.042 1.00 86.44 301 CYS A N 1
ATOM 2359 C CA . CYS A 1 301 ? 1.476 7.479 -23.764 1.00 86.44 301 CYS A CA 1
ATOM 2360 C C . CYS A 1 301 ? 0.214 7.436 -24.640 1.00 86.44 301 CYS A C 1
ATOM 2362 O O . CYS A 1 301 ? -0.460 8.445 -24.847 1.00 86.44 301 CYS A O 1
ATOM 2364 N N . GLY A 1 302 ? -0.116 6.254 -25.141 1.00 80.62 302 GLY A N 1
ATOM 2365 C CA . GLY A 1 302 ? -1.326 5.982 -25.898 1.00 80.62 302 GLY A CA 1
ATOM 2366 C C . GLY A 1 302 ? -2.250 5.015 -25.171 1.00 80.62 302 GLY A C 1
ATOM 2367 O O . GLY A 1 302 ? -1.850 4.280 -24.269 1.00 80.62 302 GLY A O 1
ATOM 2368 N N . ASN A 1 303 ? -3.515 4.987 -25.584 1.00 72.25 303 ASN A N 1
ATOM 2369 C CA . ASN A 1 303 ? -4.485 4.050 -25.031 1.00 72.25 303 ASN A CA 1
ATOM 2370 C C . ASN A 1 303 ? -4.282 2.651 -25.639 1.00 72.25 303 ASN A C 1
ATOM 2372 O O . ASN A 1 303 ? -4.465 2.476 -26.843 1.00 72.25 303 ASN A O 1
ATOM 2376 N N . ALA A 1 304 ? -3.887 1.678 -24.811 1.00 67.00 304 ALA A N 1
ATOM 2377 C CA . ALA A 1 304 ? -3.703 0.268 -25.181 1.00 67.00 304 ALA A CA 1
ATOM 2378 C C . ALA A 1 304 ? -2.791 0.020 -26.406 1.00 67.00 304 ALA A C 1
ATOM 2380 O O . ALA A 1 304 ? -2.973 -0.942 -27.155 1.00 67.00 304 ALA A O 1
ATOM 2381 N N . GLN A 1 305 ? -1.785 0.873 -26.619 1.00 84.81 305 GLN A N 1
ATOM 2382 C CA . GLN A 1 305 ? -0.808 0.687 -27.692 1.00 84.81 305 GLN A CA 1
ATOM 2383 C C . GLN A 1 305 ? 0.123 -0.485 -27.372 1.00 84.81 305 GLN A C 1
ATOM 2385 O O . GLN A 1 305 ? 0.809 -0.475 -26.353 1.00 84.81 305 GLN A O 1
ATOM 2390 N N . ARG A 1 306 ? 0.169 -1.495 -28.252 1.00 90.12 306 ARG A N 1
ATOM 2391 C CA . ARG A 1 306 ? 0.924 -2.743 -28.027 1.00 90.12 306 ARG A CA 1
ATOM 2392 C C . ARG A 1 306 ? 2.398 -2.495 -27.673 1.00 90.12 306 ARG A C 1
ATOM 2394 O O . ARG A 1 306 ? 2.916 -3.153 -26.776 1.00 90.12 306 ARG A O 1
ATOM 2401 N N . ASN A 1 307 ? 3.038 -1.528 -28.329 1.00 94.56 307 ASN A N 1
ATOM 2402 C CA . ASN A 1 307 ? 4.426 -1.115 -28.096 1.00 94.56 307 ASN A CA 1
ATOM 2403 C C . ASN A 1 307 ? 4.676 -0.388 -26.772 1.00 94.56 307 ASN A C 1
ATOM 2405 O O . ASN A 1 307 ? 5.830 -0.157 -26.428 1.00 94.56 307 ASN A O 1
ATOM 2409 N N . GLN A 1 308 ? 3.628 -0.067 -26.019 1.00 94.56 308 GLN A N 1
ATOM 2410 C CA . GLN A 1 308 ? 3.714 0.542 -24.693 1.00 94.56 308 GLN A CA 1
ATOM 2411 C C . GLN A 1 308 ? 3.156 -0.364 -23.592 1.00 94.56 308 GLN A C 1
ATOM 2413 O O . GLN A 1 308 ? 3.055 0.069 -22.443 1.00 94.56 308 GLN A O 1
ATOM 2418 N N . LEU A 1 309 ? 2.766 -1.597 -23.933 1.00 93.12 309 LEU A N 1
ATOM 2419 C CA . LEU A 1 309 ? 2.315 -2.602 -22.980 1.00 93.12 309 LEU A CA 1
ATOM 2420 C C . LEU A 1 309 ? 3.473 -3.526 -22.612 1.00 93.12 309 LEU A C 1
ATOM 2422 O O . LEU A 1 309 ? 4.116 -4.128 -23.481 1.00 93.12 309 LEU A O 1
ATOM 2426 N N . TRP A 1 310 ? 3.690 -3.637 -21.306 1.00 93.94 310 TRP A N 1
ATOM 2427 C CA . TRP A 1 310 ? 4.773 -4.386 -20.693 1.00 93.94 310 TRP A CA 1
ATOM 2428 C C . TRP A 1 310 ? 4.207 -5.375 -19.678 1.00 93.94 310 TRP A C 1
ATOM 2430 O O . TRP A 1 310 ? 3.513 -4.986 -18.739 1.00 93.94 310 TRP A O 1
ATOM 2440 N N . THR A 1 311 ? 4.486 -6.657 -19.892 1.00 93.25 311 THR A N 1
ATOM 2441 C CA . THR A 1 311 ? 4.150 -7.757 -18.989 1.00 93.25 311 THR A CA 1
ATOM 2442 C C . THR A 1 311 ? 5.310 -7.996 -18.034 1.00 93.25 311 THR A C 1
ATOM 2444 O O . THR A 1 311 ? 6.413 -8.317 -18.482 1.00 93.25 311 THR A O 1
ATOM 2447 N N . PHE A 1 312 ? 5.059 -7.871 -16.735 1.00 90.75 312 PHE A N 1
ATOM 2448 C CA . PHE A 1 312 ? 6.013 -8.220 -15.685 1.00 90.75 312 PHE A CA 1
ATOM 2449 C C . PHE A 1 312 ? 5.884 -9.712 -15.402 1.00 90.75 312 PHE A C 1
ATOM 2451 O O . PHE A 1 312 ? 4.825 -10.171 -14.982 1.00 90.75 312 PHE A O 1
ATOM 2458 N N . LYS A 1 313 ? 6.927 -10.478 -15.710 1.00 90.06 313 LYS A N 1
ATOM 2459 C CA . LYS A 1 313 ? 6.935 -11.934 -15.576 1.00 90.06 313 LYS A CA 1
ATOM 2460 C C . LYS A 1 313 ? 7.474 -12.347 -14.213 1.00 90.06 313 LYS A C 1
ATOM 2462 O O . LYS A 1 313 ? 8.314 -11.656 -13.638 1.00 90.06 313 LYS A O 1
ATOM 2467 N N . THR A 1 314 ? 7.044 -13.506 -13.720 1.00 83.94 314 THR A N 1
ATOM 2468 C CA . THR A 1 314 ? 7.536 -14.045 -12.438 1.00 83.94 314 THR A CA 1
ATOM 2469 C C . THR A 1 314 ? 9.005 -14.476 -12.495 1.00 83.94 314 THR A C 1
ATOM 2471 O O . THR A 1 314 ? 9.612 -14.717 -11.461 1.00 83.94 314 THR A O 1
ATOM 2474 N N . ASP A 1 315 ? 9.581 -14.581 -13.696 1.00 86.62 315 ASP A N 1
ATOM 2475 C CA . ASP A 1 315 ? 10.992 -14.908 -13.939 1.00 86.62 315 ASP A CA 1
ATOM 2476 C C . ASP A 1 315 ? 11.931 -13.681 -13.941 1.00 86.62 315 ASP A C 1
ATOM 2478 O O . ASP A 1 315 ? 13.080 -13.797 -14.371 1.00 86.62 315 ASP A O 1
ATOM 2482 N N . GLY A 1 316 ? 11.434 -12.506 -13.529 1.00 86.88 316 GLY A N 1
ATOM 2483 C CA . GLY A 1 316 ? 12.190 -11.250 -13.468 1.00 86.88 316 GLY A CA 1
ATOM 2484 C C . GLY A 1 316 ? 12.338 -10.517 -14.807 1.00 86.88 316 GLY A C 1
ATOM 2485 O O . GLY A 1 316 ? 12.953 -9.449 -14.870 1.00 86.88 316 GLY A O 1
ATOM 2486 N N . THR A 1 317 ? 11.769 -11.048 -15.896 1.00 94.62 317 THR A N 1
ATOM 2487 C CA . THR A 1 317 ? 11.765 -10.366 -17.196 1.00 94.62 317 THR A CA 1
ATOM 2488 C C . THR A 1 317 ? 10.597 -9.386 -17.330 1.00 94.62 317 THR A C 1
ATOM 2490 O O . THR A 1 317 ? 9.488 -9.607 -16.843 1.00 94.62 317 THR A O 1
ATOM 2493 N N . ILE A 1 318 ? 10.826 -8.295 -18.063 1.00 96.19 318 ILE A N 1
ATOM 2494 C CA . ILE A 1 318 ? 9.773 -7.363 -18.489 1.00 96.19 318 ILE A CA 1
ATOM 2495 C C . ILE A 1 318 ? 9.614 -7.530 -19.998 1.00 96.19 318 ILE A C 1
ATOM 2497 O O . ILE A 1 318 ? 10.586 -7.377 -20.742 1.00 96.19 318 ILE A O 1
ATOM 2501 N N . ARG A 1 319 ? 8.414 -7.885 -20.471 1.00 97.06 319 ARG A N 1
ATOM 2502 C CA . ARG A 1 319 ? 8.199 -8.302 -21.865 1.00 97.06 319 ARG A CA 1
ATOM 2503 C C . ARG A 1 319 ? 7.189 -7.443 -22.609 1.00 97.06 319 ARG A C 1
ATOM 2505 O O . ARG A 1 319 ? 6.156 -7.089 -22.062 1.00 97.06 319 ARG A O 1
ATOM 2512 N N . SER A 1 320 ? 7.437 -7.194 -23.890 1.00 97.19 320 SER A N 1
ATOM 2513 C CA . SER A 1 320 ? 6.461 -6.607 -24.813 1.00 97.19 320 SER A CA 1
ATOM 2514 C C . SER A 1 320 ? 6.388 -7.455 -26.081 1.00 97.19 320 SER A C 1
ATOM 2516 O O . SER A 1 320 ? 7.417 -7.816 -26.654 1.00 97.19 320 SER A O 1
ATOM 2518 N N . ASN A 1 321 ? 5.170 -7.818 -26.504 1.00 95.25 321 ASN A N 1
ATOM 2519 C CA . ASN A 1 321 ? 4.906 -8.665 -27.680 1.00 95.25 321 ASN A CA 1
ATOM 2520 C C . ASN A 1 321 ? 5.769 -9.953 -27.722 1.00 95.25 321 ASN A C 1
ATOM 2522 O O . ASN A 1 321 ? 6.287 -10.337 -28.769 1.00 95.25 321 ASN A O 1
ATOM 2526 N N . GLY A 1 322 ? 5.972 -10.587 -26.561 1.00 94.00 322 GLY A N 1
ATOM 2527 C CA . GLY A 1 322 ? 6.758 -11.820 -26.416 1.00 94.00 322 GLY A CA 1
ATOM 2528 C C . GLY A 1 322 ? 8.282 -11.643 -26.364 1.00 94.00 322 GLY A C 1
ATOM 2529 O O . GLY A 1 322 ? 8.984 -12.624 -26.137 1.00 94.00 322 GLY A O 1
ATOM 2530 N N . LYS A 1 323 ? 8.802 -10.421 -26.524 1.00 98.44 323 LYS A N 1
ATOM 2531 C CA . LYS A 1 323 ? 10.237 -10.102 -26.443 1.00 98.44 323 LYS A CA 1
ATOM 2532 C C . LYS A 1 323 ? 10.591 -9.402 -25.140 1.00 98.44 323 LYS A C 1
ATOM 2534 O O . LYS A 1 323 ? 9.736 -8.778 -24.522 1.00 98.44 323 LYS A O 1
ATOM 2539 N N . CYS A 1 324 ? 11.856 -9.483 -24.752 1.00 98.31 324 CYS A N 1
ATOM 2540 C CA . CYS A 1 324 ? 12.362 -9.002 -23.477 1.00 98.31 324 CYS A CA 1
ATOM 2541 C C . CYS A 1 324 ? 12.954 -7.593 -23.586 1.00 98.31 324 CYS A C 1
ATOM 2543 O O . CYS A 1 324 ? 13.725 -7.286 -24.504 1.00 98.31 324 CYS A O 1
ATOM 2545 N N . LEU A 1 325 ? 12.624 -6.751 -22.607 1.00 98.56 325 LEU A N 1
ATOM 2546 C CA . LEU A 1 325 ? 13.351 -5.527 -22.295 1.00 98.56 325 LEU A CA 1
ATOM 2547 C C . LEU A 1 325 ? 14.785 -5.909 -21.926 1.00 98.56 325 LEU A C 1
ATOM 2549 O O . LEU A 1 325 ? 14.996 -6.709 -21.017 1.00 98.56 325 LEU A O 1
ATOM 2553 N N . THR A 1 326 ? 15.771 -5.384 -22.645 1.00 98.62 326 THR A N 1
ATOM 2554 C CA . THR A 1 326 ? 17.151 -5.870 -22.548 1.00 98.62 326 THR A CA 1
ATOM 2555 C C . THR A 1 326 ? 18.124 -4.706 -22.493 1.00 98.62 326 THR A C 1
ATOM 2557 O O . THR A 1 326 ? 18.064 -3.807 -23.334 1.00 98.62 326 THR A O 1
ATOM 2560 N N . THR A 1 327 ? 19.056 -4.718 -21.541 1.00 98.19 327 THR A N 1
ATOM 2561 C CA . THR A 1 327 ? 20.185 -3.785 -21.589 1.00 98.19 327 THR A CA 1
ATOM 2562 C C . THR A 1 327 ? 21.214 -4.259 -22.615 1.00 98.19 327 THR A C 1
ATOM 2564 O O . THR A 1 327 ? 21.644 -5.408 -22.606 1.00 98.19 327 THR A O 1
ATOM 2567 N N . ASN A 1 328 ? 21.645 -3.377 -23.515 1.00 97.00 328 ASN A N 1
ATOM 2568 C CA . ASN A 1 328 ? 22.618 -3.687 -24.570 1.00 97.00 328 ASN A CA 1
ATOM 2569 C C . ASN A 1 328 ? 24.082 -3.589 -24.077 1.00 97.00 328 ASN A C 1
ATOM 2571 O O . ASN A 1 328 ? 25.012 -3.479 -24.873 1.00 97.00 328 ASN A O 1
ATOM 2575 N N . GLY A 1 329 ? 24.277 -3.577 -22.756 1.00 96.06 329 GLY A N 1
ATOM 2576 C CA . GLY A 1 329 ? 25.562 -3.498 -22.066 1.00 96.06 329 GLY A CA 1
ATOM 2577 C C . GLY A 1 329 ? 25.382 -3.274 -20.560 1.00 96.06 329 GLY A C 1
ATOM 2578 O O . GLY A 1 329 ? 24.324 -2.842 -20.110 1.00 96.06 329 GLY A O 1
ATOM 2579 N N . PHE A 1 330 ? 26.416 -3.559 -19.768 1.00 95.69 330 PHE A N 1
ATOM 2580 C CA . PHE A 1 330 ? 26.377 -3.448 -18.298 1.00 95.69 330 PHE A CA 1
ATOM 2581 C C . PHE A 1 330 ? 27.115 -2.211 -17.758 1.00 95.69 330 PHE A C 1
ATOM 2583 O O . PHE A 1 330 ? 27.435 -2.142 -16.576 1.00 95.69 330 PHE A O 1
ATOM 2590 N N . ILE A 1 331 ? 27.405 -1.235 -18.623 1.00 95.75 331 ILE A N 1
ATOM 2591 C CA . ILE A 1 331 ? 28.039 0.037 -18.250 1.00 95.75 331 ILE A CA 1
ATOM 2592 C C . ILE A 1 331 ? 27.055 1.197 -18.415 1.00 95.75 331 ILE A C 1
ATOM 2594 O O . ILE A 1 331 ? 26.176 1.156 -19.281 1.00 95.75 331 ILE A O 1
ATOM 2598 N N . ALA A 1 332 ? 27.218 2.249 -17.612 1.00 94.38 332 ALA A N 1
ATOM 2599 C CA . ALA A 1 332 ? 26.373 3.437 -17.696 1.00 94.38 332 ALA A CA 1
ATOM 2600 C C . ALA A 1 332 ? 26.420 4.056 -19.107 1.00 94.38 332 ALA A C 1
ATOM 2602 O O . ALA A 1 332 ? 27.486 4.190 -19.702 1.00 94.38 332 ALA A O 1
ATOM 2603 N N . GLY A 1 333 ? 25.254 4.422 -19.636 1.00 94.44 333 GLY A N 1
ATOM 2604 C CA . GLY A 1 333 ? 25.065 4.921 -20.997 1.00 94.44 333 GLY A CA 1
ATOM 2605 C C . GLY A 1 333 ? 24.708 3.846 -22.032 1.00 94.44 333 GLY A C 1
ATOM 2606 O O . GLY A 1 333 ? 24.324 4.207 -23.148 1.00 94.44 333 GLY A O 1
ATOM 2607 N N . SER A 1 334 ? 24.779 2.553 -21.688 1.00 97.88 334 SER A N 1
ATOM 2608 C CA . SER A 1 334 ? 24.346 1.478 -22.596 1.00 97.88 334 SER A CA 1
ATOM 2609 C C . SER A 1 334 ? 22.857 1.624 -22.920 1.00 97.88 334 SER A C 1
ATOM 2611 O O . SER A 1 334 ? 22.055 1.940 -22.039 1.00 97.88 334 SER A O 1
ATOM 2613 N N . SER A 1 335 ? 22.482 1.431 -24.187 1.00 97.44 335 SER A N 1
ATOM 2614 C CA . SER A 1 335 ? 21.088 1.538 -24.628 1.00 97.44 335 SER A CA 1
ATOM 2615 C C . SER A 1 335 ? 20.235 0.381 -24.125 1.00 97.44 335 SER A C 1
ATOM 2617 O O . SER A 1 335 ? 20.725 -0.729 -23.925 1.00 97.44 335 SER A O 1
ATOM 2619 N N . ILE A 1 336 ? 18.943 0.644 -23.963 1.00 98.44 336 ILE A N 1
ATOM 2620 C CA . ILE A 1 336 ? 17.939 -0.378 -23.682 1.00 98.44 336 ILE A CA 1
ATOM 2621 C C . ILE A 1 336 ? 17.187 -0.681 -24.973 1.00 98.44 336 ILE A C 1
ATOM 2623 O O . ILE A 1 336 ? 16.820 0.220 -25.733 1.00 98.44 336 ILE A O 1
ATOM 2627 N N . VAL A 1 337 ? 16.997 -1.967 -25.240 1.00 98.56 337 VAL A N 1
ATOM 2628 C CA . VAL A 1 337 ? 16.471 -2.469 -26.505 1.00 98.56 337 VAL A CA 1
ATOM 2629 C C . VAL A 1 337 ? 15.446 -3.573 -26.286 1.00 98.56 337 VAL A C 1
ATOM 2631 O O . VAL A 1 337 ? 15.404 -4.205 -25.231 1.00 98.56 337 VAL A O 1
ATOM 2634 N N . ILE A 1 338 ? 14.645 -3.834 -27.315 1.00 98.50 338 ILE A N 1
ATOM 2635 C CA . ILE A 1 338 ? 13.816 -5.035 -27.399 1.00 98.50 338 ILE A CA 1
ATOM 2636 C C . ILE A 1 338 ? 14.632 -6.187 -28.008 1.00 98.50 338 ILE A C 1
ATOM 2638 O O . ILE A 1 338 ? 15.344 -6.007 -29.006 1.00 98.50 338 ILE A O 1
ATOM 2642 N N . PHE A 1 339 ? 14.566 -7.379 -27.413 1.00 98.50 339 PHE A N 1
ATOM 2643 C CA . PHE A 1 339 ? 15.341 -8.537 -27.874 1.00 98.50 339 PHE A CA 1
ATOM 2644 C C . PHE A 1 339 ? 14.608 -9.866 -27.633 1.00 98.50 339 PHE A C 1
ATOM 2646 O O . PHE A 1 339 ? 13.782 -9.975 -26.731 1.00 98.50 339 PHE A O 1
ATOM 2653 N N . ASP A 1 340 ? 14.894 -10.886 -28.445 1.00 98.19 340 ASP A N 1
ATOM 2654 C CA . ASP A 1 340 ? 14.420 -12.261 -28.221 1.00 98.19 340 ASP A CA 1
ATOM 2655 C C . ASP A 1 340 ? 14.863 -12.777 -26.842 1.00 98.19 340 ASP A C 1
ATOM 2657 O O . ASP A 1 340 ? 16.062 -12.901 -26.598 1.00 98.19 340 ASP A O 1
ATOM 2661 N N . CYS A 1 341 ? 13.917 -13.134 -25.969 1.00 96.56 341 CYS A N 1
ATOM 2662 C CA . CYS A 1 341 ? 14.217 -13.582 -24.604 1.00 96.56 341 CYS A CA 1
ATOM 2663 C C . CYS A 1 341 ? 15.211 -14.757 -24.568 1.00 96.56 341 CYS A C 1
ATOM 2665 O O . CYS A 1 341 ? 16.203 -14.693 -23.853 1.00 96.56 341 CYS A O 1
ATOM 2667 N N . ASP A 1 342 ? 15.014 -15.770 -25.418 1.00 95.44 342 ASP A N 1
ATOM 2668 C CA . ASP A 1 342 ? 15.817 -17.006 -25.401 1.00 95.44 342 ASP A CA 1
ATOM 2669 C C . ASP A 1 342 ? 17.207 -16.862 -26.045 1.00 95.44 342 ASP A C 1
ATOM 2671 O O . ASP A 1 342 ? 18.032 -17.770 -25.972 1.00 95.44 342 ASP A O 1
ATOM 2675 N N . LYS A 1 343 ? 17.470 -15.738 -26.725 1.00 96.75 343 LYS A N 1
ATOM 2676 C CA . LYS A 1 343 ? 18.762 -15.456 -27.378 1.00 96.75 343 LYS A CA 1
ATOM 2677 C C . LYS A 1 343 ? 19.560 -14.372 -26.664 1.00 96.75 343 LYS A C 1
ATOM 2679 O O . LYS A 1 343 ? 20.717 -14.140 -27.017 1.00 96.75 343 LYS A O 1
ATOM 2684 N N . ALA A 1 344 ? 18.930 -13.642 -25.750 1.00 94.69 344 ALA A N 1
ATOM 2685 C CA . ALA A 1 344 ? 19.606 -12.636 -24.957 1.00 94.69 344 ALA A CA 1
ATOM 2686 C C . ALA A 1 344 ? 20.526 -13.306 -23.929 1.00 94.69 344 ALA A C 1
ATOM 2688 O O . ALA A 1 344 ? 20.303 -14.438 -23.506 1.00 94.69 344 ALA A O 1
ATOM 2689 N N . VAL A 1 345 ? 21.552 -12.576 -23.492 1.00 95.12 345 VAL A N 1
ATOM 2690 C CA . VAL A 1 345 ? 22.290 -12.951 -22.282 1.00 95.12 345 VAL A CA 1
ATOM 2691 C C . VAL A 1 345 ? 21.302 -12.873 -21.111 1.00 95.12 345 VAL A C 1
ATOM 2693 O O . VAL A 1 345 ? 20.727 -11.795 -20.926 1.00 95.12 345 VAL A O 1
ATOM 2696 N N . PRO A 1 346 ? 21.074 -13.954 -20.339 1.00 93.31 346 PRO A N 1
ATOM 2697 C CA . PRO A 1 346 ? 20.006 -13.998 -19.341 1.00 93.31 346 PRO A CA 1
ATOM 2698 C C . PRO A 1 346 ? 20.029 -12.801 -18.389 1.00 93.31 346 PRO A C 1
ATOM 2700 O O . PRO A 1 346 ? 19.027 -12.104 -18.235 1.00 93.31 346 PRO A O 1
ATOM 2703 N N . GLU A 1 347 ? 21.199 -12.461 -17.852 1.00 94.31 347 GLU A N 1
ATOM 2704 C CA . GLU A 1 347 ? 21.383 -11.368 -16.898 1.00 94.31 347 GLU A CA 1
ATOM 2705 C C . GLU A 1 347 ? 21.079 -9.978 -17.474 1.00 94.31 347 GLU A C 1
ATOM 2707 O O . GLU A 1 347 ? 20.838 -9.046 -16.711 1.00 94.31 347 GLU A O 1
ATOM 2712 N N . ALA A 1 348 ? 21.081 -9.811 -18.800 1.00 96.62 348 ALA A N 1
ATOM 2713 C CA . ALA A 1 348 ? 20.757 -8.545 -19.459 1.00 96.62 348 ALA A CA 1
ATOM 2714 C C . ALA A 1 348 ? 19.242 -8.283 -19.559 1.00 96.62 348 ALA A C 1
ATOM 2716 O O . ALA A 1 348 ? 18.836 -7.163 -19.874 1.00 96.62 348 ALA A O 1
ATOM 2717 N N . THR A 1 349 ? 18.420 -9.308 -19.313 1.00 96.88 349 THR A N 1
ATOM 2718 C CA . THR A 1 349 ? 16.947 -9.258 -19.409 1.00 96.88 349 THR A CA 1
ATOM 2719 C C . THR A 1 349 ? 16.242 -9.199 -18.059 1.00 96.88 349 THR A C 1
ATOM 2721 O O . THR A 1 349 ? 15.018 -9.091 -18.007 1.00 96.88 349 THR A O 1
ATOM 2724 N N . GLN A 1 350 ? 17.017 -9.279 -16.980 1.00 92.06 350 GLN A N 1
ATOM 2725 C CA . GLN A 1 350 ? 16.526 -9.296 -15.610 1.00 92.06 350 GLN A CA 1
ATOM 2726 C C . GLN A 1 350 ? 16.376 -7.871 -15.083 1.00 92.06 350 GLN A C 1
ATOM 2728 O O . GLN A 1 350 ? 17.295 -7.053 -15.233 1.00 92.06 350 GLN A O 1
ATOM 2733 N N . TRP A 1 351 ? 15.235 -7.589 -14.456 1.00 89.00 351 TRP A N 1
ATOM 2734 C CA . TRP A 1 351 ? 14.898 -6.276 -13.920 1.00 89.00 351 TRP A CA 1
ATOM 2735 C C . TRP A 1 351 ? 14.153 -6.391 -12.595 1.00 89.00 351 TRP A C 1
ATOM 2737 O O . TRP A 1 351 ? 13.276 -7.232 -12.438 1.00 89.00 351 TRP A O 1
ATOM 2747 N N . ILE A 1 352 ? 14.466 -5.493 -11.668 1.00 74.00 352 ILE A N 1
ATOM 2748 C CA . ILE A 1 352 ? 13.798 -5.384 -10.372 1.00 74.00 352 ILE A CA 1
ATOM 2749 C C . ILE A 1 352 ? 13.227 -3.976 -10.253 1.00 74.00 352 ILE A C 1
ATOM 2751 O O . ILE A 1 352 ? 13.941 -2.994 -10.479 1.00 74.00 352 ILE A O 1
ATOM 2755 N N . LEU A 1 353 ? 11.945 -3.877 -9.899 1.00 69.31 353 LEU A N 1
ATOM 2756 C CA . LEU A 1 353 ? 11.319 -2.618 -9.514 1.00 69.31 353 LEU A CA 1
ATOM 2757 C C . LEU A 1 353 ? 11.547 -2.415 -8.010 1.00 69.31 353 LEU A C 1
ATOM 2759 O O . LEU A 1 353 ? 11.061 -3.190 -7.194 1.00 69.31 353 LEU A O 1
ATOM 2763 N N . TYR A 1 354 ? 12.296 -1.388 -7.633 1.00 57.16 354 TYR A N 1
ATOM 2764 C CA . TYR A 1 354 ? 12.628 -1.087 -6.237 1.00 57.16 354 TYR A CA 1
ATOM 2765 C C . TYR A 1 354 ? 12.597 0.433 -6.018 1.00 57.16 354 TYR A C 1
ATOM 2767 O O . TYR A 1 354 ? 12.613 1.186 -6.986 1.00 57.16 354 TYR A O 1
ATOM 2775 N N . ASN A 1 355 ? 12.512 0.885 -4.760 1.00 46.97 355 ASN A N 1
ATOM 2776 C CA . ASN A 1 355 ? 12.643 2.285 -4.312 1.00 46.97 355 ASN A CA 1
ATOM 2777 C C . ASN A 1 355 ? 11.980 3.350 -5.202 1.00 46.97 355 ASN A C 1
ATOM 2779 O O . ASN A 1 355 ? 12.533 3.776 -6.217 1.00 46.97 355 ASN A O 1
ATOM 2783 N N . ALA A 1 356 ? 10.814 3.850 -4.778 1.00 48.69 356 ALA A N 1
ATOM 2784 C CA . ALA A 1 356 ? 10.161 5.007 -5.396 1.00 48.69 356 ALA A CA 1
ATOM 2785 C C . ALA A 1 356 ? 10.037 4.926 -6.935 1.00 48.69 356 ALA A C 1
ATOM 2787 O O . ALA A 1 356 ? 10.014 5.959 -7.599 1.00 48.69 356 ALA A O 1
ATOM 2788 N N . GLY A 1 357 ? 9.930 3.718 -7.500 1.00 65.44 357 GLY A N 1
ATOM 2789 C CA . GLY A 1 357 ? 9.712 3.529 -8.931 1.00 65.44 357 GLY A CA 1
ATOM 2790 C C . GLY A 1 357 ? 10.973 3.375 -9.784 1.00 65.44 357 GLY A C 1
ATOM 2791 O O . GLY A 1 357 ? 10.937 3.659 -10.972 1.00 65.44 357 GLY A O 1
ATOM 2792 N N . THR A 1 358 ? 12.102 2.941 -9.238 1.00 72.56 358 THR A N 1
ATOM 2793 C CA . THR A 1 358 ? 13.307 2.703 -10.044 1.00 72.56 358 THR A CA 1
ATOM 2794 C C . THR A 1 358 ? 13.316 1.281 -10.608 1.00 72.56 358 THR A C 1
ATOM 2796 O O . THR A 1 358 ? 12.959 0.333 -9.914 1.00 72.56 358 THR A O 1
ATOM 2799 N N . ILE A 1 359 ? 13.738 1.107 -11.865 1.00 84.38 359 ILE A N 1
ATOM 2800 C CA . ILE A 1 359 ? 13.889 -0.217 -12.494 1.00 84.38 359 ILE A CA 1
ATOM 2801 C C . ILE A 1 359 ? 15.386 -0.507 -12.650 1.00 84.38 359 ILE A C 1
ATOM 2803 O O . ILE A 1 359 ? 16.045 0.134 -13.470 1.00 84.38 359 ILE A O 1
ATOM 2807 N N . MET A 1 360 ? 15.928 -1.442 -11.864 1.00 83.75 360 MET A N 1
ATOM 2808 C CA . MET A 1 360 ? 17.352 -1.816 -11.857 1.00 83.75 360 MET A CA 1
ATOM 2809 C C . MET A 1 360 ? 17.592 -3.144 -12.555 1.00 83.75 360 MET A C 1
ATOM 2811 O O . MET A 1 360 ? 16.841 -4.098 -12.384 1.00 83.75 360 MET A O 1
ATOM 2815 N N . ASN A 1 361 ? 18.711 -3.233 -13.265 1.00 88.38 361 ASN A N 1
ATOM 2816 C CA . ASN A 1 361 ? 19.288 -4.504 -13.662 1.00 88.38 361 ASN A CA 1
ATOM 2817 C C . ASN A 1 361 ? 20.196 -5.052 -12.533 1.00 88.38 361 ASN A C 1
ATOM 2819 O O . ASN A 1 361 ? 21.230 -4.438 -12.247 1.00 88.38 361 ASN A O 1
ATOM 2823 N N . PRO A 1 362 ? 19.878 -6.203 -11.909 1.00 81.44 362 PRO A N 1
ATOM 2824 C CA . PRO A 1 362 ? 20.579 -6.687 -10.714 1.00 81.44 362 PRO A CA 1
ATOM 2825 C C . PRO A 1 362 ? 22.043 -7.059 -10.974 1.00 81.44 362 PRO A C 1
ATOM 2827 O O . PRO A 1 362 ? 22.879 -6.961 -10.081 1.00 81.44 362 PRO A O 1
ATOM 2830 N N . LYS A 1 363 ? 22.389 -7.446 -12.209 1.00 88.94 363 LYS A N 1
ATOM 2831 C CA . LYS A 1 363 ? 23.764 -7.801 -12.580 1.00 88.94 363 LYS A CA 1
ATOM 2832 C C . LYS A 1 363 ? 24.717 -6.608 -12.542 1.00 88.94 363 LYS A C 1
ATOM 2834 O O . LYS A 1 363 ? 25.885 -6.777 -12.200 1.00 88.94 363 LYS A O 1
ATOM 2839 N N . SER A 1 364 ? 24.242 -5.431 -12.943 1.00 87.19 364 SER A N 1
ATOM 2840 C CA . SER A 1 364 ? 25.060 -4.214 -13.038 1.00 87.19 364 SER A CA 1
ATOM 2841 C C . SER A 1 364 ? 24.818 -3.213 -11.910 1.00 87.19 364 SER A C 1
ATOM 2843 O O . SER A 1 364 ? 25.648 -2.331 -11.704 1.00 87.19 364 SER A O 1
ATOM 2845 N N . GLY A 1 365 ? 23.683 -3.308 -11.212 1.00 83.12 365 GLY A N 1
ATOM 2846 C CA . GLY A 1 365 ? 23.229 -2.285 -10.268 1.00 83.12 365 GLY A CA 1
ATOM 2847 C C . GLY A 1 365 ? 22.815 -0.969 -10.942 1.00 83.12 365 GLY A C 1
ATOM 2848 O O . GLY A 1 365 ? 22.625 0.038 -10.264 1.00 83.12 365 GLY A O 1
ATOM 2849 N N . LEU A 1 366 ? 22.718 -0.941 -12.278 1.00 85.75 366 LEU A N 1
ATOM 2850 C CA . LEU A 1 366 ? 22.334 0.242 -13.045 1.00 85.75 366 LEU A CA 1
ATOM 2851 C C . LEU A 1 366 ? 20.825 0.276 -13.286 1.00 85.75 366 LEU A C 1
ATOM 2853 O O . LEU A 1 366 ? 20.169 -0.762 -13.374 1.00 85.75 366 LEU A O 1
ATOM 2857 N N . VAL A 1 367 ? 20.298 1.486 -13.454 1.00 87.38 367 VAL A N 1
ATOM 2858 C CA . VAL A 1 367 ? 18.862 1.768 -13.509 1.00 87.38 367 VAL A CA 1
ATOM 2859 C C . VAL A 1 367 ? 18.445 2.340 -14.853 1.00 87.38 367 VAL A C 1
ATOM 2861 O O . VAL A 1 367 ? 19.230 3.028 -15.508 1.00 87.38 367 VAL A O 1
ATOM 2864 N N . ILE A 1 368 ? 17.205 2.086 -15.265 1.00 92.62 368 ILE A N 1
ATOM 2865 C CA . ILE A 1 368 ? 16.630 2.650 -16.489 1.00 92.62 368 ILE A CA 1
ATOM 2866 C C . ILE A 1 368 ? 16.480 4.170 -16.348 1.00 92.62 368 ILE A C 1
ATOM 2868 O O . ILE A 1 368 ? 15.844 4.661 -15.418 1.00 92.62 368 ILE A O 1
ATOM 2872 N N . ALA A 1 369 ? 17.017 4.917 -17.310 1.00 88.94 369 ALA A N 1
ATOM 2873 C CA . ALA A 1 369 ? 17.020 6.372 -17.328 1.00 88.94 369 ALA A CA 1
ATOM 2874 C C . ALA A 1 369 ? 16.536 6.942 -18.669 1.00 88.94 369 ALA A C 1
ATOM 2876 O O . ALA A 1 369 ? 16.906 6.462 -19.746 1.00 88.94 369 ALA A O 1
ATOM 2877 N N . ALA A 1 370 ? 15.774 8.033 -18.585 1.00 87.31 370 ALA A N 1
ATOM 2878 C CA . ALA A 1 370 ? 15.431 8.915 -19.692 1.00 87.31 370 ALA A CA 1
ATOM 2879 C C . ALA A 1 370 ? 16.200 10.240 -19.551 1.00 87.31 370 ALA A C 1
ATOM 2881 O O . ALA A 1 370 ? 15.720 11.194 -18.940 1.00 87.31 370 ALA A O 1
ATOM 2882 N N . GLU A 1 371 ? 17.418 10.314 -20.098 1.00 85.12 371 GLU A N 1
ATOM 2883 C CA . GLU A 1 371 ? 18.331 11.458 -19.882 1.00 85.12 371 GLU A CA 1
ATOM 2884 C C . GLU A 1 371 ? 17.796 12.797 -20.439 1.00 85.12 371 GLU A C 1
ATOM 2886 O O . GLU A 1 371 ? 18.151 13.862 -19.935 1.00 85.12 371 GLU A O 1
ATOM 2891 N N . SER A 1 372 ? 16.849 12.762 -21.382 1.00 84.38 372 SER A N 1
ATOM 2892 C CA . SER A 1 372 ? 16.067 13.919 -21.843 1.00 84.38 372 SER A CA 1
ATOM 2893 C C . SER A 1 372 ? 14.562 13.642 -21.743 1.00 84.38 372 SER A C 1
ATOM 2895 O O . SER A 1 372 ? 14.132 12.493 -21.831 1.00 84.38 372 SER A O 1
ATOM 2897 N N . SER A 1 373 ? 13.765 14.698 -21.560 1.00 78.69 373 SER A N 1
ATOM 2898 C CA . SER A 1 373 ? 12.300 14.655 -21.642 1.00 78.69 373 SER A CA 1
ATOM 2899 C C . SER A 1 373 ? 11.764 14.758 -23.070 1.00 78.69 373 SER A C 1
ATOM 2901 O O . SER A 1 373 ? 10.565 14.601 -23.292 1.00 78.69 373 SER A O 1
ATOM 2903 N N . THR A 1 374 ? 12.623 15.016 -24.060 1.00 86.06 374 THR A N 1
ATOM 2904 C CA . THR A 1 374 ? 12.200 15.099 -25.460 1.00 86.06 374 THR A CA 1
ATOM 2905 C C . THR A 1 374 ? 11.613 13.766 -25.919 1.00 86.06 374 THR A C 1
ATOM 2907 O O . THR A 1 374 ? 12.234 12.712 -25.760 1.00 86.06 374 THR A O 1
ATOM 2910 N N . GLN A 1 375 ? 10.434 13.816 -26.530 1.00 87.62 375 GLN A N 1
ATOM 2911 C CA . GLN A 1 375 ? 9.790 12.654 -27.126 1.00 87.62 375 GLN A CA 1
ATOM 2912 C C . GLN A 1 375 ? 10.711 11.996 -28.172 1.00 87.62 375 GLN A C 1
ATOM 2914 O O . GLN A 1 375 ? 11.340 12.674 -28.984 1.00 87.62 375 GLN A O 1
ATOM 2919 N N . GLY A 1 376 ? 10.833 10.670 -28.121 1.00 92.75 376 GLY A N 1
ATOM 2920 C CA . GLY A 1 376 ? 11.783 9.898 -28.926 1.00 92.75 376 GLY A CA 1
ATOM 2921 C C . GLY A 1 376 ? 13.150 9.675 -28.269 1.00 92.75 376 GLY A C 1
ATOM 2922 O O . GLY A 1 376 ? 14.007 9.014 -28.861 1.00 92.75 376 GLY A O 1
ATOM 2923 N N . THR A 1 377 ? 13.377 10.184 -27.052 1.00 94.62 377 THR A N 1
ATOM 2924 C CA . THR A 1 377 ? 14.625 9.946 -26.309 1.00 94.62 377 THR A CA 1
ATOM 2925 C C . THR A 1 377 ? 14.831 8.456 -26.061 1.00 94.62 377 THR A C 1
ATOM 2927 O O . THR A 1 377 ? 13.987 7.807 -25.455 1.00 94.62 377 THR A O 1
ATOM 2930 N N . MET A 1 378 ? 15.981 7.920 -26.475 1.00 97.06 378 MET A N 1
ATOM 2931 C CA . MET A 1 378 ? 16.359 6.534 -26.184 1.00 97.06 378 MET A CA 1
ATOM 2932 C C . MET A 1 378 ? 16.662 6.333 -24.701 1.00 97.06 378 MET A C 1
ATOM 2934 O O . MET A 1 378 ? 17.475 7.066 -24.126 1.00 97.06 378 MET A O 1
ATOM 2938 N N . LEU A 1 379 ? 16.063 5.293 -24.124 1.00 97.19 379 LEU A N 1
ATOM 2939 C CA . LEU A 1 379 ? 16.320 4.885 -22.751 1.00 97.19 379 LEU A CA 1
ATOM 2940 C C . LEU A 1 379 ? 17.674 4.184 -22.638 1.00 97.19 379 LEU A C 1
ATOM 2942 O O . LEU A 1 379 ? 18.121 3.469 -23.543 1.00 97.19 379 LEU A O 1
ATOM 2946 N N . ARG A 1 380 ? 18.343 4.409 -21.510 1.00 96.69 380 ARG A N 1
ATOM 2947 C CA . ARG A 1 380 ? 19.678 3.878 -21.219 1.00 96.69 380 ARG A CA 1
ATOM 2948 C C . ARG A 1 380 ? 19.756 3.393 -19.784 1.00 96.69 380 ARG A C 1
ATOM 2950 O O . ARG A 1 380 ? 18.987 3.848 -18.946 1.00 96.69 380 ARG A O 1
ATOM 2957 N N . VAL A 1 381 ? 20.714 2.523 -19.491 1.00 95.31 381 VAL A N 1
ATOM 2958 C CA . VAL A 1 381 ? 21.074 2.221 -18.101 1.00 95.31 381 VAL A CA 1
ATOM 2959 C C . VAL A 1 381 ? 22.042 3.277 -17.567 1.00 95.31 381 VAL A C 1
ATOM 2961 O O . VAL A 1 381 ? 22.974 3.681 -18.261 1.00 95.31 381 VAL A O 1
ATOM 2964 N N . ALA A 1 382 ? 21.848 3.739 -16.337 1.00 89.25 382 ALA A N 1
ATOM 2965 C CA . ALA A 1 382 ? 22.692 4.738 -15.688 1.00 89.25 382 ALA A CA 1
ATOM 2966 C C . ALA A 1 382 ? 22.928 4.384 -14.215 1.00 89.25 382 ALA A C 1
ATOM 2968 O O . ALA A 1 382 ? 22.205 3.577 -13.641 1.00 89.25 382 ALA A O 1
ATOM 2969 N N . LYS A 1 383 ? 23.953 4.977 -13.589 1.00 80.44 383 LYS A N 1
ATOM 2970 C CA . LYS A 1 383 ? 24.157 4.834 -12.136 1.00 80.44 383 LYS A CA 1
ATOM 2971 C C . LYS A 1 383 ? 22.952 5.398 -11.410 1.00 80.44 383 LYS A C 1
ATOM 2973 O O . LYS A 1 383 ? 22.512 6.469 -11.809 1.00 80.44 383 LYS A O 1
ATOM 2978 N N . ASP A 1 384 ? 22.468 4.760 -10.356 1.00 67.88 384 ASP A N 1
ATOM 2979 C CA . ASP A 1 384 ? 21.428 5.368 -9.532 1.00 67.88 384 ASP A CA 1
ATOM 2980 C C . ASP A 1 384 ? 21.969 6.617 -8.807 1.00 67.88 384 ASP A C 1
ATOM 2982 O O . ASP A 1 384 ? 23.113 6.647 -8.357 1.00 67.88 384 ASP A O 1
ATOM 2986 N N . ASN A 1 385 ? 21.175 7.682 -8.766 1.00 63.69 385 ASN A N 1
ATOM 2987 C CA . ASN A 1 385 ? 21.457 8.879 -7.965 1.00 63.69 385 ASN A CA 1
ATOM 2988 C C . ASN A 1 385 ? 20.167 9.499 -7.410 1.00 63.69 385 ASN A C 1
ATOM 2990 O O . ASN A 1 385 ? 20.167 10.690 -7.101 1.00 63.69 385 ASN A O 1
ATOM 2994 N N . ASN A 1 386 ? 19.073 8.725 -7.369 1.00 51.56 386 ASN A N 1
ATOM 2995 C CA . ASN A 1 386 ? 17.751 9.211 -6.994 1.00 51.56 386 ASN A CA 1
ATOM 2996 C C . ASN A 1 386 ? 17.361 10.468 -7.798 1.00 51.56 386 ASN A C 1
ATOM 2998 O O . ASN A 1 386 ? 16.953 11.473 -7.232 1.00 51.56 386 ASN A O 1
ATOM 3002 N N . SER A 1 387 ? 17.523 10.457 -9.122 1.00 57.59 387 SER A N 1
ATOM 3003 C CA . SER A 1 387 ? 17.054 11.544 -9.991 1.00 57.59 387 SER A CA 1
ATOM 3004 C C . SER A 1 387 ? 15.712 11.189 -10.608 1.00 57.59 387 SER A C 1
ATOM 3006 O O . SER A 1 387 ? 15.484 10.054 -11.027 1.00 57.59 387 SER A O 1
ATOM 3008 N N . SER A 1 388 ? 14.881 12.211 -10.780 1.00 58.12 388 SER A N 1
ATOM 3009 C CA . SER A 1 388 ? 13.569 12.123 -11.411 1.00 58.12 388 SER A CA 1
ATOM 3010 C C . SER A 1 388 ? 13.586 11.529 -12.827 1.00 58.12 388 SER A C 1
ATOM 3012 O O . SER A 1 388 ? 12.644 10.869 -13.260 1.00 58.12 388 SER A O 1
ATOM 3014 N N . ARG A 1 389 ? 14.724 11.627 -13.528 1.00 64.12 389 ARG A N 1
ATOM 3015 C CA . ARG A 1 389 ? 14.936 11.019 -14.852 1.00 64.12 389 ARG A CA 1
ATOM 3016 C C . ARG A 1 389 ? 15.044 9.487 -14.852 1.00 64.12 389 ARG A C 1
ATOM 3018 O O . ARG A 1 389 ? 15.232 8.904 -15.919 1.00 64.12 389 ARG A O 1
ATOM 3025 N N . ARG A 1 390 ? 14.988 8.847 -13.682 1.00 64.69 390 ARG A N 1
ATOM 3026 C CA . ARG A 1 390 ? 15.134 7.391 -13.462 1.00 64.69 390 ARG A CA 1
ATOM 3027 C C . ARG A 1 390 ? 13.932 6.767 -12.756 1.00 64.69 390 ARG A C 1
ATOM 3029 O O . ARG A 1 390 ? 13.958 5.581 -12.444 1.00 64.69 390 ARG A O 1
ATOM 3036 N N . ALA A 1 391 ? 12.897 7.564 -12.517 1.00 68.50 391 ALA A N 1
ATOM 3037 C CA . ALA A 1 391 ? 11.688 7.146 -11.838 1.00 68.50 391 ALA A CA 1
ATOM 3038 C C . ALA A 1 391 ? 10.606 6.731 -12.845 1.00 68.50 391 ALA A C 1
ATOM 3040 O O . ALA A 1 391 ? 10.373 7.385 -13.864 1.00 68.50 391 ALA A O 1
ATOM 3041 N N . TRP A 1 392 ? 9.953 5.622 -12.525 1.00 75.00 392 TRP A N 1
ATOM 3042 C CA . TRP A 1 392 ? 9.000 4.891 -13.342 1.00 75.00 392 TRP A CA 1
ATOM 3043 C C . TRP A 1 392 ? 7.843 4.383 -12.478 1.00 75.00 392 TRP A C 1
ATOM 3045 O O . TRP A 1 392 ? 7.990 4.071 -11.301 1.00 75.00 392 TRP A O 1
ATOM 3055 N N . SER A 1 393 ? 6.666 4.263 -13.071 1.00 74.06 393 SER A N 1
ATOM 3056 C CA . SER A 1 393 ? 5.474 3.728 -12.429 1.00 74.06 393 SER A CA 1
ATOM 3057 C C . SER A 1 393 ? 4.770 2.773 -13.379 1.00 74.06 393 SER A C 1
ATOM 3059 O O . SER A 1 393 ? 4.507 3.109 -14.533 1.00 74.06 393 SER A O 1
ATOM 3061 N N . ALA A 1 394 ? 4.456 1.580 -12.891 1.00 73.62 394 ALA A N 1
ATOM 3062 C CA . ALA A 1 394 ? 3.623 0.626 -13.603 1.00 73.62 394 ALA A CA 1
ATOM 3063 C C . ALA A 1 394 ? 2.139 1.011 -13.425 1.00 73.62 394 ALA A C 1
ATOM 3065 O O . ALA A 1 394 ? 1.625 1.026 -12.305 1.00 73.62 394 ALA A O 1
ATOM 3066 N N . GLY A 1 395 ? 1.439 1.345 -14.512 1.00 66.69 395 GLY A N 1
ATOM 3067 C CA . GLY A 1 395 ? 0.000 1.639 -14.483 1.00 66.69 395 GLY A CA 1
ATOM 3068 C C . GLY A 1 395 ? -0.575 2.070 -15.835 1.00 66.69 395 GLY A C 1
ATOM 3069 O O . GLY A 1 395 ? 0.148 2.614 -16.658 1.00 66.69 395 GLY A O 1
ATOM 3070 N N . ASN A 1 396 ? -1.874 1.847 -16.071 1.00 56.62 396 ASN A N 1
ATOM 3071 C CA . ASN A 1 396 ? -2.548 2.285 -17.302 1.00 56.62 396 ASN A CA 1
ATOM 3072 C C . ASN A 1 396 ? -2.627 3.818 -17.396 1.00 56.62 396 ASN A C 1
ATOM 3074 O O . ASN A 1 396 ? -3.011 4.485 -16.434 1.00 56.62 396 ASN A O 1
ATOM 3078 N N . TYR A 1 397 ? -2.340 4.356 -18.585 1.00 46.97 397 TYR A N 1
ATOM 3079 C CA . TYR A 1 397 ? -2.269 5.792 -18.904 1.00 46.97 397 TYR A CA 1
ATOM 3080 C C . TYR A 1 397 ? -3.565 6.608 -18.683 1.00 46.97 397 TYR A C 1
ATOM 3082 O O . TYR A 1 397 ? -3.553 7.832 -18.769 1.00 46.97 397 TYR A O 1
ATOM 3090 N N . THR A 1 398 ? -4.709 5.994 -18.376 1.00 39.31 398 THR A N 1
ATOM 3091 C CA . THR A 1 398 ? -6.014 6.680 -18.439 1.00 39.31 398 THR A CA 1
ATOM 3092 C C . THR A 1 398 ? -6.284 7.730 -17.354 1.00 39.31 398 THR A C 1
ATOM 3094 O O . THR A 1 398 ? -7.407 8.214 -17.282 1.00 39.31 398 THR A O 1
ATOM 3097 N N . GLN A 1 399 ? -5.317 8.123 -16.523 1.00 41.44 399 GLN A N 1
ATOM 3098 C CA . GLN A 1 399 ? -5.503 9.211 -15.558 1.00 41.44 399 GLN A CA 1
ATOM 3099 C C . GLN A 1 399 ? -4.196 9.967 -15.315 1.00 41.44 399 GLN A C 1
ATOM 3101 O O . GLN A 1 399 ? -3.322 9.519 -14.576 1.00 41.44 399 GLN A O 1
ATOM 3106 N N . ALA A 1 400 ? -4.091 11.158 -15.907 1.00 31.03 400 ALA A N 1
ATOM 3107 C CA . ALA A 1 400 ? -3.275 12.212 -15.328 1.00 31.03 400 ALA A CA 1
ATOM 3108 C C . ALA A 1 400 ? -3.941 12.621 -14.008 1.00 31.03 400 ALA A C 1
ATOM 3110 O O . ALA A 1 400 ? -5.065 13.120 -14.010 1.00 31.03 400 ALA A O 1
ATOM 3111 N N . THR A 1 401 ? -3.281 12.390 -12.876 1.00 32.19 401 THR A N 1
ATOM 3112 C CA . THR A 1 401 ? -3.767 12.892 -11.589 1.00 32.19 401 THR A CA 1
ATOM 3113 C C . THR A 1 401 ? -3.526 14.400 -11.542 1.00 32.19 401 THR A C 1
ATOM 3115 O O . THR A 1 401 ? -2.458 14.860 -11.151 1.00 32.19 401 THR A O 1
ATOM 3118 N N . ILE A 1 402 ? -4.507 15.189 -11.972 1.00 32.25 402 ILE A N 1
ATOM 3119 C CA . ILE A 1 402 ? -4.553 16.633 -11.726 1.00 32.25 402 ILE A CA 1
ATOM 3120 C C . ILE A 1 402 ? -5.890 16.921 -11.053 1.00 32.25 402 ILE A C 1
ATOM 3122 O O . ILE A 1 402 ? -6.889 16.798 -11.738 1.00 32.25 402 ILE A O 1
ATOM 3126 N N . ASN A 1 403 ? -5.917 17.350 -9.779 1.00 23.55 403 ASN A N 1
ATOM 3127 C CA . ASN A 1 403 ? -7.108 17.981 -9.167 1.00 23.55 403 ASN A CA 1
ATOM 3128 C C . ASN A 1 403 ? -6.773 19.031 -8.076 1.00 23.55 403 ASN A C 1
ATOM 3130 O O . ASN A 1 403 ? -6.203 18.697 -7.034 1.00 23.55 403 ASN A O 1
ATOM 3134 N N . TYR A 1 404 ? -7.072 20.310 -8.383 1.00 27.42 404 TYR A N 1
ATOM 3135 C CA . TYR A 1 404 ? -7.056 21.542 -7.544 1.00 27.42 404 TYR A CA 1
ATOM 3136 C C . TYR A 1 404 ? -8.350 21.585 -6.674 1.00 27.42 404 TYR A C 1
ATOM 3138 O O . TYR A 1 404 ? -9.311 20.950 -7.080 1.00 27.42 404 TYR A O 1
ATOM 3146 N N . ILE A 1 405 ? -8.522 22.256 -5.514 1.00 26.61 405 ILE A N 1
ATOM 3147 C CA . ILE A 1 405 ? -8.340 23.681 -5.144 1.00 26.61 405 ILE A CA 1
ATOM 3148 C C . ILE A 1 405 ? -8.191 23.816 -3.602 1.00 26.61 405 ILE A C 1
ATOM 3150 O O . ILE A 1 405 ? -9.138 23.613 -2.851 1.00 26.61 405 ILE A O 1
ATOM 3154 N N . SER A 1 406 ? -7.030 24.280 -3.143 1.00 29.72 406 SER A N 1
ATOM 3155 C CA . SER A 1 406 ? -6.847 25.092 -1.926 1.00 29.72 406 SER A CA 1
ATOM 3156 C C . SER A 1 406 ? -5.876 26.222 -2.303 1.00 29.72 406 SER A C 1
ATOM 3158 O O . SER A 1 406 ? -5.344 26.193 -3.419 1.00 29.72 406 SER A O 1
ATOM 3160 N N . SER A 1 407 ? -5.706 27.259 -1.468 1.00 37.38 407 SER A N 1
ATOM 3161 C CA . SER A 1 407 ? -4.930 28.464 -1.828 1.00 37.38 407 SER A CA 1
ATOM 3162 C C . SER A 1 407 ? -3.631 28.088 -2.565 1.00 37.38 407 SER A C 1
ATOM 3164 O O . SER A 1 407 ? -2.844 27.282 -2.070 1.00 37.38 407 SER A O 1
ATOM 3166 N N . GLY A 1 408 ? -3.448 28.579 -3.800 1.00 43.12 408 GLY A N 1
ATOM 3167 C CA . GLY A 1 408 ? -2.549 27.953 -4.788 1.00 43.12 408 GLY A CA 1
ATOM 3168 C C . GLY A 1 408 ? -1.097 27.749 -4.333 1.00 43.12 408 GLY A C 1
ATOM 3169 O O . GLY A 1 408 ? -0.394 26.897 -4.869 1.00 43.12 408 GLY A O 1
ATOM 3170 N N . ASN A 1 409 ? -0.657 28.473 -3.305 1.00 49.75 409 ASN A N 1
ATOM 3171 C CA . ASN A 1 409 ? 0.701 28.417 -2.770 1.00 49.75 409 ASN A CA 1
ATOM 3172 C C . ASN A 1 409 ? 0.928 27.288 -1.749 1.00 49.75 409 ASN A C 1
ATOM 3174 O O . ASN A 1 409 ? 2.075 26.953 -1.481 1.00 49.75 409 ASN A O 1
ATOM 3178 N N . GLN A 1 410 ? -0.128 26.682 -1.200 1.00 46.53 410 GLN A N 1
ATOM 3179 C CA . GLN A 1 410 ? -0.034 25.570 -0.239 1.00 46.53 410 GLN A CA 1
ATOM 3180 C C . GLN A 1 410 ? -0.318 24.202 -0.875 1.00 46.53 410 GLN A C 1
ATOM 3182 O O . GLN A 1 410 ? -0.363 23.189 -0.181 1.00 46.53 410 GLN A O 1
ATOM 3187 N N . ARG A 1 411 ? -0.508 24.157 -2.198 1.00 47.03 411 ARG A N 1
ATOM 3188 C CA . ARG A 1 411 ? -0.759 22.920 -2.934 1.00 47.03 411 ARG A CA 1
ATOM 3189 C C . ARG A 1 411 ? 0.547 22.315 -3.438 1.00 47.03 411 ARG A C 1
ATOM 3191 O O . ARG A 1 411 ? 1.351 23.002 -4.060 1.00 47.03 411 ARG A O 1
ATOM 3198 N N . TRP A 1 412 ? 0.705 21.013 -3.232 1.00 60.97 412 TRP A N 1
ATOM 3199 C CA . TRP A 1 412 ? 1.896 20.261 -3.614 1.00 60.97 412 TRP A CA 1
ATOM 3200 C C . TRP A 1 412 ? 1.483 18.939 -4.258 1.00 60.97 412 TRP A C 1
ATOM 3202 O O . TRP A 1 412 ? 0.576 18.265 -3.780 1.00 60.97 412 TRP A O 1
ATOM 3212 N N . THR A 1 413 ? 2.100 18.600 -5.384 1.00 50.12 413 THR A N 1
ATOM 3213 C CA . THR A 1 413 ? 1.850 17.368 -6.134 1.00 50.12 413 THR A CA 1
ATOM 3214 C C . THR A 1 413 ? 3.103 16.518 -6.086 1.00 50.12 413 THR A C 1
ATOM 3216 O O . THR A 1 413 ? 4.151 16.940 -6.569 1.00 50.12 413 THR A O 1
ATOM 3219 N N . PHE A 1 414 ? 2.987 15.320 -5.522 1.00 58.19 414 PHE A N 1
ATOM 3220 C CA . PHE A 1 414 ? 4.034 14.310 -5.596 1.00 58.19 414 PHE A CA 1
ATOM 3221 C C . PHE A 1 414 ? 4.005 13.705 -6.993 1.00 58.19 414 PHE A C 1
ATOM 3223 O O . PHE A 1 414 ? 3.096 12.953 -7.353 1.00 58.19 414 PHE A O 1
ATOM 3230 N N . MET A 1 415 ? 4.968 14.099 -7.808 1.00 50.66 415 MET A N 1
ATOM 3231 C CA . MET A 1 415 ? 5.055 13.670 -9.191 1.00 50.66 415 MET A CA 1
ATOM 3232 C C . MET A 1 415 ? 5.602 12.244 -9.267 1.00 50.66 415 MET A C 1
ATOM 3234 O O . MET A 1 415 ? 6.296 11.759 -8.369 1.00 50.66 415 MET A O 1
ATOM 3238 N N . ALA A 1 416 ? 5.303 11.550 -10.372 1.00 44.59 416 ALA A N 1
ATOM 3239 C CA . ALA A 1 416 ? 5.807 10.195 -10.604 1.00 44.59 416 ALA A CA 1
ATOM 3240 C C . ALA A 1 416 ? 7.342 10.129 -10.515 1.00 44.59 416 ALA A C 1
ATOM 3242 O O . ALA A 1 416 ? 7.895 9.109 -10.100 1.00 44.59 416 ALA A O 1
ATOM 3243 N N . ASP A 1 417 ? 7.979 11.250 -10.839 1.00 48.78 417 ASP A N 1
ATOM 3244 C CA . ASP A 1 417 ? 9.408 11.462 -10.905 1.00 48.78 417 ASP A CA 1
ATOM 3245 C C . ASP A 1 417 ? 10.052 11.827 -9.543 1.00 48.78 417 ASP A C 1
ATOM 3247 O O . ASP A 1 417 ? 11.239 12.123 -9.474 1.00 48.78 417 ASP A O 1
ATOM 3251 N N . GLY A 1 418 ? 9.292 11.790 -8.442 1.00 51.66 418 GLY A N 1
ATOM 3252 C CA . GLY A 1 418 ? 9.794 12.072 -7.092 1.00 51.66 418 GLY A CA 1
ATOM 3253 C C . GLY A 1 418 ? 9.956 13.562 -6.769 1.00 51.66 418 GLY A C 1
ATOM 3254 O O . GLY A 1 418 ? 10.314 13.919 -5.647 1.00 51.66 418 GLY A O 1
ATOM 3255 N N . THR A 1 419 ? 9.643 14.454 -7.714 1.00 60.56 419 THR A N 1
ATOM 3256 C CA . THR A 1 419 ? 9.560 15.886 -7.424 1.00 60.56 419 THR A CA 1
ATOM 3257 C C . THR A 1 419 ? 8.287 16.216 -6.650 1.00 60.56 419 THR A C 1
ATOM 3259 O O . THR A 1 419 ? 7.228 15.614 -6.851 1.00 60.56 419 THR A O 1
ATOM 3262 N N . ILE A 1 420 ? 8.374 17.212 -5.767 1.00 72.19 420 ILE A N 1
ATOM 3263 C CA . ILE A 1 420 ? 7.201 17.810 -5.128 1.00 72.19 420 ILE A CA 1
ATOM 3264 C C . ILE A 1 420 ? 6.918 19.123 -5.860 1.00 72.19 420 ILE A C 1
ATOM 3266 O O . ILE A 1 420 ? 7.556 20.146 -5.615 1.00 72.19 420 ILE A O 1
ATOM 3270 N N . LEU A 1 421 ? 5.991 19.077 -6.814 1.00 63.00 421 LEU A N 1
ATOM 3271 C CA . LEU A 1 421 ? 5.617 20.198 -7.673 1.00 63.00 421 LEU A CA 1
ATOM 3272 C C . LEU A 1 421 ? 4.600 21.093 -6.966 1.00 63.00 421 LEU A C 1
ATOM 3274 O O . LEU A 1 421 ? 3.527 20.629 -6.584 1.00 63.00 421 LEU A O 1
ATOM 3278 N N . ASN A 1 422 ? 4.870 22.394 -6.885 1.00 69.06 422 ASN A N 1
ATOM 3279 C CA . ASN A 1 422 ? 3.824 23.369 -6.619 1.00 69.06 422 ASN A CA 1
ATOM 3280 C C . ASN A 1 422 ? 3.122 23.712 -7.950 1.00 69.06 422 ASN A C 1
ATOM 3282 O O . ASN A 1 422 ? 3.733 24.312 -8.842 1.00 69.06 422 ASN A O 1
ATOM 3286 N N . PRO A 1 423 ? 1.837 23.367 -8.120 1.00 47.91 423 PRO A N 1
ATOM 3287 C CA . PRO A 1 423 ? 1.167 23.450 -9.409 1.00 47.91 423 PRO A CA 1
ATOM 3288 C C . PRO A 1 423 ? 0.689 24.876 -9.746 1.00 47.91 423 PRO A C 1
ATOM 3290 O O . PRO A 1 423 ? 0.253 25.115 -10.871 1.00 47.91 423 PRO A O 1
ATOM 3293 N N . ASN A 1 424 ? 0.763 25.824 -8.801 1.00 54.91 424 ASN A N 1
ATOM 3294 C CA . ASN A 1 424 ? 0.501 27.246 -9.046 1.00 54.91 424 ASN A CA 1
ATOM 3295 C C . ASN A 1 424 ? 1.772 27.961 -9.520 1.00 54.91 424 ASN A C 1
ATOM 3297 O O . ASN A 1 424 ? 1.766 28.633 -10.547 1.00 54.91 424 ASN A O 1
ATOM 3301 N N . ALA A 1 425 ? 2.882 27.756 -8.806 1.00 63.34 425 ALA A N 1
ATOM 3302 C CA . ALA A 1 425 ? 4.177 28.329 -9.156 1.00 63.34 425 ALA A CA 1
ATOM 3303 C C . ALA A 1 425 ? 4.797 27.672 -10.400 1.00 63.34 425 ALA A C 1
ATOM 3305 O O . ALA A 1 425 ? 5.625 28.287 -11.064 1.00 63.34 425 ALA A O 1
ATOM 3306 N N . ARG A 1 426 ? 4.396 26.429 -10.715 1.00 62.44 426 ARG A N 1
ATOM 3307 C CA . ARG A 1 426 ? 5.043 25.560 -11.717 1.00 62.44 426 ARG A CA 1
ATOM 3308 C C . ARG A 1 426 ? 6.537 25.355 -11.425 1.00 62.44 426 ARG A C 1
ATOM 3310 O O . ARG A 1 426 ? 7.350 25.249 -12.337 1.00 62.44 426 ARG A O 1
ATOM 3317 N N . LEU A 1 427 ? 6.872 25.309 -10.138 1.00 74.00 427 LEU A N 1
ATOM 3318 C CA . LEU A 1 427 ? 8.213 25.092 -9.599 1.00 74.00 427 LEU A CA 1
ATOM 3319 C C . LEU A 1 427 ? 8.190 23.864 -8.693 1.00 74.00 427 LEU A C 1
ATOM 3321 O O . LEU A 1 427 ? 7.158 23.551 -8.097 1.00 74.00 427 LEU A O 1
ATOM 3325 N N . VAL A 1 428 ? 9.325 23.189 -8.572 1.00 78.69 428 VAL A N 1
ATOM 3326 C CA . VAL A 1 428 ? 9.491 22.021 -7.702 1.00 78.69 428 VAL A CA 1
ATOM 3327 C C . VAL A 1 428 ? 10.251 22.399 -6.438 1.00 78.69 428 VAL A C 1
ATOM 3329 O O . VAL A 1 428 ? 11.039 23.345 -6.434 1.00 78.69 428 VAL A O 1
ATOM 3332 N N . MET A 1 429 ? 9.991 21.664 -5.361 1.00 87.75 429 MET A N 1
ATOM 3333 C CA . MET A 1 429 ? 10.758 21.743 -4.124 1.00 87.75 429 MET A CA 1
ATOM 3334 C C . MET A 1 429 ? 12.220 21.338 -4.385 1.00 87.75 429 MET A C 1
ATOM 3336 O O . MET A 1 429 ? 12.469 20.312 -5.018 1.00 87.75 429 MET A O 1
ATOM 3340 N N . ASP A 1 430 ? 13.173 22.143 -3.921 1.00 91.94 430 ASP A N 1
ATOM 3341 C CA . ASP A 1 430 ? 14.599 22.057 -4.261 1.00 91.94 430 ASP A CA 1
ATOM 3342 C C . ASP A 1 430 ? 15.472 22.432 -3.047 1.00 91.94 430 ASP A C 1
ATOM 3344 O O . ASP A 1 430 ? 15.197 23.425 -2.376 1.00 91.94 430 ASP A O 1
ATOM 3348 N N . VAL A 1 431 ? 16.525 21.664 -2.744 1.00 93.31 431 VAL A N 1
ATOM 3349 C CA . VAL A 1 431 ? 17.561 22.094 -1.781 1.00 93.31 431 VAL A CA 1
ATOM 3350 C C . VAL A 1 431 ? 18.457 23.129 -2.451 1.00 93.31 431 VAL A C 1
ATOM 3352 O O . VAL A 1 431 ? 19.171 22.799 -3.409 1.00 93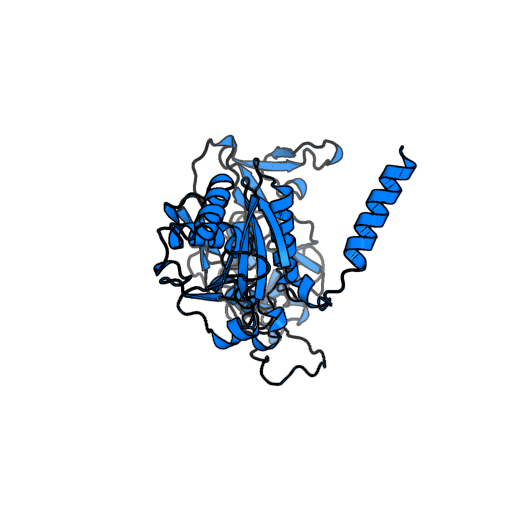.31 431 VAL A O 1
ATOM 3355 N N . ARG A 1 432 ? 18.460 24.362 -1.922 1.00 92.12 432 ARG A N 1
ATOM 3356 C CA . ARG A 1 432 ? 19.118 25.513 -2.552 1.00 92.12 432 ARG A CA 1
ATOM 3357 C C . ARG A 1 432 ? 20.578 25.213 -2.878 1.00 92.12 432 ARG A C 1
ATOM 3359 O O . ARG A 1 432 ? 21.377 24.890 -2.007 1.00 92.12 432 ARG A O 1
ATOM 3366 N N . GLY A 1 433 ? 20.930 25.328 -4.159 1.00 88.12 433 GLY A N 1
ATOM 3367 C CA . GLY A 1 433 ? 22.302 25.111 -4.630 1.00 88.12 433 GLY A CA 1
ATOM 3368 C C . GLY A 1 433 ? 22.820 23.682 -4.437 1.00 88.12 433 GLY A C 1
ATOM 3369 O O . GLY A 1 433 ? 24.021 23.466 -4.552 1.00 88.12 433 GLY A O 1
ATOM 3370 N N . SER A 1 434 ? 21.939 22.714 -4.147 1.00 87.00 434 SER A N 1
ATOM 3371 C CA . SER A 1 434 ? 22.314 21.368 -3.690 1.00 87.00 434 SER A CA 1
ATOM 3372 C C . SER A 1 434 ? 23.185 21.362 -2.422 1.00 87.00 434 SER A C 1
ATOM 3374 O O . SER A 1 434 ? 23.896 20.389 -2.176 1.00 87.00 434 SER A O 1
ATOM 3376 N N . ASP A 1 435 ? 23.131 22.427 -1.615 1.00 88.19 435 ASP A N 1
ATOM 3377 C CA . ASP A 1 435 ? 23.928 22.591 -0.402 1.00 88.19 435 ASP A CA 1
ATOM 3378 C C . ASP A 1 435 ? 23.039 22.498 0.844 1.00 88.19 435 ASP A C 1
ATOM 3380 O O . ASP A 1 435 ? 22.352 23.441 1.239 1.00 88.19 435 ASP A O 1
ATOM 3384 N N . VAL A 1 436 ? 23.068 21.330 1.484 1.00 85.62 436 VAL A N 1
ATOM 3385 C CA . VAL A 1 436 ? 22.295 21.058 2.704 1.00 85.62 436 VAL A CA 1
ATOM 3386 C C . VAL A 1 436 ? 22.746 21.903 3.897 1.00 85.62 436 VAL A C 1
ATOM 3388 O O . VAL A 1 436 ? 21.958 22.105 4.818 1.00 85.62 436 VAL A O 1
ATOM 3391 N N . SER A 1 437 ? 23.975 22.436 3.888 1.00 90.62 437 SER A N 1
ATOM 3392 C CA . SER A 1 437 ? 24.489 23.268 4.983 1.00 90.62 437 SER A CA 1
ATOM 3393 C C . SER A 1 437 ? 23.797 24.629 5.068 1.00 90.62 437 SER A C 1
ATOM 3395 O O . SER A 1 437 ? 23.804 25.261 6.125 1.00 90.62 437 SER A O 1
ATOM 3397 N N . LEU A 1 438 ? 23.128 25.051 3.992 1.00 88.25 438 LEU A N 1
ATOM 3398 C CA . LEU A 1 438 ? 22.317 26.265 3.973 1.00 88.25 438 LEU A CA 1
ATOM 3399 C C . LEU A 1 438 ? 21.001 26.103 4.739 1.00 88.25 438 LEU A C 1
ATOM 3401 O O . LEU A 1 438 ? 20.421 27.104 5.137 1.00 88.25 438 LEU A O 1
ATOM 3405 N N . HIS A 1 439 ? 20.540 24.866 4.967 1.00 88.88 439 HIS A N 1
ATOM 3406 C CA . HIS A 1 439 ? 19.255 24.565 5.614 1.00 88.88 439 HIS A CA 1
ATOM 3407 C C . HIS A 1 439 ? 18.050 25.243 4.929 1.00 88.88 439 HIS A C 1
ATOM 3409 O O . HIS A 1 439 ? 17.042 25.545 5.566 1.00 88.88 439 HIS A O 1
ATOM 3415 N N . GLU A 1 440 ? 18.141 25.469 3.616 1.00 91.94 440 GLU A N 1
ATOM 3416 C CA . GLU A 1 440 ? 17.111 26.142 2.827 1.00 91.94 440 GLU A CA 1
ATOM 3417 C C . GLU A 1 440 ? 16.518 25.209 1.766 1.00 91.94 440 GLU A C 1
ATOM 3419 O O . GLU A 1 440 ? 17.200 24.769 0.835 1.00 91.94 440 GLU A O 1
ATOM 3424 N N . ILE A 1 441 ? 15.211 24.966 1.882 1.00 93.19 441 ILE A N 1
ATOM 3425 C CA . ILE A 1 441 ? 14.393 24.348 0.838 1.00 93.19 441 ILE A CA 1
ATOM 3426 C C . ILE A 1 441 ? 13.646 25.466 0.111 1.00 93.19 441 ILE A C 1
ATOM 3428 O O . ILE A 1 44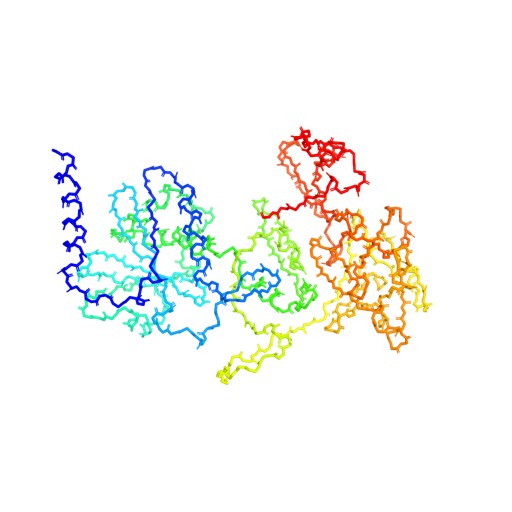1 ? 12.933 26.257 0.729 1.00 93.19 441 ILE A O 1
ATOM 3432 N N . ILE A 1 442 ? 13.816 25.536 -1.204 1.00 92.94 442 ILE A N 1
ATOM 3433 C CA . ILE A 1 442 ? 13.264 26.578 -2.068 1.00 92.94 442 ILE A CA 1
ATOM 3434 C C . ILE A 1 442 ? 12.341 25.985 -3.136 1.00 92.94 442 ILE A C 1
ATOM 3436 O O . ILE A 1 442 ? 12.284 24.777 -3.350 1.00 92.94 442 ILE A O 1
ATOM 3440 N N . LEU A 1 443 ? 11.620 26.864 -3.831 1.00 88.81 443 LEU A N 1
ATOM 3441 C CA . LEU A 1 443 ? 10.954 26.543 -5.089 1.00 88.81 443 LEU A CA 1
ATOM 3442 C C . LEU A 1 443 ? 11.887 26.888 -6.252 1.00 88.81 443 LEU A C 1
ATOM 3444 O O . LEU A 1 443 ? 12.313 28.038 -6.376 1.00 88.81 443 LEU A O 1
ATOM 3448 N N . TYR A 1 444 ? 12.184 25.918 -7.116 1.00 87.38 444 TYR A N 1
ATOM 3449 C CA . TYR A 1 444 ? 13.073 26.107 -8.262 1.00 87.38 444 TYR A CA 1
ATOM 3450 C C . TYR A 1 444 ? 12.529 25.461 -9.540 1.00 87.38 444 TYR A C 1
ATOM 3452 O O . TYR A 1 444 ? 11.603 24.649 -9.512 1.00 87.38 444 TYR A O 1
ATOM 3460 N N . GLN A 1 445 ? 13.074 25.861 -10.691 1.00 80.88 445 GLN A N 1
ATOM 3461 C CA . GLN A 1 445 ? 12.687 25.287 -11.981 1.00 80.88 445 GLN A CA 1
ATOM 3462 C C . GLN A 1 445 ? 12.997 23.782 -12.000 1.00 80.88 445 GLN A C 1
ATOM 3464 O O . GLN A 1 445 ? 14.036 23.388 -11.465 1.00 80.88 445 GLN A O 1
ATOM 3469 N N . PRO A 1 446 ? 12.157 22.932 -12.616 1.00 74.50 446 PRO A N 1
ATOM 3470 C CA . PRO A 1 446 ? 12.455 21.511 -12.756 1.00 74.50 446 PRO A CA 1
ATOM 3471 C C . PRO A 1 446 ? 13.759 21.306 -13.538 1.00 74.50 446 PRO A C 1
ATOM 3473 O O . PRO A 1 446 ? 13.853 21.623 -14.722 1.00 74.50 446 PRO A O 1
ATOM 3476 N N . THR A 1 447 ? 14.782 20.788 -12.867 1.00 76.75 447 THR A N 1
ATOM 3477 C CA . THR A 1 447 ? 16.104 20.491 -13.445 1.00 76.75 447 THR A CA 1
ATOM 3478 C C . THR A 1 447 ? 16.345 18.987 -13.553 1.00 76.75 447 THR A C 1
ATOM 3480 O O . THR A 1 447 ? 17.176 18.546 -14.346 1.00 76.75 447 THR A O 1
ATOM 3483 N N . GLY A 1 448 ? 15.615 18.185 -12.768 1.00 64.50 448 GLY A N 1
ATOM 3484 C CA . GLY A 1 448 ? 15.822 16.742 -12.649 1.00 64.50 448 GLY A CA 1
ATOM 3485 C C . GLY A 1 448 ? 17.077 16.376 -11.855 1.00 64.50 448 GLY A C 1
ATOM 3486 O O . GLY A 1 448 ? 17.561 15.244 -11.942 1.00 64.50 448 GLY A O 1
ATOM 3487 N N . ASN A 1 449 ? 17.642 17.315 -11.101 1.00 76.00 449 ASN A N 1
ATOM 3488 C CA . ASN A 1 449 ? 18.777 17.064 -10.224 1.00 76.00 449 ASN A CA 1
ATOM 3489 C C . ASN A 1 449 ? 18.343 16.372 -8.914 1.00 76.00 449 ASN A C 1
ATOM 3491 O O . ASN A 1 449 ? 17.177 16.463 -8.530 1.00 76.00 449 ASN A O 1
ATOM 3495 N N . PRO A 1 450 ? 19.259 15.670 -8.214 1.00 73.75 450 PRO A N 1
ATOM 3496 C CA . PRO A 1 450 ? 18.927 14.943 -6.983 1.00 73.75 450 PRO A CA 1
ATOM 3497 C C . PRO A 1 450 ? 18.371 15.829 -5.865 1.00 73.75 450 PRO A C 1
ATOM 3499 O O . PRO A 1 450 ? 17.563 15.373 -5.068 1.00 73.75 450 PRO A O 1
ATOM 3502 N N . ASN A 1 451 ? 18.754 17.107 -5.834 1.00 81.81 451 ASN A N 1
ATOM 3503 C CA . ASN A 1 451 ? 18.260 18.086 -4.867 1.00 81.81 451 ASN A CA 1
ATOM 3504 C C . ASN A 1 451 ? 16.769 18.430 -5.035 1.00 81.81 451 ASN A C 1
ATOM 3506 O O . ASN A 1 451 ? 16.247 19.188 -4.225 1.00 81.81 451 ASN A O 1
ATOM 3510 N N . GLN A 1 452 ? 16.097 17.895 -6.060 1.00 79.12 452 GLN A N 1
ATOM 3511 C CA . GLN A 1 452 ? 14.660 18.047 -6.300 1.00 79.12 452 GLN A CA 1
ATOM 3512 C C . GLN A 1 452 ? 13.865 16.757 -6.074 1.00 79.12 452 GLN A C 1
ATOM 3514 O O . GLN A 1 452 ? 12.658 16.748 -6.311 1.00 79.12 452 GLN A O 1
ATOM 3519 N N . ASN A 1 453 ? 14.518 15.666 -5.663 1.00 69.44 453 ASN A N 1
ATOM 3520 C CA . ASN A 1 453 ? 13.853 14.394 -5.409 1.00 69.44 453 ASN A CA 1
ATOM 3521 C C . ASN A 1 453 ? 13.616 14.196 -3.911 1.00 69.44 453 ASN A C 1
ATOM 3523 O O . ASN A 1 453 ? 14.549 14.275 -3.112 1.00 69.44 453 ASN A O 1
ATOM 3527 N N . TRP A 1 454 ? 12.373 13.898 -3.550 1.00 65.88 454 TRP A N 1
ATOM 3528 C CA . TRP A 1 454 ? 11.926 13.809 -2.170 1.00 65.88 454 TRP A CA 1
ATOM 3529 C C . TRP A 1 454 ? 11.263 12.464 -1.901 1.00 65.88 454 TRP A C 1
ATOM 3531 O O . TRP A 1 454 ? 10.460 11.961 -2.688 1.00 65.88 454 TRP A O 1
ATOM 3541 N N . LEU A 1 455 ? 11.584 11.901 -0.741 1.00 53.78 455 LEU A N 1
ATOM 3542 C CA . LEU A 1 455 ? 10.956 10.707 -0.194 1.00 53.78 455 LEU A CA 1
ATOM 3543 C C . LEU A 1 455 ? 10.144 11.132 1.028 1.00 53.78 455 LEU A C 1
ATOM 3545 O O . LEU A 1 455 ? 10.697 11.701 1.967 1.00 53.78 455 LEU A O 1
ATOM 3549 N N . ALA A 1 456 ? 8.838 10.882 0.990 1.00 52.34 456 ALA A N 1
ATOM 3550 C CA . ALA A 1 456 ? 7.998 10.945 2.178 1.00 52.34 456 ALA A CA 1
ATOM 3551 C C . ALA A 1 456 ? 8.076 9.574 2.861 1.00 52.34 456 ALA A C 1
ATOM 3553 O O . ALA A 1 456 ? 7.807 8.564 2.207 1.00 52.34 456 ALA A O 1
ATOM 3554 N N . PHE A 1 457 ? 8.516 9.558 4.117 1.00 43.56 457 PHE A N 1
ATOM 3555 C CA . PHE A 1 457 ? 8.529 8.371 4.971 1.00 43.56 457 PHE A CA 1
ATOM 3556 C C . PHE A 1 457 ? 7.246 8.298 5.790 1.00 43.56 457 PHE A C 1
ATOM 3558 O O . PHE A 1 457 ? 6.761 9.383 6.195 1.00 43.56 457 PHE A O 1
#

Sequence (457 aa):
MRLLATLLILLAAIYLHLGGVQTDTKNDMNIFFYNNGYSPDIEAYVRLLEELRSRLASETDVHGIAVTRPLRSIPIEERFIQVQLENSGGEVITVIINTENVYVVGYLVGSNVHPTLCYLDQIPRDELFEAFPSPQYTHSRLRFAGNYDSLPNRETTELGHGALNVAISNLYYRRSQPSAMLVIIQMVAEAVRIRWSDLSEQIQSSGESGVFLRTILVRSLDNEIVAIRSVVGVMRQAALALMLYQCNTKAIRMPVPVAVGADEQCPYGEPTTNVVGRDGQCMDVKDNVYNNKNAIILWACGNAQRNQLWTFKTDGTIRSNGKCLTTNGFIAGSSIVIFDCDKAVPEATQWILYNAGTIMNPKSGLVIAAESSTQGTMLRVAKDNNSSRRAWSAGNYTQATINYISSGNQRWTFMADGTILNPNARLVMDVRGSDVSLHEIILYQPTGNPNQNWLAF

InterPro domains:
  IPR000772 Ricin B, lectin domain [PF00652] (273-392)
  IPR000772 Ricin B, lectin domain [SM00458] (270-415)
  IPR001574 Ribosome-inactivating protein [PF00161] (43-195)
  IPR001574 Ribosome-inactivating protein [PTHR33453] (70-375)
  IPR016138 Ribosome-inactivating protein, subdomain 1 [G3DSA:3.40.420.10] (36-189)
  IPR016139 Ribosome-inactivating protein, subdomain 2 [G3DSA:4.10.470.10] (190-256)
  IPR017989 Ribosome-inactivating protein type 1/2 [PR00396] (43-56)
  IPR017989 Ribosome-inactivating protein type 1/2 [PR00396] (92-107)
  IPR017989 Ribosome-inactivating protein type 1/2 [PR00396] (154-168)
  IPR017989 Ribosome-inactivating protein type 1/2 [PR00396] (181-201)
  IPR035992 Ricin B-like lectins [SSF50370] (266-394)
  IPR035992 Ricin B-like lectins [SSF50370] (403-455)
  IPR036041 Ribosome-inactivating protein superfamily [SSF56371] (41-284)

Radius of gyration: 27.28 Å; chains: 1; bounding box: 56×58×90 Å

Secondary structure (DSSP, 8-state):
-HHHHHHHHHHHHHHTTSS-----TTGGGGEEEEEE-SS--HHHHHHHHHHHHHHHEEEEEETTEEEEPPGGG--GGGSEEEEEEEETTS-EEEEEEETTT--EEEEEEE-SSSEEEEEEET--HHHHHHHS-TTS-EEEEEEEESSGGGS--GGGS--SHHHHHHHHHHHHTT-SHHHHHHHHIIIIIHHH-SS-HHHHHHHHHTGGGTEEEEEEEEE-TTS-EEEEEEHHHHHHHT---EE---SB---S-------TT---B------EE-EE-GGGPEEEEGGG--STTEEEEEE---SS-GGG-EEE-TTSBEEETTEEEEES-SSTTPBEEEE-GGGS-GGGSB-EEETTTEEEETTTTEEEE-S--STTPBPEEEE----GGGB-EES-SS-------S-GGG--EE-TTS-EEETTTTEEEEEGGG-GGG--EEEE-----GGG-----

Foldseek 3Di:
DVVVVVVVVVVVVVVVVPPDPPDDPVLVLQEAEDELAPDDDPVRLVVRLVSLQVLQFDPDDFQPATEGDDPVPADLSSQWHWYWYAYNVRQIKTFIAGSQQRAGQFIWEDDPQAIETEGEPPDDVPSVCVNVPDPRYHYHYDPFHRDPVRAPDPVPQDEDSVLQNVLSVCVRVVHPVRSSSSRCCVSHSVSSFQDADVVLLQSLQQAQAQFGQDWDWDADPVRDTDTATGPLSCQVPRVGHYYNDDADRDDDDDPDPDDPDRHHHRNHDWHKFFKAAPPRWTFFQPPPDQDAFRFTWTAHDDAPDQRRIWTCDNLQFIDGPQWTFFFPDLDWPTFTHTHHCVPDDVLRRGWGQHDLAWIARPVNRWTWFQPDPDHGGTIHTHHDDLFLRRFIDTHHSPDDPDDDDDPQQPDWDCDSSQWTASPNVRFTWFDVVPDCVVVDIDTHHDPRDNRRHDRDD

pLDDT: mean 77.26, std 19.17, range [23.5, 98.62]